Protein AF-K3X6B7-F1 (afdb_monomer_lite)

InterPro domains:
  IPR003123 VPS9 domain [PF02204] (473-553)
  IPR003123 VPS9 domain [PS51205] (391-559)
  IPR037191 VPS9 domain superfamily [G3DSA:1.20.1050.80] (381-562)
  IPR037191 VPS9 domain superfamily [SSF109993] (334-553)
  IPR045046 Vacuolar protein sorting-associated protein 9-like [PTHR23101] (88-552)

Radius of gyration: 31.81 Å; chains: 1; bounding box: 92×78×120 Å

Secondary structure (DSSP, 8-state):
---------------------------------------PPP--------SSS------TT----------------------------SS-HHHHHHHHHHHHHHHHHHHHHHHHHHHHHTTTHHHHGGGTTS--THHHHHHHHHHHHHHHHHHTT-S-HHHHHHHHHHHHHHHHHHHHHHHHGGGS-------------SSHHHHHHHHHHHHHHHHTTHHHHHHHHHHHHHHHHHHHHHH-GGG-----TT--HHHHHHHHHHTTB-TTS-B-PPP-SSS--HHHHHHHHHHHHHT-S-HHHHHHHHHHHHHHHHHHHS-S-S----TTTSS-HHHHHHHHHHHHHHHHHHHHT--GGGHHHHHHHHHHHHHHHHHHHHHGGGHHHHHHHHHHHHHHHHHHTT--TTTTT--------------------S-TTS---TTTTTTTTTHHHHHHHHT--SS-HHHHHHHHHHHHHHHHHHHHHHH---GGG--HHHHHHHHHHHHTTS--TTHHHHHHHIIIIIS-GGGTTSHHHHHHHHHHHHHHHHHHHHHHHHHHH-

Structure (mmCIF, N/CA/C/O backbone):
data_AF-K3X6B7-F1
#
_entry.id   AF-K3X6B7-F1
#
loop_
_atom_site.group_PDB
_atom_site.id
_atom_site.type_symbol
_atom_site.label_atom_id
_atom_site.label_alt_id
_atom_site.label_comp_id
_atom_site.label_asym_id
_atom_site.label_entity_id
_atom_site.label_seq_id
_atom_site.pdbx_PDB_ins_code
_atom_site.Cartn_x
_atom_site.Cartn_y
_atom_site.Cartn_z
_atom_site.occupancy
_atom_site.B_iso_or_equiv
_atom_site.auth_seq_id
_atom_site.auth_comp_id
_atom_site.auth_asym_id
_atom_site.auth_atom_id
_atom_site.pdbx_PDB_model_num
ATOM 1 N N . MET A 1 1 ? -6.176 -41.167 -68.819 1.00 42.56 1 MET A N 1
ATOM 2 C CA . MET A 1 1 ? -5.099 -41.840 -68.059 1.00 42.56 1 MET A CA 1
ATOM 3 C C . MET A 1 1 ? -5.160 -41.288 -66.634 1.00 42.56 1 MET A C 1
ATOM 5 O O . MET A 1 1 ? -4.683 -40.190 -66.438 1.00 42.56 1 MET A O 1
ATOM 9 N N . GLY A 1 2 ? -5.857 -41.820 -65.631 1.00 40.28 2 GLY A N 1
ATOM 10 C CA . GLY A 1 2 ? -6.359 -43.163 -65.379 1.00 40.28 2 GLY A CA 1
ATOM 11 C C . GLY A 1 2 ? -5.350 -43.969 -64.568 1.00 40.28 2 GLY A C 1
ATOM 12 O O . GLY A 1 2 ? -4.719 -44.793 -65.205 1.00 40.28 2 GLY A O 1
ATOM 13 N N . ILE A 1 3 ? -5.201 -43.712 -63.253 1.00 44.66 3 ILE A N 1
ATOM 14 C CA . ILE A 1 3 ? -4.805 -44.689 -62.211 1.00 44.66 3 ILE A CA 1
ATOM 15 C C . ILE A 1 3 ? -5.380 -44.239 -60.850 1.00 44.66 3 ILE A C 1
ATOM 17 O O . ILE A 1 3 ? -5.132 -43.125 -60.393 1.00 44.66 3 ILE A O 1
ATOM 21 N N . GLU A 1 4 ? -6.160 -45.136 -60.248 1.00 45.31 4 GLU A N 1
ATOM 22 C CA . GLU A 1 4 ? -6.690 -45.134 -58.881 1.00 45.31 4 GLU A CA 1
ATOM 23 C C . GLU A 1 4 ? -5.632 -45.596 -57.860 1.00 45.31 4 GLU A C 1
ATOM 25 O O . GLU A 1 4 ? -4.742 -46.378 -58.188 1.00 45.31 4 GLU A O 1
ATOM 30 N N . GLY A 1 5 ? -5.775 -45.192 -56.595 1.00 37.12 5 GLY A N 1
ATOM 31 C CA . GLY A 1 5 ? -4.999 -45.749 -55.482 1.00 37.12 5 GLY A CA 1
ATOM 32 C C . GLY A 1 5 ? -5.395 -45.150 -54.133 1.00 37.12 5 GLY A C 1
ATOM 33 O O . GLY A 1 5 ? -4.884 -44.105 -53.743 1.00 37.12 5 GLY A O 1
ATOM 34 N N . ALA A 1 6 ? -6.332 -45.806 -53.448 1.00 40.62 6 ALA A N 1
ATOM 35 C CA . ALA A 1 6 ? -6.804 -45.488 -52.097 1.00 40.62 6 ALA A CA 1
ATOM 36 C C . ALA A 1 6 ? -5.913 -46.167 -51.003 1.00 40.62 6 ALA A C 1
ATOM 38 O O . ALA A 1 6 ? -4.818 -46.620 -51.327 1.00 40.62 6 ALA A O 1
ATOM 39 N N . PRO A 1 7 ? -6.288 -46.214 -49.705 1.00 56.56 7 PRO A N 1
ATOM 40 C CA . PRO A 1 7 ? -5.737 -45.345 -48.661 1.00 56.56 7 PRO A CA 1
ATOM 41 C C . PRO A 1 7 ? -5.062 -46.110 -47.499 1.00 56.56 7 PRO A C 1
ATOM 43 O O . PRO A 1 7 ? -5.362 -47.273 -47.242 1.00 56.56 7 PRO A O 1
ATOM 46 N N . SER A 1 8 ? -4.230 -45.421 -46.711 1.00 39.31 8 SER A N 1
ATOM 47 C CA . SER A 1 8 ? -3.692 -45.956 -45.449 1.00 39.31 8 SER A CA 1
ATOM 48 C C . SER A 1 8 ? -4.177 -45.141 -44.258 1.00 39.31 8 SER A C 1
ATOM 50 O O . SER A 1 8 ? -3.764 -44.006 -44.029 1.00 39.31 8 SER A O 1
ATOM 52 N N . ALA A 1 9 ? -5.075 -45.767 -43.504 1.00 36.75 9 ALA A N 1
ATOM 53 C CA . ALA A 1 9 ? -5.534 -45.348 -42.196 1.00 36.75 9 ALA A CA 1
ATOM 54 C C . ALA A 1 9 ? -4.464 -45.632 -41.133 1.00 36.75 9 ALA A C 1
ATOM 56 O O . ALA A 1 9 ? -4.003 -46.763 -41.013 1.00 36.75 9 ALA A O 1
ATOM 57 N N . LEU A 1 10 ? -4.159 -44.645 -40.290 1.00 36.94 10 LEU A N 1
ATOM 58 C CA . LEU A 1 10 ? -3.666 -44.886 -38.936 1.00 36.94 10 LEU A CA 1
ATOM 59 C C . LEU A 1 10 ? -4.436 -43.992 -37.965 1.00 36.94 10 LEU A C 1
ATOM 61 O O . LEU A 1 10 ? -4.224 -42.786 -37.867 1.00 36.94 10 LEU A O 1
ATOM 65 N N . ARG A 1 11 ? -5.375 -44.639 -37.268 1.00 33.56 11 ARG A N 1
ATOM 66 C CA . ARG A 1 11 ? -5.998 -44.166 -36.033 1.00 33.56 11 ARG A CA 1
ATOM 67 C C . ARG A 1 11 ? -4.924 -44.088 -34.951 1.00 33.56 11 ARG A C 1
ATOM 69 O O . ARG A 1 11 ? -4.301 -45.096 -34.636 1.00 33.56 11 ARG A O 1
ATOM 76 N N . GLY A 1 12 ? -4.788 -42.919 -34.341 1.00 29.11 12 GLY A N 1
ATOM 77 C CA . GLY A 1 12 ? -4.115 -42.723 -33.062 1.00 29.11 12 GLY A CA 1
ATOM 78 C C . GLY A 1 12 ? -5.015 -41.891 -32.161 1.00 29.11 12 GLY A C 1
ATOM 79 O O . GLY A 1 12 ? -4.887 -40.674 -32.109 1.00 29.11 12 GLY A O 1
ATOM 80 N N . SER A 1 13 ? -5.976 -42.542 -31.509 1.00 33.62 13 SER A N 1
ATOM 81 C CA . SER A 1 13 ? -6.762 -41.970 -30.416 1.00 33.62 13 SER A CA 1
ATOM 82 C C . SER A 1 13 ? -5.922 -41.998 -29.140 1.00 33.62 13 SER A C 1
ATOM 84 O O . SER A 1 13 ? -5.539 -43.083 -28.705 1.00 33.62 13 SER A O 1
ATOM 86 N N . CYS A 1 14 ? -5.675 -40.841 -28.528 1.00 28.42 14 CYS A N 1
ATOM 87 C CA . CYS A 1 14 ? -5.151 -40.755 -27.167 1.00 28.42 14 CYS A CA 1
ATOM 88 C C . CYS A 1 14 ? -6.130 -39.934 -26.307 1.00 28.42 14 CYS A C 1
ATOM 90 O O . CYS A 1 14 ? -6.540 -38.859 -26.749 1.00 28.42 14 CYS A O 1
ATOM 92 N N . PRO A 1 15 ? -6.543 -40.433 -25.128 1.00 31.92 15 PRO A N 1
ATOM 93 C CA . PRO A 1 15 ? -7.545 -39.797 -24.286 1.00 31.92 15 PRO A CA 1
ATOM 94 C C . PRO A 1 15 ? -6.888 -38.782 -23.345 1.00 31.92 15 PRO A C 1
ATOM 96 O O . PRO A 1 15 ? -5.946 -39.108 -22.628 1.00 31.92 15 PRO A O 1
ATOM 99 N N . THR A 1 16 ? -7.404 -37.558 -23.312 1.00 30.00 16 THR A N 1
ATOM 100 C CA . THR A 1 16 ? -7.094 -36.575 -22.266 1.00 30.00 16 THR A CA 1
ATOM 101 C C . THR A 1 16 ? -8.320 -36.379 -21.387 1.00 30.00 16 THR A C 1
ATOM 103 O O . THR A 1 16 ? -9.110 -35.465 -21.600 1.00 30.00 16 THR A O 1
ATOM 106 N N . GLU A 1 17 ? -8.455 -37.243 -20.386 1.00 33.19 17 GLU A N 1
ATOM 107 C CA . GLU A 1 17 ? -9.131 -36.941 -19.126 1.00 33.19 17 GLU A CA 1
ATOM 108 C C . GLU A 1 17 ? -8.192 -37.335 -17.981 1.00 33.19 17 GLU A C 1
ATOM 110 O O . GLU A 1 17 ? -7.390 -38.254 -18.130 1.00 33.19 17 GLU A O 1
ATOM 115 N N . LEU A 1 18 ? -8.345 -36.646 -16.846 1.00 32.28 18 LEU A N 1
ATOM 116 C CA . LEU A 1 18 ? -7.582 -36.730 -15.590 1.00 32.28 18 LEU A CA 1
ATOM 117 C C . LEU A 1 18 ? -6.340 -35.834 -15.503 1.00 32.28 18 LEU A C 1
ATOM 119 O O . LEU A 1 18 ? -5.217 -36.260 -15.733 1.00 32.28 18 LEU A O 1
ATOM 123 N N . LEU A 1 19 ? -6.563 -34.603 -15.027 1.00 28.77 19 LEU A N 1
ATOM 124 C CA . LEU A 1 19 ? -5.897 -34.078 -13.824 1.00 28.77 19 LEU A CA 1
ATOM 125 C C . LEU A 1 19 ? -6.677 -32.859 -13.289 1.00 28.77 19 LEU A C 1
ATOM 127 O O . LEU A 1 19 ? -6.349 -31.702 -13.531 1.00 28.77 19 LEU A O 1
ATOM 131 N N . ARG A 1 20 ? -7.745 -33.147 -12.534 1.00 33.34 20 ARG A N 1
ATOM 132 C CA . ARG A 1 20 ? -8.269 -32.250 -11.494 1.00 33.34 20 ARG A CA 1
ATOM 133 C C . ARG A 1 20 ? -7.372 -32.406 -10.265 1.00 33.34 20 ARG A C 1
ATOM 135 O O . ARG A 1 20 ? -7.352 -33.501 -9.707 1.00 33.34 20 ARG A O 1
ATOM 142 N N . LYS A 1 21 ? -6.708 -31.331 -9.828 1.00 30.59 21 LYS A N 1
ATOM 143 C CA . LYS A 1 21 ? -6.674 -30.836 -8.431 1.00 30.59 21 LYS A CA 1
ATOM 144 C C . LYS A 1 21 ? -5.572 -29.789 -8.224 1.00 30.59 21 LYS A C 1
ATOM 146 O O . LYS A 1 21 ? -4.468 -29.931 -8.732 1.00 30.59 21 LYS A O 1
ATOM 151 N N . SER A 1 22 ? -5.909 -28.825 -7.364 1.00 27.83 22 SER A N 1
ATOM 152 C CA . SER A 1 22 ? -5.031 -27.881 -6.662 1.00 27.83 22 SER A CA 1
ATOM 153 C C . SER A 1 22 ? -4.575 -26.631 -7.426 1.00 27.83 22 SER A C 1
ATOM 155 O O . SER A 1 22 ? -3.385 -26.419 -7.644 1.00 27.83 22 SER A O 1
ATOM 157 N N . VAL A 1 23 ? -5.527 -25.744 -7.722 1.00 25.80 23 VAL A N 1
ATOM 158 C CA . VAL A 1 23 ? -5.277 -24.295 -7.719 1.00 25.80 23 VAL A CA 1
ATOM 159 C C . VAL A 1 23 ? -6.033 -23.740 -6.517 1.00 25.80 23 VAL A C 1
ATOM 161 O O . VAL A 1 23 ? -7.254 -23.861 -6.450 1.00 25.80 23 VAL A O 1
ATOM 164 N N . VAL A 1 24 ? -5.302 -23.189 -5.550 1.00 27.02 24 VAL A N 1
ATOM 165 C CA . VAL A 1 24 ? -5.872 -22.286 -4.548 1.00 27.02 24 VAL A CA 1
ATOM 166 C C . VAL A 1 24 ? -6.221 -21.013 -5.309 1.00 27.02 24 VAL A C 1
ATOM 168 O O . VAL A 1 24 ? -5.343 -20.226 -5.655 1.00 27.02 24 VAL A O 1
ATOM 171 N N . ALA A 1 25 ? -7.494 -20.878 -5.669 1.00 25.75 25 ALA A N 1
ATOM 172 C CA . ALA A 1 25 ? -8.042 -19.633 -6.167 1.00 25.75 25 ALA A CA 1
ATOM 173 C C . ALA A 1 25 ? -8.088 -18.653 -4.989 1.00 25.75 25 ALA A C 1
ATOM 175 O O . ALA A 1 25 ? -8.891 -18.813 -4.072 1.00 25.75 25 ALA A O 1
ATOM 176 N N . VAL A 1 26 ? -7.212 -17.652 -5.004 1.00 29.59 26 VAL A N 1
ATOM 177 C CA . VAL A 1 26 ? -7.543 -16.376 -4.373 1.00 29.59 26 VAL A CA 1
ATOM 178 C C . VAL A 1 26 ? -8.636 -15.798 -5.261 1.00 29.59 26 VAL A C 1
ATOM 180 O O . VAL A 1 26 ? -8.414 -15.626 -6.456 1.00 29.59 26 VAL A O 1
ATOM 183 N N . ALA A 1 27 ? -9.838 -15.645 -4.713 1.00 28.20 27 ALA A N 1
ATOM 184 C CA . ALA A 1 27 ? -10.999 -15.179 -5.451 1.00 28.20 27 ALA A CA 1
ATOM 185 C C . ALA A 1 27 ? -10.718 -13.796 -6.059 1.00 28.20 27 ALA A C 1
ATOM 187 O O . ALA A 1 27 ? -10.710 -12.785 -5.355 1.00 28.20 27 ALA A O 1
ATOM 188 N N . ASP A 1 28 ? -10.498 -13.773 -7.372 1.00 31.23 28 ASP A N 1
ATOM 189 C CA . ASP A 1 28 ? -10.714 -12.594 -8.192 1.00 31.23 28 ASP A CA 1
ATOM 190 C C . ASP A 1 28 ? -12.179 -12.182 -7.999 1.00 31.23 28 ASP A C 1
ATOM 192 O O . ASP A 1 28 ? -13.107 -12.938 -8.289 1.00 31.23 28 ASP A O 1
ATOM 196 N N . CYS A 1 29 ? -12.393 -10.998 -7.429 1.00 31.67 29 CYS A N 1
ATOM 197 C CA . CYS A 1 29 ? -13.712 -10.383 -7.345 1.00 31.67 29 CYS A CA 1
ATOM 198 C C . CYS A 1 29 ? -14.099 -9.848 -8.731 1.00 31.67 29 CYS A C 1
ATOM 200 O O . CYS A 1 29 ? -14.071 -8.639 -8.969 1.00 31.67 29 CYS A O 1
ATOM 202 N N . ASP A 1 30 ? -14.456 -10.755 -9.638 1.00 32.97 30 ASP A N 1
ATOM 203 C CA . ASP A 1 30 ? -15.264 -10.441 -10.811 1.00 32.97 30 ASP A CA 1
ATOM 204 C C . ASP A 1 30 ? -16.713 -10.249 -10.342 1.00 32.97 30 ASP A C 1
ATOM 206 O O . ASP A 1 30 ? -17.457 -11.199 -10.102 1.00 32.97 30 ASP A O 1
ATOM 210 N N . LEU A 1 31 ? -17.093 -8.988 -10.138 1.00 36.19 31 LEU A N 1
ATOM 211 C CA . LEU A 1 31 ? -18.487 -8.574 -10.021 1.00 36.19 31 LEU A CA 1
ATOM 212 C C . LEU A 1 31 ? -18.905 -7.997 -11.375 1.00 36.19 31 LEU A C 1
ATOM 214 O O . LEU A 1 31 ? -18.636 -6.831 -11.672 1.00 36.19 31 LEU A O 1
ATOM 218 N N . ASP A 1 32 ? -19.524 -8.847 -12.191 1.00 31.23 32 ASP A N 1
ATOM 219 C CA . ASP A 1 32 ? -20.348 -8.438 -13.323 1.00 31.23 32 ASP A CA 1
ATOM 220 C C . ASP A 1 32 ? -21.610 -7.755 -12.779 1.00 31.23 32 ASP A C 1
ATOM 222 O O . ASP A 1 32 ? -22.463 -8.389 -12.157 1.00 31.23 32 ASP A O 1
ATOM 226 N N . ASP A 1 33 ? -21.714 -6.447 -12.998 1.00 33.78 33 ASP A N 1
ATOM 227 C CA . ASP A 1 33 ? -22.893 -5.656 -12.660 1.00 33.78 33 ASP A CA 1
ATOM 228 C C . ASP A 1 33 ? -23.836 -5.648 -13.872 1.00 33.78 33 ASP A C 1
ATOM 230 O O . ASP A 1 33 ? -23.687 -4.870 -14.819 1.00 33.78 33 ASP A O 1
ATOM 234 N N . ALA A 1 34 ? -24.776 -6.592 -13.886 1.00 33.12 34 ALA A N 1
ATOM 235 C CA . ALA A 1 34 ? -25.860 -6.643 -14.856 1.00 33.12 34 ALA A CA 1
ATOM 236 C C . ALA A 1 34 ? -26.967 -5.665 -14.437 1.00 33.12 34 ALA A C 1
ATOM 238 O O . ALA A 1 34 ? -27.996 -6.063 -13.895 1.00 33.12 34 ALA A O 1
ATOM 239 N N . CYS A 1 35 ? -26.766 -4.376 -14.711 1.00 32.06 35 CYS A N 1
ATOM 240 C CA . CYS A 1 35 ? -27.840 -3.393 -14.643 1.00 32.06 35 CYS A CA 1
ATOM 241 C C . CYS A 1 35 ? -28.561 -3.370 -16.000 1.00 32.06 35 CYS A C 1
ATOM 243 O O . CYS A 1 35 ? -28.016 -2.931 -17.014 1.00 32.06 35 CYS A O 1
ATOM 245 N N . ALA A 1 36 ? -29.769 -3.931 -16.032 1.00 29.80 36 ALA A N 1
ATOM 246 C CA . ALA A 1 36 ? -30.635 -3.952 -17.200 1.00 29.80 36 ALA A CA 1
ATOM 247 C C . ALA A 1 36 ? -31.054 -2.520 -17.580 1.00 29.80 36 ALA A C 1
ATOM 249 O O . ALA A 1 36 ? -31.797 -1.867 -16.852 1.00 29.80 36 ALA A O 1
ATOM 250 N N . SER A 1 37 ? -30.595 -2.041 -18.735 1.00 28.89 37 SER A N 1
ATOM 251 C CA . SER A 1 37 ? -31.071 -0.794 -19.335 1.00 28.89 37 SER A CA 1
ATOM 252 C C . SER A 1 37 ? -32.407 -1.031 -20.041 1.00 28.89 37 SER A C 1
ATOM 254 O O . SER A 1 37 ? -32.445 -1.585 -21.142 1.00 28.89 37 SER A O 1
ATOM 256 N N . GLU A 1 38 ? -33.508 -0.592 -19.431 1.00 29.89 38 GLU A N 1
ATOM 257 C CA . GLU A 1 38 ? -34.771 -0.394 -20.144 1.00 29.89 38 GLU A CA 1
ATOM 258 C C . GLU A 1 38 ? -34.619 0.735 -21.171 1.00 29.89 38 GLU A C 1
ATOM 260 O O . GLU A 1 38 ? -34.136 1.832 -20.891 1.00 29.89 38 GLU A O 1
ATOM 265 N N . THR A 1 39 ? -35.013 0.435 -22.404 1.00 31.78 39 THR A N 1
ATOM 266 C CA . THR A 1 39 ? -34.983 1.347 -23.544 1.00 31.78 39 THR A CA 1
ATOM 267 C C . THR A 1 39 ? -36.254 2.195 -23.519 1.00 31.78 39 THR A C 1
ATOM 269 O O . THR A 1 39 ? -37.307 1.746 -23.966 1.00 31.78 39 THR A O 1
ATOM 272 N N . VAL A 1 40 ? -36.172 3.425 -23.004 1.00 31.16 40 VAL A N 1
ATOM 273 C CA . VAL A 1 40 ? -37.250 4.420 -23.137 1.00 31.16 40 VAL A CA 1
ATOM 274 C C . VAL A 1 40 ? -36.936 5.341 -24.313 1.00 31.16 40 VAL A C 1
ATOM 276 O O . VAL A 1 40 ? -35.862 5.933 -24.405 1.00 31.16 40 VAL A O 1
ATOM 279 N N . GLN A 1 41 ? -37.882 5.394 -25.249 1.00 30.95 41 GLN A N 1
ATOM 280 C CA . GLN A 1 41 ? -37.831 6.182 -26.474 1.00 30.95 41 GLN A CA 1
ATOM 281 C C . GLN A 1 41 ? -37.738 7.684 -26.179 1.00 30.95 41 GLN A C 1
ATOM 283 O O . GLN A 1 41 ? -38.458 8.215 -25.336 1.00 30.95 41 GLN A O 1
ATOM 288 N N . ALA A 1 42 ? -36.863 8.355 -26.926 1.00 31.73 42 ALA A N 1
ATOM 289 C CA . ALA A 1 42 ? -36.704 9.799 -26.930 1.00 31.73 42 ALA A CA 1
ATOM 290 C C . ALA A 1 42 ? -37.967 10.488 -27.468 1.00 31.73 42 ALA A C 1
ATOM 292 O O . ALA A 1 42 ? -38.404 10.198 -28.581 1.00 31.73 42 ALA A O 1
ATOM 293 N N . ASN A 1 43 ? -38.498 11.434 -26.697 1.00 31.05 43 ASN A N 1
ATOM 294 C CA . ASN A 1 43 ? -39.296 12.535 -27.217 1.00 31.05 43 ASN A CA 1
ATOM 295 C C . ASN A 1 43 ? -38.613 13.837 -26.801 1.00 31.05 43 ASN A C 1
ATOM 297 O O . ASN A 1 43 ? -38.445 14.105 -25.612 1.00 31.05 43 ASN A O 1
ATOM 301 N N . ASP A 1 44 ? -38.220 14.606 -27.811 1.00 40.41 44 ASP A N 1
ATOM 302 C CA . ASP A 1 44 ? -37.782 15.992 -27.708 1.00 40.41 44 ASP A CA 1
ATOM 303 C C . ASP A 1 44 ? -38.858 16.836 -27.021 1.00 40.41 44 ASP A C 1
ATOM 305 O O . ASP A 1 44 ? -40.000 16.863 -27.481 1.00 40.41 44 ASP A O 1
ATOM 309 N N . ASN A 1 45 ? -38.487 17.558 -25.962 1.00 36.44 45 ASN A N 1
ATOM 310 C CA . ASN A 1 45 ? -38.988 18.906 -25.709 1.00 36.44 45 ASN A CA 1
ATOM 311 C C . ASN A 1 45 ? -38.082 19.656 -24.726 1.00 36.44 45 ASN A C 1
ATOM 313 O O . ASN A 1 45 ? -37.649 19.128 -23.706 1.00 36.44 45 ASN A O 1
ATOM 317 N N . ASN A 1 46 ? -37.804 20.896 -25.117 1.00 37.47 46 ASN A N 1
ATOM 318 C CA . ASN A 1 46 ? -36.942 21.877 -24.479 1.00 37.47 46 ASN A CA 1
ATOM 319 C C . ASN A 1 46 ? -37.446 22.378 -23.117 1.00 37.47 46 ASN A C 1
ATOM 321 O O . ASN A 1 46 ? -38.647 22.459 -22.872 1.00 37.47 46 ASN A O 1
ATOM 325 N N . ASP A 1 47 ? -36.456 22.902 -22.392 1.00 42.38 47 ASP A N 1
ATOM 326 C CA . ASP A 1 47 ? -36.502 23.937 -21.360 1.00 42.38 47 ASP A CA 1
ATOM 327 C C . ASP A 1 47 ? -36.852 23.529 -19.921 1.00 42.38 47 ASP A C 1
ATOM 329 O O . ASP A 1 47 ? -37.796 22.801 -19.647 1.00 42.38 47 ASP A O 1
ATOM 333 N N . THR A 1 48 ? -36.050 24.116 -19.021 1.00 42.09 48 THR A N 1
ATOM 334 C CA . THR A 1 48 ? -36.062 24.097 -17.546 1.00 42.09 48 THR A CA 1
ATOM 335 C C . THR A 1 48 ? -35.569 22.819 -16.859 1.00 42.09 48 THR A C 1
ATOM 337 O O . THR A 1 48 ? -36.386 21.988 -16.505 1.00 42.09 48 THR A O 1
ATOM 340 N N . ASP A 1 49 ? -34.253 22.698 -16.603 1.00 36.78 49 ASP A N 1
ATOM 341 C CA . ASP A 1 49 ? -33.711 21.859 -15.506 1.00 36.78 49 ASP A CA 1
ATOM 342 C C . ASP A 1 49 ? -32.231 22.177 -15.165 1.00 36.78 49 ASP A C 1
ATOM 344 O O . ASP A 1 49 ? -31.358 21.309 -15.122 1.00 36.78 49 ASP A O 1
ATOM 348 N N . ASP A 1 50 ? -31.927 23.451 -14.886 1.00 40.25 50 ASP A N 1
ATOM 349 C CA . ASP A 1 50 ? -30.590 23.893 -14.433 1.00 40.25 50 ASP A CA 1
ATOM 350 C C . ASP A 1 50 ? -30.483 24.108 -12.901 1.00 40.25 50 ASP A C 1
ATOM 352 O O . ASP A 1 50 ? -29.485 24.635 -12.405 1.00 40.25 50 ASP A O 1
ATOM 356 N N . GLU A 1 51 ? -31.474 23.671 -12.108 1.00 40.38 51 GLU A N 1
ATOM 357 C CA . GLU A 1 51 ? -31.567 24.019 -10.673 1.00 40.38 51 GLU A CA 1
ATOM 358 C C . GLU A 1 51 ? -31.316 22.863 -9.673 1.00 40.38 51 GLU A C 1
ATOM 360 O O . GLU A 1 51 ? -31.360 23.075 -8.463 1.00 40.38 51 GLU A O 1
ATOM 365 N N . CYS A 1 52 ? -30.936 21.655 -10.116 1.00 40.62 52 CYS A N 1
ATOM 366 C CA . CYS A 1 52 ? -30.682 20.521 -9.197 1.00 40.62 52 CYS A CA 1
ATOM 367 C C . CYS A 1 52 ? -29.243 19.970 -9.158 1.00 40.62 52 CYS A C 1
ATOM 369 O O . CYS A 1 52 ? -28.995 18.965 -8.494 1.00 40.62 52 CYS A O 1
ATOM 371 N N . ARG A 1 53 ? -28.251 20.622 -9.786 1.00 40.00 53 ARG A N 1
ATOM 372 C CA . ARG A 1 53 ? -26.849 20.130 -9.814 1.00 40.00 53 ARG A CA 1
ATOM 373 C C . ARG A 1 53 ? -25.840 20.855 -8.915 1.00 40.00 53 ARG A C 1
ATOM 375 O O . ARG A 1 53 ? -24.635 20.676 -9.073 1.00 40.00 53 ARG A O 1
ATOM 382 N N . ARG A 1 54 ? -26.283 21.626 -7.920 1.00 41.62 54 ARG A N 1
ATOM 383 C CA . ARG A 1 54 ? -25.380 22.274 -6.948 1.00 41.62 54 ARG A CA 1
ATOM 384 C C . ARG A 1 54 ? -25.777 21.953 -5.513 1.00 41.62 54 ARG A C 1
ATOM 386 O O . ARG A 1 54 ? -26.521 22.729 -4.928 1.00 41.62 54 ARG A O 1
ATOM 393 N N . ARG A 1 55 ? -25.273 20.849 -4.940 1.00 39.41 55 ARG A N 1
ATOM 394 C CA . ARG A 1 55 ? -25.219 20.630 -3.474 1.00 39.41 55 ARG A CA 1
ATOM 395 C C . ARG A 1 55 ? -24.377 19.405 -3.065 1.00 39.41 55 ARG A C 1
ATOM 397 O O . ARG A 1 55 ? -24.865 18.495 -2.417 1.00 39.41 55 ARG A O 1
ATOM 404 N N . THR A 1 56 ? -23.086 19.408 -3.394 1.00 40.78 56 THR A N 1
ATOM 405 C CA . THR A 1 56 ? -22.058 18.661 -2.627 1.00 40.78 56 THR A CA 1
ATOM 406 C C . THR A 1 56 ? -20.772 19.478 -2.444 1.00 40.78 56 THR A C 1
ATOM 408 O O . THR A 1 56 ? -19.704 18.934 -2.184 1.00 40.78 56 THR A O 1
ATOM 411 N N . SER A 1 57 ? -20.847 20.810 -2.551 1.00 33.06 57 SER A N 1
ATOM 412 C CA . SER A 1 57 ? -19.747 21.674 -2.121 1.00 33.06 57 SER A CA 1
ATOM 413 C C . SER A 1 57 ? -19.752 21.749 -0.594 1.00 33.06 57 SER A C 1
ATOM 415 O O . SER A 1 57 ? -20.587 22.441 -0.006 1.00 33.06 57 SER A O 1
ATOM 417 N N . ILE A 1 58 ? -18.841 21.012 0.034 1.00 43.69 58 ILE A N 1
ATOM 418 C CA . ILE A 1 58 ? -18.533 21.117 1.461 1.00 43.69 58 ILE A CA 1
ATOM 419 C C . ILE A 1 58 ? -18.054 22.559 1.734 1.00 43.69 58 ILE A C 1
ATOM 421 O O . ILE A 1 58 ? -17.144 23.027 1.045 1.00 43.69 58 ILE A O 1
ATOM 425 N N . PRO A 1 59 ? -18.648 23.299 2.689 1.00 30.70 59 PRO A N 1
ATOM 426 C CA . PRO A 1 59 ? -18.151 24.615 3.079 1.00 30.70 59 PRO A CA 1
ATOM 427 C C . PRO A 1 59 ? -16.750 24.498 3.707 1.00 30.70 59 PRO A C 1
ATOM 429 O O . PRO A 1 59 ? -16.548 23.633 4.561 1.00 30.70 59 PRO A O 1
ATOM 432 N N . PRO A 1 60 ? -15.791 25.382 3.376 1.00 33.50 60 PRO A N 1
ATOM 433 C CA . PRO A 1 60 ? -14.411 25.316 3.866 1.00 33.50 60 PRO A CA 1
ATOM 434 C C . PRO A 1 60 ? -14.246 25.814 5.320 1.00 33.50 60 PRO A C 1
ATOM 436 O O . PRO A 1 60 ? -13.225 26.399 5.662 1.00 33.50 60 PRO A O 1
ATOM 439 N N . THR A 1 61 ? -15.246 25.630 6.189 1.00 31.50 61 THR A N 1
ATOM 440 C CA . THR A 1 61 ? -15.281 26.240 7.535 1.00 31.50 61 THR A CA 1
ATOM 441 C C . THR A 1 61 ? -15.397 25.257 8.701 1.00 31.50 61 THR A C 1
ATOM 443 O O . THR A 1 61 ? -15.543 25.697 9.836 1.00 31.50 61 THR A O 1
ATOM 446 N N . PHE A 1 62 ? -15.273 23.945 8.484 1.00 36.16 62 PHE A N 1
ATOM 447 C CA . PHE A 1 62 ? -15.163 22.973 9.582 1.00 36.16 62 PHE A CA 1
ATOM 448 C C . PHE A 1 62 ? -13.696 22.670 9.910 1.00 36.16 62 PHE A C 1
ATOM 450 O O . PHE A 1 62 ? -13.189 21.583 9.661 1.00 36.16 62 PHE A O 1
ATOM 457 N N . ALA A 1 63 ? -13.016 23.663 10.480 1.00 30.64 63 ALA A N 1
ATOM 458 C CA . ALA A 1 63 ? -11.788 23.463 11.238 1.00 30.64 63 ALA A CA 1
ATOM 459 C C . ALA A 1 63 ? -12.138 23.537 12.734 1.00 30.64 63 ALA A C 1
ATOM 461 O O . ALA A 1 63 ? -12.089 24.603 13.339 1.00 30.64 63 ALA A O 1
ATOM 462 N N . TYR A 1 64 ? -12.536 22.408 13.323 1.00 32.38 64 TYR A N 1
ATOM 463 C CA . TYR A 1 64 ? -12.328 22.179 14.757 1.00 32.38 64 TYR A CA 1
ATOM 464 C C . TYR A 1 64 ? -10.838 21.808 14.897 1.00 32.38 64 TYR A C 1
ATOM 466 O O . TYR A 1 64 ? -10.362 20.943 14.174 1.00 32.38 64 TYR A O 1
ATOM 474 N N . GLY A 1 65 ? -9.996 22.463 15.693 1.00 32.34 65 GLY A N 1
ATOM 475 C CA . GLY A 1 65 ? -10.263 23.005 17.019 1.00 32.34 65 GLY A CA 1
ATOM 476 C C . GLY A 1 65 ? -9.827 22.009 18.098 1.00 32.34 65 GLY A C 1
ATOM 477 O O . GLY A 1 65 ? -10.617 21.703 18.979 1.00 32.34 65 GLY A O 1
ATOM 478 N N . ALA A 1 66 ? -8.605 21.475 18.002 1.00 29.95 66 ALA A N 1
ATOM 479 C CA . ALA A 1 66 ? -7.922 20.777 19.088 1.00 29.95 66 ALA A CA 1
ATOM 480 C C . ALA A 1 66 ? -6.480 21.299 19.151 1.00 29.95 66 ALA A C 1
ATOM 482 O O . ALA A 1 66 ? -5.621 20.926 18.352 1.00 29.95 66 ALA A O 1
ATOM 483 N N . GLU A 1 67 ? -6.242 22.232 20.070 1.00 31.00 67 GLU A N 1
ATOM 484 C CA . GLU A 1 67 ? -4.902 22.647 20.467 1.00 31.00 67 GLU A CA 1
ATOM 485 C C . GLU A 1 67 ? -4.220 21.479 21.193 1.00 31.00 67 GLU A C 1
ATOM 487 O O . GLU A 1 67 ? -4.411 21.278 22.388 1.00 31.00 67 GLU A O 1
ATOM 492 N N . MET A 1 68 ? -3.392 20.715 20.481 1.00 33.16 68 MET A N 1
ATOM 493 C CA . MET A 1 68 ? -2.236 20.075 21.102 1.00 33.16 68 MET A CA 1
ATOM 494 C C . MET A 1 68 ? -1.004 20.901 20.753 1.00 33.16 68 MET A C 1
ATOM 496 O O . MET A 1 68 ? -0.554 20.944 19.609 1.00 33.16 68 MET A O 1
ATOM 500 N N . GLN A 1 69 ? -0.487 21.603 21.761 1.00 30.16 69 GLN A N 1
ATOM 501 C CA . GLN A 1 69 ? 0.792 22.298 21.712 1.00 30.16 69 GLN A CA 1
ATOM 502 C C . GLN A 1 69 ? 1.928 21.272 21.590 1.00 30.16 69 GLN A C 1
ATOM 504 O O . GLN A 1 69 ? 2.539 20.881 22.578 1.00 30.16 69 GLN A O 1
ATOM 509 N N . LEU A 1 70 ? 2.242 20.862 20.364 1.00 32.28 70 LEU A N 1
ATOM 510 C CA . LEU A 1 70 ? 3.591 20.434 20.008 1.00 32.28 70 LEU A CA 1
ATOM 511 C C . LEU A 1 70 ? 4.239 21.591 19.250 1.00 32.28 70 LEU A C 1
ATOM 513 O O . LEU A 1 70 ? 3.705 22.084 18.256 1.00 32.28 70 LEU A O 1
ATOM 517 N N . GLY A 1 71 ? 5.349 22.087 19.796 1.00 32.28 71 GLY A N 1
ATOM 518 C CA . GLY A 1 71 ? 6.026 23.303 19.358 1.00 32.28 71 GLY A CA 1
ATOM 519 C C . GLY A 1 71 ? 6.362 23.296 17.868 1.00 32.28 71 GLY A C 1
ATOM 520 O O . GLY A 1 71 ? 7.370 22.737 17.446 1.00 32.28 71 GLY A O 1
ATOM 521 N N . ARG A 1 72 ? 5.540 23.987 17.074 1.00 32.75 72 ARG A N 1
ATOM 522 C CA . ARG A 1 72 ? 5.857 24.369 15.699 1.00 32.75 72 ARG A CA 1
ATOM 523 C C . ARG A 1 72 ? 6.720 25.629 15.743 1.00 32.75 72 ARG A C 1
ATOM 525 O O . ARG A 1 72 ? 6.254 26.692 16.145 1.00 32.75 72 ARG A O 1
ATOM 532 N N . GLY A 1 73 ? 7.984 25.499 15.342 1.00 36.38 73 GLY A N 1
ATOM 533 C CA . GLY A 1 73 ? 8.854 26.643 15.059 1.00 36.38 73 GLY A CA 1
ATOM 534 C C . GLY A 1 73 ? 8.288 27.533 13.938 1.00 36.38 73 GLY A C 1
ATOM 535 O O . GLY A 1 73 ? 7.400 27.100 13.196 1.00 36.38 73 GLY A O 1
ATOM 536 N N . PRO A 1 74 ? 8.769 28.783 13.812 1.00 31.62 74 PRO A N 1
ATOM 537 C CA . PRO A 1 74 ? 8.166 29.779 12.936 1.00 31.62 74 PRO A CA 1
ATOM 538 C C . PRO A 1 74 ? 8.284 29.373 11.463 1.00 31.62 74 PRO A C 1
ATOM 540 O O . PRO A 1 74 ? 9.368 29.105 10.945 1.00 31.62 74 PRO A O 1
ATOM 543 N N . VAL A 1 75 ? 7.130 29.343 10.798 1.00 41.19 75 VAL A N 1
ATOM 544 C CA . VAL A 1 75 ? 6.972 29.158 9.354 1.00 41.19 75 VAL A CA 1
ATOM 545 C C . VAL A 1 75 ? 7.383 30.461 8.664 1.00 41.19 75 VAL A C 1
ATOM 547 O O . VAL A 1 75 ? 6.541 31.281 8.311 1.00 41.19 75 VAL A O 1
ATOM 550 N N . GLU A 1 76 ? 8.685 30.677 8.498 1.00 34.03 76 GLU A N 1
ATOM 551 C CA . GLU A 1 76 ? 9.201 31.679 7.564 1.00 34.03 76 GLU A CA 1
ATOM 552 C C . GLU A 1 76 ? 9.478 31.017 6.207 1.00 34.03 76 GLU A C 1
ATOM 554 O O . GLU A 1 76 ? 10.242 30.061 6.095 1.00 34.03 76 GLU A O 1
ATOM 559 N N . GLU A 1 77 ? 8.781 31.517 5.184 1.00 35.47 77 GLU A N 1
ATOM 560 C CA . GLU A 1 77 ? 9.103 31.451 3.754 1.00 35.47 77 GLU A CA 1
ATOM 561 C C . GLU A 1 77 ? 9.868 30.203 3.264 1.00 35.47 77 GLU A C 1
ATOM 563 O O . GLU A 1 77 ? 11.056 30.254 2.930 1.00 35.47 77 GLU A O 1
ATOM 568 N N . ARG A 1 78 ? 9.146 29.090 3.049 1.00 36.97 78 ARG A N 1
ATOM 569 C CA . ARG A 1 78 ? 9.568 28.040 2.099 1.00 36.97 78 ARG A CA 1
ATOM 570 C C . ARG A 1 78 ? 9.506 28.593 0.674 1.00 36.97 78 ARG A C 1
ATOM 572 O O . ARG A 1 78 ? 8.611 28.294 -0.112 1.00 36.97 78 ARG A O 1
ATOM 579 N N . ARG A 1 79 ? 10.480 29.433 0.332 1.00 29.92 79 ARG A N 1
ATOM 580 C CA . ARG A 1 79 ? 10.765 29.847 -1.040 1.00 29.92 79 ARG A CA 1
ATOM 581 C C . ARG A 1 79 ? 11.400 28.655 -1.750 1.00 29.92 79 ARG A C 1
ATOM 583 O O . ARG A 1 79 ? 12.622 28.507 -1.775 1.00 29.92 79 ARG A O 1
ATOM 590 N N . TYR A 1 80 ? 10.556 27.771 -2.272 1.00 34.56 80 TYR A N 1
ATOM 591 C CA . TYR A 1 80 ? 10.977 26.640 -3.088 1.00 34.56 80 TYR A CA 1
ATOM 592 C C . TYR A 1 80 ? 11.871 27.144 -4.227 1.00 34.56 80 TYR A C 1
ATOM 594 O O . TYR A 1 80 ? 11.443 27.921 -5.079 1.00 34.56 80 TYR A O 1
ATOM 602 N N . ARG A 1 81 ? 13.129 26.692 -4.253 1.00 30.14 81 ARG A N 1
ATOM 603 C CA . ARG A 1 81 ? 13.927 26.707 -5.481 1.00 30.14 81 ARG A CA 1
ATOM 604 C C . ARG A 1 81 ? 13.373 25.610 -6.381 1.00 30.14 81 ARG A C 1
ATOM 606 O O . ARG A 1 81 ? 13.908 24.504 -6.421 1.00 30.14 81 ARG A O 1
ATOM 613 N N . SER A 1 82 ? 12.280 25.916 -7.070 1.00 28.53 82 SER A N 1
ATOM 614 C CA . SER A 1 82 ? 11.891 25.184 -8.264 1.00 28.53 82 SER A CA 1
ATOM 615 C C . SER A 1 82 ? 13.074 25.206 -9.234 1.00 28.53 82 SER A C 1
ATOM 617 O O . SER A 1 82 ? 13.685 26.243 -9.496 1.00 28.53 82 SER A O 1
ATOM 619 N N . PHE A 1 83 ? 13.444 24.035 -9.745 1.00 29.50 83 PHE A N 1
ATOM 620 C CA . PHE A 1 83 ? 14.230 23.963 -10.966 1.00 29.50 83 PHE A CA 1
ATOM 621 C C . PHE A 1 83 ? 13.332 24.488 -12.091 1.00 29.50 83 PHE A C 1
ATOM 623 O O . PHE A 1 83 ? 12.521 23.741 -12.636 1.00 29.50 83 PHE A O 1
ATOM 630 N N . ASP A 1 84 ? 13.460 25.771 -12.426 1.00 31.27 84 ASP A N 1
ATOM 631 C CA . ASP A 1 84 ? 12.924 26.316 -13.670 1.00 31.27 84 ASP A CA 1
ATOM 632 C C . ASP A 1 84 ? 13.692 25.683 -14.833 1.00 31.27 84 ASP A C 1
ATOM 634 O O . ASP A 1 84 ? 14.711 26.182 -15.309 1.00 31.27 84 ASP A O 1
ATOM 638 N N . TRP A 1 85 ? 13.203 24.533 -15.287 1.00 32.72 85 TRP A N 1
ATOM 639 C CA . TRP A 1 85 ? 13.545 23.977 -16.585 1.00 32.72 85 TRP A CA 1
ATOM 640 C C . TRP A 1 85 ? 12.448 24.372 -17.570 1.00 32.72 85 TRP A C 1
ATOM 642 O O . TRP A 1 85 ? 11.638 23.553 -17.997 1.00 32.72 85 TRP A O 1
ATOM 652 N N . SER A 1 86 ? 12.419 25.651 -17.944 1.00 33.47 86 SER A N 1
ATOM 653 C CA . SER A 1 86 ? 11.676 26.102 -19.118 1.00 33.47 86 SER A CA 1
ATOM 654 C C . SER A 1 86 ? 12.616 26.792 -20.113 1.00 33.47 86 SER A C 1
ATOM 656 O O . SER A 1 86 ? 13.323 27.742 -19.802 1.00 33.47 86 SER A O 1
ATOM 658 N N . GLY A 1 87 ? 12.663 26.214 -21.317 1.00 39.56 87 GLY A N 1
ATOM 659 C CA . GLY A 1 87 ? 12.963 26.862 -22.595 1.00 39.56 87 GLY A CA 1
ATOM 660 C C . GLY A 1 87 ? 14.202 27.756 -22.730 1.00 39.56 87 GLY A C 1
ATOM 661 O O . GLY A 1 87 ? 14.096 28.977 -22.681 1.00 39.56 87 GLY A O 1
ATOM 662 N N . SER A 1 88 ? 15.336 27.183 -23.148 1.00 29.61 88 SER A N 1
ATOM 663 C CA . SER A 1 88 ? 16.162 27.861 -24.160 1.00 29.61 88 SER A CA 1
ATOM 664 C C . SER A 1 88 ? 17.057 26.909 -24.945 1.00 29.61 88 SER A C 1
ATOM 666 O O . SER A 1 88 ? 17.802 26.088 -24.412 1.00 29.61 88 SER A O 1
ATOM 668 N N . THR A 1 89 ? 16.926 27.032 -26.256 1.00 45.12 89 THR A N 1
ATOM 669 C CA . THR A 1 89 ? 17.515 26.235 -27.323 1.00 45.12 89 THR A CA 1
ATOM 670 C C . THR A 1 89 ? 19.024 26.461 -27.498 1.00 45.12 89 THR A C 1
ATOM 672 O O . THR A 1 89 ? 19.508 27.587 -27.526 1.00 45.12 89 THR A O 1
ATOM 675 N N . ALA A 1 90 ? 19.733 25.351 -27.727 1.00 47.19 90 ALA A N 1
ATOM 676 C CA . ALA A 1 90 ? 20.928 25.198 -28.570 1.00 47.19 90 ALA A CA 1
ATOM 677 C C . ALA A 1 90 ? 22.324 25.721 -28.142 1.00 47.19 90 ALA A C 1
ATOM 679 O O . ALA A 1 90 ? 23.266 25.435 -28.877 1.00 47.19 90 ALA A O 1
ATOM 680 N N . SER A 1 91 ? 22.549 26.357 -26.982 1.00 48.44 91 SER A N 1
ATOM 681 C CA . SER A 1 91 ? 23.911 26.851 -26.630 1.00 48.44 91 SER A CA 1
ATOM 682 C C . SER A 1 91 ? 24.573 26.301 -25.349 1.00 48.44 91 SER A C 1
ATOM 684 O O . SER A 1 91 ? 25.687 26.706 -25.027 1.00 48.44 91 SER A O 1
ATOM 686 N N . GLN A 1 92 ? 23.976 25.333 -24.635 1.00 45.53 92 GLN A N 1
ATOM 687 C CA . GLN A 1 92 ? 24.490 24.849 -23.329 1.00 45.53 92 GLN A CA 1
ATOM 688 C C . GLN A 1 92 ? 25.171 23.460 -23.314 1.00 45.53 92 GLN A C 1
ATOM 690 O O . GLN A 1 92 ? 25.445 22.919 -22.240 1.00 45.53 92 GLN A O 1
ATOM 695 N N . SER A 1 93 ? 25.472 22.841 -24.459 1.00 50.28 93 SER A N 1
ATOM 696 C CA . SER A 1 93 ? 26.082 21.493 -24.475 1.00 50.28 93 SER A CA 1
ATOM 697 C C . SER A 1 93 ? 27.511 21.454 -23.906 1.00 50.28 93 SER A C 1
ATOM 699 O O . SER A 1 93 ? 27.912 20.449 -23.323 1.00 50.28 93 SER A O 1
ATOM 701 N N . SER A 1 94 ? 28.257 22.557 -24.009 1.00 49.53 94 SER A N 1
ATOM 702 C CA . SER A 1 94 ? 29.661 22.647 -23.579 1.00 49.53 94 SER A CA 1
ATOM 703 C C . SER A 1 94 ? 29.830 22.700 -22.050 1.00 49.53 94 SER A C 1
ATOM 705 O O . SER A 1 94 ? 30.665 21.995 -21.482 1.00 49.53 94 SER A O 1
ATOM 707 N N . THR A 1 95 ? 28.987 23.457 -21.342 1.00 51.25 95 THR A N 1
ATOM 708 C CA . THR A 1 95 ? 29.105 23.625 -19.881 1.00 51.25 95 THR A CA 1
ATOM 709 C C . THR A 1 95 ? 28.583 22.420 -19.097 1.00 51.25 95 THR A C 1
ATOM 711 O O . THR A 1 95 ? 29.123 22.095 -18.039 1.00 51.25 95 THR A O 1
ATOM 714 N N . LYS A 1 96 ? 27.592 21.694 -19.636 1.00 57.19 96 LYS A N 1
ATOM 715 C CA . LYS A 1 96 ? 27.120 20.427 -19.051 1.00 57.19 96 LYS A CA 1
ATOM 716 C C . LYS A 1 96 ? 28.175 19.324 -19.143 1.00 57.19 96 LYS A C 1
ATOM 718 O O . LYS A 1 96 ? 28.334 18.584 -18.177 1.00 57.19 96 LYS A O 1
ATOM 723 N N . ALA A 1 97 ? 28.931 19.249 -20.240 1.00 61.59 97 ALA A N 1
ATOM 724 C CA . ALA A 1 97 ? 30.018 18.279 -20.387 1.00 61.59 97 ALA A CA 1
ATOM 725 C C . ALA A 1 97 ? 31.146 18.521 -19.366 1.00 61.59 97 ALA A C 1
ATOM 727 O O . ALA A 1 97 ? 31.538 17.593 -18.662 1.00 61.59 97 ALA A O 1
ATOM 728 N N . ALA A 1 98 ? 31.578 19.776 -19.195 1.00 65.81 98 ALA A N 1
ATOM 729 C CA . ALA A 1 98 ? 32.612 20.139 -18.220 1.00 65.81 98 ALA A CA 1
ATOM 730 C C . ALA A 1 98 ? 32.179 19.892 -16.759 1.00 65.81 98 ALA A C 1
ATOM 732 O O . ALA A 1 98 ? 32.974 19.452 -15.927 1.00 65.81 98 ALA A O 1
ATOM 733 N N . SER A 1 99 ? 30.901 20.125 -16.435 1.00 59.19 99 SER A N 1
ATOM 734 C CA . SER A 1 99 ? 30.347 19.828 -15.106 1.00 59.19 99 SER A CA 1
ATOM 735 C C . SER A 1 99 ? 30.304 18.320 -14.818 1.00 59.19 99 SER A C 1
ATOM 737 O O . SER A 1 99 ? 30.636 17.888 -13.712 1.00 59.19 99 SER A O 1
ATOM 739 N N . LEU A 1 100 ? 29.972 17.509 -15.826 1.00 60.12 100 LEU A N 1
ATOM 740 C CA . LEU A 1 100 ? 29.923 16.050 -15.718 1.00 60.12 100 LEU A CA 1
ATOM 741 C C . LEU A 1 100 ? 31.333 15.446 -15.585 1.00 60.12 100 LEU A C 1
ATOM 743 O O . LEU A 1 100 ? 31.550 14.524 -14.798 1.00 60.12 100 LEU A O 1
ATOM 747 N N . GLU A 1 101 ? 32.318 16.013 -16.279 1.00 73.88 101 GLU A N 1
ATOM 748 C CA . GLU A 1 101 ? 33.725 15.611 -16.185 1.00 73.88 101 GLU A CA 1
ATOM 749 C C . GLU A 1 101 ? 34.343 15.983 -14.819 1.00 73.88 101 GLU A C 1
ATOM 751 O O . GLU A 1 101 ? 35.030 15.170 -14.189 1.00 73.88 101 GLU A O 1
ATOM 756 N N . SER A 1 102 ? 33.999 17.157 -14.276 1.00 66.75 102 SER A N 1
ATOM 757 C CA . SER A 1 102 ? 34.373 17.570 -12.913 1.00 66.75 102 SER A CA 1
ATOM 758 C C . SER A 1 102 ? 33.761 16.667 -11.829 1.00 66.75 102 SER A C 1
ATOM 760 O O . SER A 1 102 ? 34.432 16.289 -10.866 1.00 66.75 102 SER A O 1
ATOM 762 N N . LEU A 1 103 ? 32.505 16.244 -11.999 1.00 55.22 103 LEU A N 1
ATOM 763 C CA . LEU A 1 103 ? 31.865 15.297 -11.085 1.00 55.22 103 LEU A CA 1
ATOM 764 C C . LEU A 1 103 ? 32.526 13.909 -11.154 1.00 55.22 103 LEU A C 1
ATOM 766 O O . LEU A 1 103 ? 32.784 13.288 -10.123 1.00 55.22 103 LEU A O 1
ATOM 770 N N . THR A 1 104 ? 32.855 13.445 -12.361 1.00 72.00 104 THR A N 1
ATOM 771 C CA . THR A 1 104 ? 33.481 12.131 -12.590 1.00 72.00 104 THR A CA 1
ATOM 772 C C . THR A 1 104 ? 34.873 12.050 -11.957 1.00 72.00 104 THR A C 1
ATOM 774 O O . THR A 1 104 ? 35.195 11.066 -11.287 1.00 72.00 104 THR A O 1
ATOM 777 N N . THR A 1 105 ? 35.675 13.111 -12.089 1.00 80.19 105 THR A N 1
ATOM 778 C CA . THR A 1 105 ? 37.007 13.206 -11.466 1.00 80.19 105 THR A CA 1
ATOM 779 C C . THR A 1 105 ? 36.929 13.271 -9.939 1.00 80.19 105 THR A C 1
ATOM 781 O O . THR A 1 105 ? 37.694 12.586 -9.256 1.00 80.19 105 THR A O 1
ATOM 784 N N . ARG A 1 106 ? 35.953 13.996 -9.373 1.00 71.31 106 ARG A N 1
ATOM 785 C CA . ARG A 1 106 ? 35.726 14.031 -7.917 1.00 71.31 106 ARG A CA 1
ATOM 786 C C . ARG A 1 106 ? 35.306 12.667 -7.358 1.00 71.31 106 ARG A C 1
ATOM 788 O O . ARG A 1 106 ? 35.831 12.247 -6.330 1.00 71.31 106 ARG A O 1
ATOM 795 N N . ILE A 1 107 ? 34.434 11.942 -8.062 1.00 59.88 107 ILE A N 1
ATOM 796 C CA . ILE A 1 107 ? 34.017 10.577 -7.694 1.00 59.88 107 ILE A CA 1
ATOM 797 C C . ILE A 1 107 ? 35.206 9.603 -7.729 1.00 59.88 107 ILE A C 1
ATOM 799 O O . ILE A 1 107 ? 35.321 8.731 -6.867 1.00 59.88 107 ILE A O 1
ATOM 803 N N . GLN A 1 108 ? 36.117 9.726 -8.698 1.00 77.56 108 GLN A N 1
ATOM 804 C CA . GLN A 1 108 ? 37.326 8.894 -8.741 1.00 77.56 108 GLN A CA 1
ATOM 805 C C . GLN A 1 108 ? 38.272 9.178 -7.564 1.00 77.56 108 GLN A C 1
ATOM 807 O O . GLN A 1 108 ? 38.745 8.234 -6.930 1.00 77.56 108 GLN A O 1
ATOM 812 N N . GLN A 1 109 ? 38.484 10.449 -7.210 1.00 79.25 109 GLN A N 1
ATOM 813 C CA . GLN A 1 109 ? 39.325 10.835 -6.069 1.00 79.25 109 GLN A CA 1
ATOM 814 C C . GLN A 1 109 ? 38.750 10.373 -4.720 1.00 79.25 109 GLN A C 1
ATOM 816 O O . GLN A 1 109 ? 39.492 9.920 -3.847 1.00 79.25 109 GLN A O 1
ATOM 821 N N . GLU A 1 110 ? 37.431 10.461 -4.540 1.00 59.69 110 GLU A N 1
ATOM 822 C CA . GLU A 1 110 ? 36.728 9.928 -3.364 1.00 59.69 110 GLU A CA 1
ATOM 823 C C . GLU A 1 110 ? 36.909 8.404 -3.258 1.00 59.69 110 GLU A C 1
ATOM 825 O O . GLU A 1 110 ? 37.288 7.892 -2.203 1.00 59.69 110 GLU A O 1
ATOM 830 N N . ASN A 1 111 ? 36.757 7.678 -4.371 1.00 62.84 111 ASN A N 1
ATOM 831 C CA . ASN A 1 111 ? 36.952 6.226 -4.410 1.00 62.84 111 ASN A CA 1
ATOM 832 C C . ASN A 1 111 ? 38.389 5.799 -4.066 1.00 62.84 111 ASN A C 1
ATOM 834 O O . ASN A 1 111 ? 38.587 4.790 -3.385 1.00 62.84 111 ASN A O 1
ATOM 838 N N . GLU A 1 112 ? 39.406 6.552 -4.492 1.00 76.81 112 GLU A N 1
ATOM 839 C CA . GLU A 1 112 ? 40.793 6.284 -4.093 1.00 76.81 112 GLU A CA 1
ATOM 840 C C . GLU A 1 112 ? 41.030 6.540 -2.601 1.00 76.81 112 GLU A C 1
ATOM 842 O O . GLU A 1 112 ? 41.681 5.730 -1.933 1.00 76.81 112 GLU A O 1
ATOM 847 N N . LYS A 1 113 ? 40.448 7.606 -2.039 1.00 69.94 113 LYS A N 1
ATOM 848 C CA . LYS A 1 113 ? 40.517 7.884 -0.594 1.00 69.94 113 LYS A CA 1
ATOM 849 C C . LYS A 1 113 ? 39.847 6.784 0.229 1.00 69.94 113 LYS A C 1
ATOM 851 O O . LYS A 1 113 ? 40.384 6.393 1.267 1.00 69.94 113 LYS A O 1
ATOM 856 N N . VAL A 1 114 ? 38.720 6.247 -0.241 1.00 62.72 114 VAL A N 1
ATOM 857 C CA . VAL A 1 114 ? 38.045 5.104 0.392 1.00 62.72 114 VAL A CA 1
ATOM 858 C C . VAL A 1 114 ? 38.935 3.863 0.345 1.00 62.72 114 VAL A C 1
ATOM 860 O O . VAL A 1 114 ? 39.183 3.278 1.397 1.00 62.72 114 VAL A O 1
ATOM 863 N N . LYS A 1 115 ? 39.525 3.526 -0.814 1.00 68.25 115 LYS A N 1
ATOM 864 C CA . LYS A 1 115 ? 40.470 2.396 -0.940 1.00 68.25 115 LYS A CA 1
ATOM 865 C C . LYS A 1 115 ? 41.671 2.513 0.004 1.00 68.25 115 LYS A C 1
ATOM 867 O O . LYS A 1 115 ? 42.092 1.523 0.606 1.00 68.25 115 LYS A O 1
ATOM 872 N N . GLN A 1 116 ? 42.212 3.719 0.173 1.00 71.50 116 GLN A N 1
ATOM 873 C CA . GLN A 1 116 ? 43.320 3.969 1.099 1.00 71.50 116 GLN A CA 1
ATOM 874 C C . GLN A 1 116 ? 42.907 3.818 2.572 1.00 71.50 116 GLN A C 1
ATOM 876 O O . GLN A 1 116 ? 43.705 3.357 3.391 1.00 71.50 116 GLN A O 1
ATOM 881 N N . ARG A 1 117 ? 41.668 4.177 2.931 1.00 59.12 117 ARG A N 1
ATOM 882 C CA . ARG A 1 117 ? 41.132 4.005 4.293 1.00 59.12 117 ARG A CA 1
ATOM 883 C C . ARG A 1 117 ? 40.780 2.545 4.592 1.00 59.12 117 ARG A C 1
ATOM 885 O O . ARG A 1 117 ? 41.114 2.061 5.671 1.00 59.12 117 ARG A O 1
ATOM 892 N N . THR A 1 118 ? 40.217 1.809 3.634 1.00 55.69 118 THR A N 1
ATOM 893 C CA . THR A 1 118 ? 39.924 0.373 3.789 1.00 55.69 118 THR A CA 1
ATOM 894 C C . THR A 1 118 ? 41.197 -0.468 3.898 1.00 55.69 118 THR A C 1
ATOM 896 O O . THR A 1 118 ? 41.254 -1.383 4.716 1.00 55.69 118 THR A O 1
ATOM 899 N N . ALA A 1 119 ? 42.267 -0.108 3.177 1.00 62.56 119 ALA A N 1
ATOM 900 C CA . ALA A 1 119 ? 43.575 -0.759 3.316 1.00 62.56 119 ALA A CA 1
ATOM 901 C C . ALA A 1 119 ? 44.200 -0.575 4.716 1.00 62.56 119 ALA A C 1
ATOM 903 O O . ALA A 1 119 ? 44.952 -1.432 5.179 1.00 62.56 119 ALA A O 1
ATOM 904 N N . LYS A 1 120 ? 43.869 0.518 5.420 1.00 58.16 120 LYS A N 1
ATOM 905 C CA . LYS A 1 120 ? 44.307 0.758 6.807 1.00 58.16 120 LYS A CA 1
ATOM 906 C C . LYS A 1 120 ? 43.464 -0.004 7.836 1.00 58.16 120 LYS A C 1
ATOM 908 O O . LYS A 1 120 ? 43.992 -0.396 8.873 1.00 58.16 120 LYS A O 1
ATOM 913 N N . LEU A 1 121 ? 42.188 -0.261 7.542 1.00 45.00 121 LEU A N 1
ATOM 914 C CA . LEU A 1 121 ? 41.273 -1.006 8.417 1.00 45.00 121 LEU A CA 1
ATOM 915 C C . LEU A 1 121 ? 41.518 -2.524 8.408 1.00 45.00 121 LEU A C 1
ATOM 917 O O . LEU A 1 121 ? 41.281 -3.176 9.424 1.00 45.00 121 LEU A O 1
ATOM 921 N N . GLY A 1 122 ? 42.084 -3.075 7.328 1.00 46.31 122 GLY A N 1
ATOM 922 C CA . GLY A 1 122 ? 42.410 -4.505 7.226 1.00 46.31 122 GLY A CA 1
ATOM 923 C C . GLY A 1 122 ? 43.344 -5.036 8.326 1.00 46.31 122 GLY A C 1
ATOM 924 O O . GLY A 1 122 ? 43.242 -6.200 8.691 1.00 46.31 122 GLY A O 1
ATOM 925 N N . ARG A 1 123 ? 44.188 -4.187 8.935 1.00 46.44 123 ARG A N 1
ATOM 926 C CA . ARG A 1 123 ? 45.098 -4.597 10.027 1.00 46.44 123 ARG A CA 1
ATOM 927 C C . ARG A 1 123 ? 44.443 -4.644 11.412 1.00 46.44 123 ARG A C 1
ATOM 929 O O . ARG A 1 123 ? 45.006 -5.234 12.324 1.00 46.44 123 ARG A O 1
ATOM 936 N N . ARG A 1 124 ? 43.263 -4.039 11.594 1.00 44.31 124 ARG A N 1
ATOM 937 C CA . ARG A 1 124 ? 42.526 -4.073 12.875 1.00 44.31 124 ARG A CA 1
ATOM 938 C C . ARG A 1 124 ? 41.658 -5.326 13.036 1.00 44.31 124 ARG A C 1
ATOM 940 O O . ARG A 1 124 ? 41.289 -5.665 14.155 1.00 44.31 124 ARG A O 1
ATOM 947 N N . PHE A 1 125 ? 41.370 -6.031 11.941 1.00 39.84 125 PHE A N 1
ATOM 948 C CA . PHE A 1 125 ? 40.485 -7.199 11.938 1.00 39.84 125 PHE A CA 1
ATOM 949 C C . PHE A 1 125 ? 41.146 -8.497 12.436 1.00 39.84 125 PHE A C 1
ATOM 951 O O . PHE A 1 125 ? 40.444 -9.383 12.917 1.00 39.84 125 PHE A O 1
ATOM 958 N N . GLU A 1 126 ? 42.478 -8.612 12.402 1.00 44.69 126 GLU A N 1
ATOM 959 C CA . GLU A 1 126 ? 43.190 -9.775 12.966 1.00 44.69 126 GLU A CA 1
ATOM 960 C C . GLU A 1 126 ? 43.192 -9.778 14.499 1.00 44.69 126 GLU A C 1
ATOM 962 O O . GLU A 1 126 ? 43.103 -10.839 15.113 1.00 44.69 126 GLU A O 1
ATOM 967 N N . TRP A 1 127 ? 43.179 -8.599 15.126 1.00 44.97 127 TRP A N 1
ATOM 968 C CA . TRP A 1 127 ? 43.132 -8.475 16.584 1.00 44.97 127 TRP A CA 1
ATOM 969 C C . TRP A 1 127 ? 41.775 -8.911 17.166 1.00 44.97 127 TRP A C 1
ATOM 971 O O . TRP A 1 127 ? 41.725 -9.583 18.194 1.00 44.97 127 TRP A O 1
ATOM 981 N N . MET A 1 128 ? 40.668 -8.646 16.458 1.00 41.78 128 MET A N 1
ATOM 982 C CA . MET A 1 128 ? 39.323 -9.052 16.896 1.00 41.78 128 MET A CA 1
ATOM 983 C C . MET A 1 128 ? 39.046 -10.556 16.758 1.00 41.78 128 MET A C 1
ATOM 985 O O . MET A 1 128 ? 38.128 -11.074 17.392 1.00 41.78 128 MET A O 1
ATOM 989 N N . ARG A 1 129 ? 39.852 -11.297 15.987 1.00 47.12 129 ARG A N 1
ATOM 990 C CA . ARG A 1 129 ? 39.689 -12.754 15.850 1.00 47.12 129 ARG A CA 1
ATOM 991 C C . ARG A 1 129 ? 40.151 -13.520 17.097 1.00 47.12 129 ARG A C 1
ATOM 993 O O . ARG A 1 129 ? 39.734 -14.658 17.285 1.00 47.12 129 ARG A O 1
ATOM 1000 N N . SER A 1 130 ? 40.950 -12.891 17.964 1.00 40.88 130 SER A N 1
ATOM 1001 C CA . SER A 1 130 ? 41.530 -13.524 19.156 1.00 40.88 130 SER A CA 1
ATOM 1002 C C . SER A 1 130 ? 40.651 -13.452 20.415 1.00 40.88 130 SER A C 1
ATOM 1004 O O . SER A 1 130 ? 41.008 -14.052 21.422 1.00 40.88 130 SER A O 1
ATOM 1006 N N . MET A 1 131 ? 39.505 -12.758 20.383 1.00 40.50 131 MET A N 1
ATOM 1007 C CA . MET A 1 131 ? 38.627 -12.557 21.556 1.00 40.50 131 MET A CA 1
ATOM 1008 C C . MET A 1 131 ? 37.323 -13.377 21.510 1.00 40.50 131 MET A C 1
ATOM 1010 O O . MET A 1 131 ? 36.365 -13.083 22.221 1.00 40.50 131 MET A O 1
ATOM 1014 N N . LYS A 1 132 ? 37.260 -14.423 20.677 1.00 39.50 132 LYS A N 1
ATOM 1015 C CA . LYS A 1 132 ? 36.008 -15.121 20.331 1.00 39.50 132 LYS A CA 1
ATOM 1016 C C . LYS A 1 132 ? 35.493 -16.143 21.368 1.00 39.50 132 LYS A C 1
ATOM 1018 O O . LYS A 1 132 ? 34.514 -16.818 21.078 1.00 39.50 132 LYS A O 1
ATOM 1023 N N . SER A 1 133 ? 36.103 -16.277 22.551 1.00 41.16 133 SER A N 1
ATOM 1024 C CA . SER A 1 133 ? 35.737 -17.324 23.529 1.00 41.16 133 SER A CA 1
ATOM 1025 C C . SER A 1 133 ? 35.000 -16.842 24.789 1.00 41.16 133 SER A C 1
ATOM 1027 O O . SER A 1 133 ? 34.966 -17.589 25.762 1.00 41.16 133 SER A O 1
ATOM 1029 N N . LEU A 1 134 ? 34.450 -15.620 24.831 1.00 42.44 134 LEU A N 1
ATOM 1030 C CA . LEU A 1 134 ? 33.893 -15.057 26.078 1.00 42.44 134 LEU A CA 1
ATOM 1031 C C . LEU A 1 134 ? 32.444 -14.536 26.020 1.00 42.44 134 LEU A C 1
ATOM 1033 O O . LEU A 1 134 ? 32.033 -13.855 26.954 1.00 42.44 134 LEU A O 1
ATOM 1037 N N . PHE A 1 135 ? 31.632 -14.870 25.009 1.00 41.22 135 PHE A N 1
ATOM 1038 C CA . PHE A 1 135 ? 30.240 -14.386 24.961 1.00 41.22 135 PHE A CA 1
ATOM 1039 C C . PHE A 1 135 ? 29.199 -15.499 24.770 1.00 41.22 135 PHE A C 1
ATOM 1041 O O . PHE A 1 135 ? 29.248 -16.278 23.816 1.00 41.22 135 PHE A O 1
ATOM 1048 N N . SER A 1 136 ? 28.271 -15.550 25.731 1.00 45.16 136 SER A N 1
ATOM 1049 C CA . SER A 1 136 ? 27.151 -16.487 25.855 1.00 45.16 136 SER A CA 1
ATOM 1050 C C . SER A 1 136 ? 25.923 -16.082 25.015 1.00 45.16 136 SER A C 1
ATOM 1052 O O . SER A 1 136 ? 25.797 -14.954 24.538 1.00 45.16 136 SER A O 1
ATOM 1054 N N . SER A 1 137 ? 25.033 -17.064 24.856 1.00 47.84 137 SER A N 1
ATOM 1055 C CA . SER A 1 137 ? 23.902 -17.271 23.930 1.00 47.84 137 SER A CA 1
ATOM 1056 C C . SER A 1 137 ? 23.049 -16.112 23.377 1.00 47.84 137 SER A C 1
ATOM 1058 O O . SER A 1 137 ? 22.504 -16.310 22.292 1.00 47.84 137 SER A O 1
ATOM 1060 N N . SER A 1 138 ? 22.899 -14.933 23.998 1.00 40.81 138 SER A N 1
ATOM 1061 C CA . SER A 1 138 ? 21.977 -13.906 23.448 1.00 40.81 138 SER A CA 1
ATOM 1062 C C . SER A 1 138 ? 22.581 -13.120 22.274 1.00 40.81 138 SER A C 1
ATOM 1064 O O . SER A 1 138 ? 21.912 -12.895 21.268 1.00 40.81 138 SER A O 1
ATOM 1066 N N . THR A 1 139 ? 23.887 -12.840 22.321 1.00 51.59 139 THR A N 1
ATOM 1067 C CA . THR A 1 139 ? 24.631 -12.189 21.221 1.00 51.59 139 THR A CA 1
ATOM 1068 C C . THR A 1 139 ? 24.724 -13.057 19.967 1.00 51.59 139 THR A C 1
ATOM 1070 O O . THR A 1 139 ? 24.869 -12.540 18.862 1.00 51.59 139 THR A O 1
ATOM 1073 N N . LYS A 1 140 ? 24.594 -14.385 20.106 1.00 49.50 140 LYS A N 1
ATOM 1074 C CA . LYS A 1 140 ? 24.571 -15.303 18.961 1.00 49.50 140 LYS A CA 1
ATOM 1075 C C . LYS A 1 140 ? 23.306 -15.125 18.121 1.00 49.50 140 LYS A C 1
ATOM 1077 O O . LYS A 1 140 ? 23.420 -15.153 16.902 1.00 49.50 140 LYS A O 1
ATOM 1082 N N . LYS A 1 141 ? 22.134 -14.893 18.730 1.00 50.69 141 LYS A N 1
ATOM 1083 C CA . LYS A 1 141 ? 20.886 -14.654 17.980 1.00 50.69 141 LYS A CA 1
ATOM 1084 C C . LYS A 1 141 ? 20.959 -13.357 17.173 1.00 50.69 141 LYS A C 1
ATOM 1086 O O . LYS A 1 141 ? 20.695 -13.381 15.976 1.00 50.69 141 LYS A O 1
ATOM 1091 N N . GLU A 1 142 ? 21.430 -12.272 17.781 1.00 46.69 142 GLU A N 1
ATOM 1092 C CA . GLU A 1 142 ? 21.623 -10.989 17.086 1.00 46.69 142 GLU A CA 1
ATOM 1093 C C . GLU A 1 142 ? 22.702 -11.067 15.997 1.00 46.69 142 GLU A C 1
ATOM 1095 O O . GLU A 1 142 ? 22.536 -10.531 14.903 1.00 46.69 142 GLU A O 1
ATOM 1100 N N . GLN A 1 143 ? 23.802 -11.784 16.247 1.00 50.41 143 GLN A N 1
ATOM 1101 C CA . GLN A 1 143 ? 24.852 -11.983 15.249 1.00 50.41 143 GLN A CA 1
ATOM 1102 C C . GLN A 1 143 ? 24.370 -12.849 14.077 1.00 50.41 143 GLN A C 1
ATOM 1104 O O . GLN A 1 143 ? 24.733 -12.580 12.932 1.00 50.41 143 GLN A O 1
ATOM 1109 N N . VAL A 1 144 ? 23.529 -13.854 14.338 1.00 53.03 144 VAL A N 1
ATOM 1110 C CA . VAL A 1 144 ? 22.863 -14.664 13.307 1.00 53.03 144 VAL A CA 1
ATOM 1111 C C . VAL A 1 144 ? 21.873 -13.818 12.509 1.00 53.03 144 VAL A C 1
ATOM 1113 O O . VAL A 1 144 ? 21.842 -13.932 11.288 1.00 53.03 144 VAL A O 1
ATOM 1116 N N . GLN A 1 145 ? 21.134 -12.917 13.151 1.00 55.47 145 GLN A N 1
ATOM 1117 C CA . GLN A 1 145 ? 20.182 -12.027 12.485 1.00 55.47 145 GLN A CA 1
ATOM 1118 C C . GLN A 1 145 ? 20.884 -10.976 11.609 1.00 55.47 145 GLN A C 1
ATOM 1120 O O . GLN A 1 145 ? 20.495 -10.757 10.461 1.00 55.47 145 GLN A O 1
ATOM 1125 N N . LEU A 1 146 ? 21.992 -10.402 12.088 1.00 53.38 146 LEU A N 1
ATOM 1126 C CA . LEU A 1 146 ? 22.863 -9.529 11.296 1.00 53.38 146 LEU A CA 1
ATOM 1127 C C . LEU A 1 146 ? 23.499 -10.275 10.116 1.00 53.38 146 LEU A C 1
ATOM 1129 O O . LEU A 1 146 ? 23.570 -9.732 9.013 1.00 53.38 146 LEU A O 1
ATOM 1133 N N . LEU A 1 147 ? 23.912 -11.532 10.313 1.00 52.28 147 LEU A N 1
ATOM 1134 C CA . LEU A 1 147 ? 24.404 -12.395 9.236 1.00 52.28 147 LEU A CA 1
ATOM 1135 C C . LEU A 1 147 ? 23.299 -12.748 8.231 1.00 52.28 147 LEU A C 1
ATOM 1137 O O . LEU A 1 147 ? 23.570 -12.765 7.033 1.00 52.28 147 LEU A O 1
ATOM 1141 N N . GLN A 1 148 ? 22.062 -12.972 8.679 1.00 52.72 148 GLN A N 1
ATOM 1142 C CA . GLN A 1 148 ? 20.904 -13.193 7.810 1.00 52.72 148 GLN A CA 1
ATOM 1143 C C . GLN A 1 148 ? 20.584 -11.946 6.979 1.00 52.72 148 GLN A C 1
ATOM 1145 O O . GLN A 1 148 ? 20.462 -12.061 5.762 1.00 52.72 148 GLN A O 1
ATOM 1150 N N . MET A 1 149 ? 20.549 -10.751 7.575 1.00 50.16 149 MET A N 1
ATOM 1151 C CA . MET A 1 149 ? 20.352 -9.494 6.837 1.00 50.16 149 MET A CA 1
ATOM 1152 C C . MET A 1 149 ? 21.502 -9.204 5.865 1.00 50.16 149 MET A C 1
ATOM 1154 O O . MET A 1 149 ? 21.266 -8.824 4.716 1.00 50.16 149 MET A O 1
ATOM 1158 N N . GLN A 1 150 ? 22.751 -9.432 6.282 1.00 55.88 150 GLN A N 1
ATOM 1159 C CA . GLN A 1 150 ? 23.920 -9.269 5.418 1.00 55.88 150 GLN A CA 1
ATOM 1160 C C . GLN A 1 150 ? 23.915 -10.284 4.264 1.00 55.88 150 GLN A C 1
ATOM 1162 O O . GLN A 1 150 ? 24.267 -9.929 3.141 1.00 55.88 150 GLN A O 1
ATOM 1167 N N . MET A 1 151 ? 23.469 -11.522 4.497 1.00 51.81 151 MET A N 1
ATOM 1168 C CA . MET A 1 151 ? 23.280 -12.516 3.440 1.00 51.81 151 MET A CA 1
ATOM 1169 C C . MET A 1 151 ? 22.130 -12.169 2.505 1.00 51.81 151 MET A C 1
ATOM 1171 O O . MET A 1 151 ? 22.299 -12.337 1.307 1.00 51.81 151 MET A O 1
ATOM 1175 N N . VAL A 1 152 ? 20.989 -11.675 2.992 1.00 51.47 152 VAL A N 1
ATOM 1176 C CA . VAL A 1 152 ? 19.889 -11.205 2.128 1.00 51.47 152 VAL A CA 1
ATOM 1177 C C . VAL A 1 152 ? 20.391 -10.075 1.223 1.00 51.47 152 VAL A C 1
ATOM 1179 O O . VAL A 1 152 ? 20.147 -10.094 0.015 1.00 51.47 152 VAL A O 1
ATOM 1182 N N . ALA A 1 153 ? 21.201 -9.162 1.767 1.00 48.28 153 ALA A N 1
ATOM 1183 C CA . ALA A 1 153 ? 21.874 -8.120 0.998 1.00 48.28 153 ALA A CA 1
ATOM 1184 C C . ALA A 1 153 ? 22.916 -8.673 -0.002 1.00 48.28 153 ALA A C 1
ATOM 1186 O O . ALA A 1 153 ? 23.052 -8.130 -1.094 1.00 48.28 153 ALA A O 1
ATOM 1187 N N . GLU A 1 154 ? 23.642 -9.751 0.315 1.00 49.53 154 GLU A N 1
ATOM 1188 C CA . GLU A 1 154 ? 24.586 -10.426 -0.601 1.00 49.53 154 GLU A CA 1
ATOM 1189 C C . GLU A 1 154 ? 23.884 -11.290 -1.670 1.00 49.53 154 GLU A C 1
ATOM 1191 O O . GLU A 1 154 ? 24.323 -11.347 -2.819 1.00 49.53 154 GLU A O 1
ATOM 1196 N N . VAL A 1 155 ? 22.753 -11.921 -1.347 1.00 48.25 155 VAL A N 1
ATOM 1197 C CA . VAL A 1 155 ? 21.897 -12.661 -2.289 1.00 48.25 155 VAL A CA 1
ATOM 1198 C C . VAL A 1 155 ? 21.269 -11.691 -3.290 1.00 48.25 155 VAL A C 1
ATOM 1200 O O . VAL A 1 155 ? 21.257 -11.978 -4.490 1.00 48.25 155 VAL A O 1
ATOM 1203 N N . ALA A 1 156 ? 20.876 -10.498 -2.837 1.00 48.16 156 ALA A N 1
ATOM 1204 C CA . ALA A 1 156 ? 20.452 -9.400 -3.702 1.00 48.16 156 ALA A CA 1
ATOM 1205 C C . ALA A 1 156 ? 21.569 -8.894 -4.648 1.00 48.16 156 ALA A C 1
ATOM 1207 O O . ALA A 1 156 ? 21.262 -8.327 -5.696 1.00 48.16 156 ALA A O 1
ATOM 1208 N N . LYS A 1 157 ? 22.859 -9.144 -4.346 1.00 49.28 157 LYS A N 1
ATOM 1209 C CA . LYS A 1 157 ? 24.016 -8.763 -5.193 1.00 49.28 157 LYS A CA 1
ATOM 1210 C C . LYS A 1 157 ? 24.331 -9.735 -6.338 1.00 49.28 157 LYS A C 1
ATOM 1212 O O . LYS A 1 157 ? 25.157 -9.402 -7.182 1.00 49.28 157 LYS A O 1
ATOM 1217 N N . GLY A 1 158 ? 23.700 -10.911 -6.400 1.00 38.78 158 GLY A N 1
ATOM 1218 C CA . GLY A 1 158 ? 23.685 -11.795 -7.575 1.00 38.78 158 GLY A CA 1
ATOM 1219 C C . GLY A 1 158 ? 25.038 -12.123 -8.235 1.00 38.78 158 GLY A C 1
ATOM 1220 O O . GLY A 1 158 ? 25.400 -11.525 -9.243 1.00 38.78 158 GLY A O 1
ATOM 1221 N N . THR A 1 159 ? 25.737 -13.153 -7.736 1.00 39.06 159 THR A N 1
ATOM 1222 C CA . THR A 1 159 ? 26.553 -14.106 -8.550 1.00 39.06 159 THR A CA 1
ATOM 1223 C C . THR A 1 159 ? 26.998 -15.373 -7.787 1.00 39.06 159 THR A C 1
ATOM 1225 O O . THR A 1 159 ? 27.507 -16.300 -8.411 1.00 39.06 159 THR A O 1
ATOM 1228 N N . ARG A 1 160 ? 26.786 -15.478 -6.462 1.00 44.22 160 ARG A N 1
ATOM 1229 C CA . ARG A 1 160 ? 27.224 -16.621 -5.618 1.00 44.22 160 ARG A CA 1
ATOM 1230 C C . ARG A 1 160 ? 26.106 -17.311 -4.808 1.00 44.22 160 ARG A C 1
ATOM 1232 O O . ARG A 1 160 ? 26.366 -17.889 -3.759 1.00 44.22 160 ARG A O 1
ATOM 1239 N N . SER A 1 161 ? 24.866 -17.284 -5.291 1.00 46.28 161 SER A N 1
ATOM 1240 C CA . SER A 1 161 ? 23.676 -17.678 -4.513 1.00 46.28 161 SER A CA 1
ATOM 1241 C C . SER A 1 161 ? 23.635 -19.140 -4.032 1.00 46.28 161 SER A C 1
ATOM 1243 O O . SER A 1 161 ? 23.048 -19.406 -2.994 1.00 46.28 161 SER A O 1
ATOM 1245 N N . LEU A 1 162 ? 24.266 -20.096 -4.720 1.00 40.03 162 LEU A N 1
ATOM 1246 C CA . LEU A 1 162 ? 24.080 -21.530 -4.426 1.00 40.03 162 LEU A CA 1
ATOM 1247 C C . LEU A 1 162 ? 24.979 -22.091 -3.310 1.00 40.03 162 LEU A C 1
ATOM 1249 O O . LEU A 1 162 ? 24.551 -22.976 -2.578 1.00 40.03 162 LEU A O 1
ATOM 1253 N N . ALA A 1 163 ? 26.201 -21.574 -3.150 1.00 42.06 163 ALA A N 1
ATOM 1254 C CA . ALA A 1 163 ? 27.108 -22.023 -2.087 1.00 42.06 163 ALA A CA 1
ATOM 1255 C C . ALA A 1 163 ? 26.667 -21.493 -0.712 1.00 42.06 163 ALA A C 1
ATOM 1257 O O . ALA A 1 163 ? 26.646 -22.236 0.260 1.00 42.06 163 ALA A O 1
ATOM 1258 N N . ILE A 1 164 ? 26.209 -20.238 -0.673 1.00 46.78 164 ILE A N 1
ATOM 1259 C CA . ILE A 1 164 ? 25.742 -19.570 0.549 1.00 46.78 164 ILE A CA 1
ATOM 1260 C C . ILE A 1 164 ? 24.446 -20.215 1.066 1.00 46.78 164 ILE A C 1
ATOM 1262 O O . ILE A 1 164 ? 24.294 -20.408 2.265 1.00 46.78 164 ILE A O 1
ATOM 1266 N N . LEU A 1 165 ? 23.538 -20.633 0.175 1.00 43.28 165 LEU A N 1
ATOM 1267 C CA . LEU A 1 165 ? 22.322 -21.358 0.567 1.00 43.28 165 LEU A CA 1
ATOM 1268 C C . LEU A 1 165 ? 22.610 -22.782 1.085 1.00 43.28 165 LEU A C 1
ATOM 1270 O O . LEU A 1 165 ? 21.884 -23.276 1.945 1.00 43.28 165 LEU A O 1
ATOM 1274 N N . ASN A 1 166 ? 23.673 -23.438 0.606 1.00 40.28 166 ASN A N 1
ATOM 1275 C CA . ASN A 1 166 ? 24.097 -24.742 1.129 1.00 40.28 166 ASN A CA 1
ATOM 1276 C C . ASN A 1 166 ? 24.753 -24.601 2.518 1.00 40.28 166 ASN A C 1
ATOM 1278 O O . ASN A 1 166 ? 24.512 -25.420 3.405 1.00 40.28 166 ASN A O 1
ATOM 1282 N N . ASP A 1 167 ? 25.490 -23.511 2.741 1.00 43.31 167 ASP A N 1
ATOM 1283 C CA . ASP A 1 167 ? 26.026 -23.152 4.058 1.00 43.31 167 ASP A CA 1
ATOM 1284 C C . ASP A 1 167 ? 24.900 -22.776 5.042 1.00 43.31 167 ASP A C 1
ATOM 1286 O O . ASP A 1 167 ? 24.948 -23.186 6.199 1.00 43.31 167 ASP A O 1
ATOM 1290 N N . MET A 1 168 ? 23.834 -22.098 4.586 1.00 43.44 168 MET A N 1
ATOM 1291 C CA . MET A 1 168 ? 22.623 -21.830 5.386 1.00 43.44 168 MET A CA 1
ATOM 1292 C C . MET A 1 168 ? 21.906 -23.109 5.811 1.00 43.44 168 MET A C 1
ATOM 1294 O O . MET A 1 168 ? 21.519 -23.232 6.969 1.00 43.44 168 MET A O 1
ATOM 1298 N N . LYS A 1 169 ? 21.743 -24.069 4.893 1.00 46.19 169 LYS A N 1
ATOM 1299 C CA . LYS A 1 169 ? 21.154 -25.372 5.219 1.00 46.19 169 LYS A CA 1
ATOM 1300 C C . LYS A 1 169 ? 21.987 -26.098 6.276 1.00 46.19 169 LYS A C 1
ATOM 1302 O O . LYS A 1 169 ? 21.427 -26.661 7.205 1.00 46.19 169 LYS A O 1
ATOM 1307 N N . THR A 1 170 ? 23.312 -26.040 6.157 1.00 46.62 170 THR A N 1
ATOM 1308 C CA . THR A 1 170 ? 24.231 -26.680 7.108 1.00 46.62 170 THR A CA 1
ATOM 1309 C C . THR A 1 170 ? 24.159 -26.014 8.488 1.00 46.62 170 THR A C 1
ATOM 1311 O O . THR A 1 170 ? 24.069 -26.716 9.485 1.00 46.62 170 THR A O 1
ATOM 1314 N N . LEU A 1 171 ? 24.101 -24.678 8.547 1.00 44.06 171 LEU A N 1
ATOM 1315 C CA . LEU A 1 171 ? 23.957 -23.913 9.794 1.00 44.06 171 LEU A CA 1
ATOM 1316 C C . LEU A 1 171 ? 22.628 -24.184 10.512 1.00 44.06 171 LEU A C 1
ATOM 1318 O O . LEU A 1 171 ? 22.618 -24.342 11.728 1.00 44.06 171 LEU A O 1
ATOM 1322 N N . VAL A 1 172 ? 21.522 -24.270 9.769 1.00 45.91 172 VAL A N 1
ATOM 1323 C CA . VAL A 1 172 ? 20.201 -24.587 10.336 1.00 45.91 172 VAL A CA 1
ATOM 1324 C C . VAL A 1 172 ? 20.163 -26.021 10.869 1.00 45.91 172 VAL A C 1
ATOM 1326 O O . VAL A 1 172 ? 19.681 -26.234 11.975 1.00 45.91 172 VAL A O 1
ATOM 1329 N N . MET A 1 173 ? 20.749 -26.989 10.154 1.00 49.34 173 MET A N 1
ATOM 1330 C CA . MET A 1 173 ? 20.800 -28.377 10.635 1.00 49.34 173 MET A CA 1
ATOM 1331 C C . MET A 1 173 ? 21.677 -28.546 11.883 1.00 49.34 173 MET A C 1
ATOM 1333 O O . MET A 1 173 ? 21.314 -29.305 12.773 1.00 49.34 173 MET A O 1
ATOM 1337 N N . THR A 1 174 ? 22.773 -27.792 12.012 1.00 47.62 174 THR A N 1
ATOM 1338 C CA . THR A 1 174 ? 23.586 -27.815 13.242 1.00 47.62 174 THR A CA 1
ATOM 1339 C C . THR A 1 174 ? 22.890 -27.166 14.444 1.00 47.62 174 THR A C 1
ATOM 1341 O O . THR A 1 174 ? 23.239 -27.468 15.579 1.00 47.62 174 THR A O 1
ATOM 1344 N N . MET A 1 175 ? 21.904 -26.287 14.222 1.00 47.97 175 MET A N 1
ATOM 1345 C CA . MET A 1 175 ? 21.131 -25.663 15.305 1.00 47.97 175 MET A CA 1
ATOM 1346 C C . MET A 1 175 ? 20.057 -26.601 15.869 1.00 47.97 175 MET A C 1
ATOM 1348 O O . MET A 1 175 ? 19.837 -26.594 17.076 1.00 47.97 175 MET A O 1
ATOM 1352 N N . GLU A 1 176 ? 19.429 -27.424 15.024 1.00 50.41 176 GLU A N 1
ATOM 1353 C CA . GLU A 1 176 ? 18.460 -28.440 15.466 1.00 50.41 176 GLU A CA 1
ATOM 1354 C C . GLU A 1 176 ? 19.143 -29.572 16.258 1.00 50.41 176 GLU A C 1
ATOM 1356 O O . GLU A 1 176 ? 18.572 -30.082 17.221 1.00 50.41 176 GLU A O 1
ATOM 1361 N N . GLU A 1 177 ? 20.387 -29.928 15.910 1.00 52.91 177 GLU A N 1
ATOM 1362 C CA . GLU A 1 177 ? 21.188 -30.905 16.665 1.00 52.91 177 GLU A CA 1
ATOM 1363 C C . GLU A 1 177 ? 21.624 -30.366 18.045 1.00 52.91 177 GLU A C 1
ATOM 1365 O O . GLU A 1 177 ? 21.492 -31.080 19.038 1.00 52.91 177 GLU A O 1
ATOM 1370 N N . GLU A 1 178 ? 22.046 -29.097 18.153 1.00 51.75 178 GLU A N 1
ATOM 1371 C CA . GLU A 1 178 ? 22.420 -28.483 19.445 1.00 51.75 178 GLU A CA 1
ATOM 1372 C C . GLU A 1 178 ? 21.212 -28.270 20.384 1.00 51.75 178 GLU A C 1
ATOM 1374 O O . GLU A 1 178 ? 21.347 -28.374 21.607 1.00 51.75 178 GLU A O 1
ATOM 1379 N N . GLU A 1 179 ? 20.020 -27.987 19.844 1.00 51.88 179 GLU A N 1
ATOM 1380 C CA . GLU A 1 179 ? 18.800 -27.823 20.648 1.00 51.88 179 GLU A CA 1
ATOM 1381 C C . GLU A 1 179 ? 18.354 -29.168 21.249 1.00 51.88 179 GLU A C 1
ATOM 1383 O O . GLU A 1 179 ? 18.057 -29.235 22.445 1.00 51.88 179 GLU A O 1
ATOM 1388 N N . LEU A 1 180 ? 18.455 -30.258 20.476 1.00 53.34 180 LEU A N 1
ATOM 1389 C CA . LEU A 1 180 ? 18.199 -31.625 20.940 1.00 53.34 180 LEU A CA 1
ATOM 1390 C C . LEU A 1 180 ? 19.244 -32.125 21.954 1.00 53.34 180 LEU A C 1
ATOM 1392 O O . LEU A 1 180 ? 18.878 -32.787 22.926 1.00 53.34 180 LEU A O 1
ATOM 1396 N N . GLU A 1 181 ? 20.526 -31.784 21.794 1.00 53.38 181 GLU A N 1
ATOM 1397 C CA . GLU A 1 181 ? 21.564 -32.127 22.780 1.00 53.38 181 GLU A CA 1
ATOM 1398 C C . GLU A 1 181 ? 21.368 -31.372 24.110 1.00 53.38 181 GLU A C 1
ATOM 1400 O O . GLU A 1 181 ? 21.578 -31.934 25.190 1.00 53.38 181 GLU A O 1
ATOM 1405 N N . SER A 1 182 ? 20.860 -30.134 24.056 1.00 52.19 182 SER A N 1
ATOM 1406 C CA . SER A 1 182 ? 20.604 -29.313 25.247 1.00 52.19 182 SER A CA 1
ATOM 1407 C C . SER A 1 182 ? 19.400 -29.768 26.090 1.00 52.19 182 SER A C 1
ATOM 1409 O O . SER A 1 182 ? 19.338 -29.473 27.291 1.00 52.19 182 SER A O 1
ATOM 1411 N N . GLU A 1 183 ? 18.450 -30.498 25.495 1.00 53.12 183 GLU A N 1
ATOM 1412 C CA . GLU A 1 183 ? 17.316 -31.090 26.216 1.00 53.12 183 GLU A CA 1
ATOM 1413 C C . GLU A 1 183 ? 17.670 -32.432 26.868 1.00 53.12 183 GLU A C 1
ATOM 1415 O O . GLU A 1 183 ? 17.158 -32.748 27.946 1.00 53.12 183 GLU A O 1
ATOM 1420 N N . VAL A 1 184 ? 18.608 -33.189 26.290 1.00 58.47 184 VAL A N 1
ATOM 1421 C CA . VAL A 1 184 ? 19.057 -34.471 26.852 1.00 58.47 184 VAL A CA 1
ATOM 1422 C C . VAL A 1 184 ? 19.928 -34.260 28.100 1.00 58.47 184 VAL A C 1
ATOM 1424 O O . VAL A 1 184 ? 19.744 -34.966 29.097 1.00 58.47 184 VAL A O 1
ATOM 1427 N N . GLU A 1 185 ? 20.792 -33.237 28.130 1.00 50.31 185 GLU A N 1
ATOM 1428 C CA . GLU A 1 185 ? 21.675 -32.965 29.282 1.00 50.31 185 GLU A CA 1
ATOM 1429 C C . GLU A 1 185 ? 20.962 -32.380 30.518 1.00 50.31 185 GLU A C 1
ATOM 1431 O O . GLU A 1 185 ? 21.461 -32.498 31.641 1.00 50.31 185 GLU A O 1
ATOM 1436 N N . LYS A 1 186 ? 19.758 -31.809 30.371 1.00 50.50 186 LYS A N 1
ATOM 1437 C CA . LYS A 1 186 ? 18.987 -31.256 31.504 1.00 50.50 186 LYS A CA 1
ATOM 1438 C C . LYS A 1 186 ? 18.284 -32.308 32.365 1.00 50.50 186 LYS A C 1
ATOM 1440 O O . LYS A 1 186 ? 17.734 -31.966 33.411 1.00 50.50 186 LYS A O 1
ATOM 1445 N N . SER A 1 187 ? 18.327 -33.582 31.976 1.00 47.62 187 SER A N 1
ATOM 1446 C CA . SER A 1 187 ? 17.682 -34.672 32.719 1.00 47.62 187 SER A CA 1
ATOM 1447 C C . SER A 1 187 ? 18.595 -35.391 33.727 1.00 47.62 187 SER A C 1
ATOM 1449 O O . SER A 1 187 ? 18.115 -36.229 34.491 1.00 47.62 187 SER A O 1
ATOM 1451 N N . SER A 1 188 ? 19.888 -35.043 33.815 1.00 47.47 188 SER A N 1
ATOM 1452 C CA . SER A 1 188 ? 20.827 -35.735 34.709 1.00 47.47 188 SER A CA 1
ATOM 1453 C C . SER A 1 188 ? 21.830 -34.813 35.411 1.00 47.47 188 SER A C 1
ATOM 1455 O O . SER A 1 188 ? 22.992 -34.748 35.025 1.00 47.47 188 SER A O 1
ATOM 1457 N N . SER A 1 189 ? 21.434 -34.141 36.496 1.00 40.59 189 SER A N 1
ATOM 1458 C CA . SER A 1 189 ? 22.308 -33.991 37.680 1.00 40.59 189 SER A CA 1
ATOM 1459 C C . SER A 1 189 ? 21.613 -33.279 38.844 1.00 40.59 189 SER A C 1
ATOM 1461 O O . SER A 1 189 ? 21.369 -32.078 38.848 1.00 40.59 189 SER A O 1
ATOM 1463 N N . SER A 1 190 ? 21.355 -34.047 39.899 1.00 43.47 190 SER A N 1
ATOM 1464 C CA . SER A 1 190 ? 21.080 -33.559 41.247 1.00 43.47 190 SER A CA 1
ATOM 1465 C C . SER A 1 190 ? 22.320 -33.770 42.121 1.00 43.47 190 SER A C 1
ATOM 1467 O O . SER A 1 190 ? 22.710 -34.926 42.297 1.00 43.47 190 SER A O 1
ATOM 1469 N N . ARG A 1 191 ? 22.894 -32.706 42.706 1.00 37.75 191 ARG A N 1
ATOM 1470 C CA . ARG A 1 191 ? 23.233 -32.602 44.148 1.00 37.75 191 ARG A CA 1
ATOM 1471 C C . ARG A 1 191 ? 24.100 -31.382 44.502 1.00 37.75 191 ARG A C 1
ATOM 1473 O O . ARG A 1 191 ? 25.180 -31.197 43.964 1.00 37.75 191 ARG A O 1
ATOM 1480 N N . GLU A 1 192 ? 23.596 -30.657 45.506 1.00 39.06 192 GLU A N 1
ATOM 1481 C CA . GLU A 1 192 ? 24.286 -30.060 46.667 1.00 39.06 192 GLU A CA 1
ATOM 1482 C C . GLU A 1 192 ? 25.527 -29.164 46.459 1.00 39.06 192 GLU A C 1
ATOM 1484 O O . GLU A 1 192 ? 26.636 -29.650 46.272 1.00 39.06 192 GLU A O 1
ATOM 1489 N N . SER A 1 193 ? 25.392 -27.865 46.770 1.00 33.75 193 SER A N 1
ATOM 1490 C CA . SER A 1 193 ? 25.976 -27.284 48.001 1.00 33.75 193 SER A CA 1
ATOM 1491 C C . SER A 1 193 ? 25.666 -25.791 48.178 1.00 33.75 193 SER A 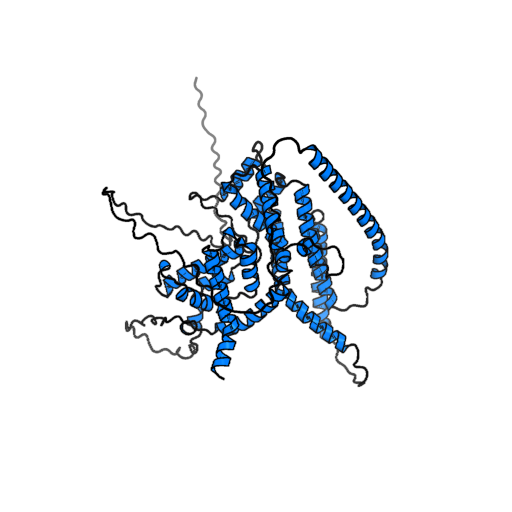C 1
ATOM 1493 O O . SER A 1 193 ? 25.700 -24.996 47.245 1.00 33.75 193 SER A O 1
ATOM 1495 N N . ARG A 1 194 ? 25.368 -25.435 49.432 1.00 45.91 194 ARG A N 1
ATOM 1496 C CA . ARG A 1 194 ? 25.161 -24.085 49.976 1.00 45.91 194 ARG A CA 1
ATOM 1497 C C . ARG A 1 194 ? 26.497 -23.353 50.162 1.00 45.91 194 ARG A C 1
ATOM 1499 O O . ARG A 1 194 ? 27.383 -23.922 50.788 1.00 45.91 194 ARG A O 1
ATOM 1506 N N . SER A 1 195 ? 26.555 -22.056 49.852 1.00 32.72 195 SER A N 1
ATOM 1507 C CA . SER A 1 195 ? 27.200 -21.066 50.735 1.00 32.72 195 SER A CA 1
ATOM 1508 C C . SER A 1 195 ? 26.808 -19.630 50.379 1.00 32.72 195 SER A C 1
ATOM 1510 O O . SER A 1 195 ? 26.883 -19.213 49.228 1.00 32.72 195 SER A O 1
ATOM 1512 N N . SER A 1 196 ? 26.420 -18.897 51.418 1.00 40.94 196 SER A N 1
ATOM 1513 C CA . SER A 1 196 ? 26.200 -17.452 51.483 1.00 40.94 196 SER A CA 1
ATOM 1514 C C . SER A 1 196 ? 27.492 -16.660 51.246 1.00 40.94 196 SER A C 1
ATOM 1516 O O . SER A 1 196 ? 28.518 -17.019 51.820 1.00 40.94 196 SER A O 1
ATOM 1518 N N . MET A 1 197 ? 27.416 -15.547 50.506 1.00 37.22 197 MET A N 1
ATOM 1519 C CA . MET A 1 197 ? 28.159 -14.321 50.828 1.00 37.22 197 MET A CA 1
ATOM 1520 C C . MET A 1 197 ? 27.495 -13.091 50.189 1.00 37.22 197 MET A C 1
ATOM 1522 O O . MET A 1 197 ? 27.424 -12.949 48.972 1.00 37.22 197 MET A O 1
ATOM 1526 N N . VAL A 1 198 ? 27.019 -12.199 51.056 1.00 46.34 198 VAL A N 1
ATOM 1527 C CA . VAL A 1 198 ? 26.636 -10.814 50.767 1.00 46.34 198 VAL A CA 1
ATOM 1528 C C . VAL A 1 198 ? 27.892 -9.949 50.873 1.00 46.34 198 VAL A C 1
ATOM 1530 O O . VAL A 1 198 ? 28.520 -9.940 51.929 1.00 46.34 198 VAL A O 1
ATOM 1533 N N . SER A 1 199 ? 28.254 -9.243 49.798 1.00 43.91 199 SER A N 1
ATOM 1534 C CA . SER A 1 199 ? 28.846 -7.885 49.762 1.00 43.91 199 SER A CA 1
ATOM 1535 C C . SER A 1 199 ? 29.585 -7.658 48.437 1.00 43.91 199 SER A C 1
ATOM 1537 O O . SER A 1 199 ? 30.622 -8.262 48.198 1.00 43.91 199 SER A O 1
ATOM 1539 N N . THR A 1 200 ? 29.003 -6.791 47.598 1.00 40.38 200 THR A N 1
ATOM 1540 C CA . THR A 1 200 ? 29.496 -6.073 46.389 1.00 40.38 200 THR A CA 1
ATOM 1541 C C . THR A 1 200 ? 28.427 -6.083 45.293 1.00 40.38 200 THR A C 1
ATOM 1543 O O . THR A 1 200 ? 28.586 -6.638 44.212 1.00 40.38 200 THR A O 1
ATOM 1546 N N . ILE A 1 201 ? 27.285 -5.467 45.605 1.00 46.78 201 ILE A N 1
ATOM 1547 C CA . ILE A 1 201 ? 26.265 -5.103 44.620 1.00 46.78 201 ILE A CA 1
ATOM 1548 C C . ILE A 1 201 ? 26.527 -3.641 44.268 1.00 46.78 201 ILE A C 1
ATOM 1550 O O . ILE A 1 201 ? 25.906 -2.763 44.838 1.00 46.78 201 ILE A O 1
ATOM 1554 N N . ASP A 1 202 ? 27.504 -3.391 43.402 1.00 52.16 202 ASP A N 1
ATOM 1555 C CA . ASP A 1 202 ? 27.706 -2.092 42.750 1.00 52.16 202 ASP A CA 1
ATOM 1556 C C . ASP A 1 202 ? 28.424 -2.362 41.420 1.00 52.16 202 ASP A C 1
ATOM 1558 O O . ASP A 1 202 ? 29.599 -2.723 41.387 1.00 52.16 202 ASP A O 1
ATOM 1562 N N . GLY A 1 203 ? 27.675 -2.300 40.314 1.00 50.03 203 GLY A N 1
ATOM 1563 C CA . GLY A 1 203 ? 28.190 -2.439 38.944 1.00 50.03 203 GLY A CA 1
ATOM 1564 C C . GLY A 1 203 ? 27.430 -3.431 38.054 1.00 50.03 203 GLY A C 1
ATOM 1565 O O . GLY A 1 203 ? 27.135 -3.114 36.905 1.00 50.03 203 GLY A O 1
ATOM 1566 N N . ASN A 1 204 ? 27.042 -4.606 38.565 1.00 46.31 204 ASN A N 1
ATOM 1567 C CA . ASN A 1 204 ? 26.351 -5.620 37.744 1.00 46.31 204 ASN A CA 1
ATOM 1568 C C . ASN A 1 204 ? 24.830 -5.426 37.651 1.00 46.31 204 ASN A C 1
ATOM 1570 O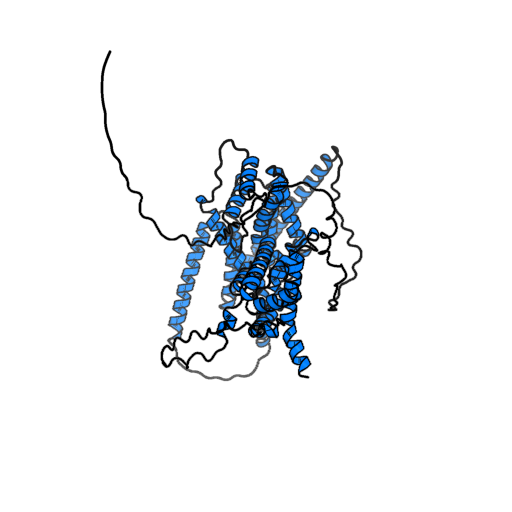 O . ASN A 1 204 ? 24.252 -5.762 36.621 1.00 46.31 204 ASN A O 1
ATOM 1574 N N . ASN A 1 205 ? 24.189 -4.830 38.662 1.00 46.06 205 ASN A N 1
ATOM 1575 C CA . ASN A 1 205 ? 22.772 -4.454 38.562 1.00 46.06 205 ASN A CA 1
ATOM 1576 C C . ASN A 1 205 ? 22.563 -3.268 37.610 1.00 46.06 205 ASN A C 1
ATOM 1578 O O . ASN A 1 205 ? 21.519 -3.195 36.974 1.00 46.06 205 ASN A O 1
ATOM 1582 N N . GLN A 1 206 ? 23.578 -2.411 37.429 1.00 50.91 206 GLN A N 1
ATOM 1583 C CA . GLN A 1 206 ? 23.545 -1.350 36.421 1.00 50.91 206 GLN A CA 1
ATOM 1584 C C . GLN A 1 206 ? 23.518 -1.939 35.004 1.00 50.91 206 GLN A C 1
ATOM 1586 O O . GLN A 1 206 ? 22.692 -1.537 34.210 1.00 50.91 206 GLN A O 1
ATOM 1591 N N . ARG A 1 207 ? 24.304 -2.989 34.715 1.00 51.47 207 ARG A N 1
ATOM 1592 C CA . ARG A 1 207 ? 24.250 -3.707 33.423 1.00 51.47 207 ARG A CA 1
ATOM 1593 C C . ARG A 1 207 ? 22.941 -4.454 33.161 1.00 51.47 207 ARG A C 1
ATOM 1595 O O . ARG A 1 207 ? 22.619 -4.720 32.009 1.00 51.47 207 ARG A O 1
ATOM 1602 N N . LEU A 1 208 ? 22.231 -4.849 34.214 1.00 48.12 208 LEU A N 1
ATOM 1603 C CA . LEU A 1 208 ? 20.941 -5.533 34.108 1.00 48.12 208 LEU A CA 1
ATOM 1604 C C . LEU A 1 208 ? 19.809 -4.518 33.879 1.00 48.12 208 LEU A C 1
ATOM 1606 O O . LEU A 1 208 ? 18.896 -4.803 33.115 1.00 48.12 208 LEU A O 1
ATOM 1610 N N . LEU A 1 209 ? 19.929 -3.315 34.451 1.00 51.25 209 LEU A N 1
ATOM 1611 C CA . LEU A 1 209 ? 19.060 -2.167 34.173 1.00 51.25 209 LEU A CA 1
ATOM 1612 C C . LEU A 1 209 ? 19.355 -1.529 32.799 1.00 51.25 209 LEU A C 1
ATOM 1614 O O . LEU A 1 209 ? 18.415 -1.270 32.060 1.00 51.25 209 LEU A O 1
ATOM 1618 N N . ASP A 1 210 ? 20.622 -1.435 32.379 1.00 53.12 210 ASP A N 1
ATOM 1619 C CA . ASP A 1 210 ? 21.012 -1.091 30.997 1.00 53.12 210 ASP A CA 1
ATOM 1620 C C . ASP A 1 210 ? 20.514 -2.163 29.999 1.00 53.12 210 ASP A C 1
ATOM 1622 O O . ASP A 1 210 ? 20.289 -1.898 28.820 1.00 53.12 210 ASP A O 1
ATOM 1626 N N . GLY A 1 211 ? 20.335 -3.409 30.453 1.00 52.19 211 GLY A N 1
ATOM 1627 C CA . GLY A 1 211 ? 19.713 -4.490 29.684 1.00 52.19 211 GLY A CA 1
ATOM 1628 C C . GLY A 1 211 ? 18.192 -4.353 29.548 1.00 52.19 211 GLY A C 1
ATOM 1629 O O . GLY A 1 211 ? 17.633 -4.861 28.581 1.00 52.19 211 GLY A O 1
ATOM 1630 N N . ILE A 1 212 ? 17.540 -3.647 30.477 1.00 46.78 212 ILE A N 1
ATOM 1631 C CA . ILE A 1 212 ? 16.103 -3.334 30.447 1.00 46.78 212 ILE A CA 1
ATOM 1632 C C . ILE A 1 212 ? 15.846 -2.089 29.584 1.00 46.78 212 ILE A C 1
ATOM 1634 O O . ILE A 1 212 ? 14.934 -2.120 28.768 1.00 46.78 212 ILE A O 1
ATOM 1638 N N . GLU A 1 213 ? 16.714 -1.071 29.621 1.00 49.62 213 GLU A N 1
ATOM 1639 C CA . GLU A 1 213 ? 16.689 0.021 28.624 1.00 49.62 213 GLU A CA 1
ATOM 1640 C C . GLU A 1 213 ? 16.921 -0.498 27.191 1.00 49.62 213 GLU A C 1
ATOM 1642 O O . GLU A 1 213 ? 16.356 0.020 26.230 1.00 49.62 213 GLU A O 1
ATOM 1647 N N . ASN A 1 214 ? 17.689 -1.583 27.025 1.00 48.84 214 ASN A N 1
ATOM 1648 C CA . ASN A 1 214 ? 17.786 -2.279 25.740 1.00 48.84 214 ASN A CA 1
ATOM 1649 C C . ASN A 1 214 ? 16.545 -3.122 25.404 1.00 48.84 214 ASN A C 1
ATOM 1651 O O . ASN A 1 214 ? 16.318 -3.377 24.227 1.00 48.84 214 ASN A O 1
ATOM 1655 N N . ALA A 1 215 ? 15.744 -3.554 26.382 1.00 46.53 215 ALA A N 1
ATOM 1656 C CA . ALA A 1 215 ? 14.494 -4.272 26.129 1.00 46.53 215 ALA A CA 1
ATOM 1657 C C . ALA A 1 215 ? 13.399 -3.325 25.609 1.00 46.53 215 ALA A C 1
ATOM 1659 O O . ALA A 1 215 ? 12.690 -3.686 24.676 1.00 46.53 215 ALA A O 1
ATOM 1660 N N . ASP A 1 216 ? 13.342 -2.089 26.111 1.00 42.66 216 ASP A N 1
ATOM 1661 C CA . ASP A 1 216 ? 12.460 -1.043 25.571 1.00 42.66 216 ASP A CA 1
ATOM 1662 C C . ASP A 1 216 ? 12.896 -0.603 24.161 1.00 42.66 216 ASP A C 1
ATOM 1664 O O . ASP A 1 216 ? 12.061 -0.367 23.290 1.00 42.66 216 ASP A O 1
ATOM 1668 N N . GLN A 1 217 ? 14.203 -0.607 23.873 1.00 48.94 217 GLN A N 1
ATOM 1669 C CA . GLN A 1 217 ? 14.721 -0.434 22.510 1.00 48.94 217 GLN A CA 1
ATOM 1670 C C . GLN A 1 217 ? 14.401 -1.633 21.593 1.00 48.94 217 GLN A C 1
ATOM 1672 O O . GLN A 1 217 ? 14.256 -1.443 20.390 1.00 48.94 217 GLN A O 1
ATOM 1677 N N . VAL A 1 218 ? 14.281 -2.848 22.143 1.00 50.62 218 VAL A N 1
ATOM 1678 C CA . VAL A 1 218 ? 13.844 -4.057 21.417 1.00 50.62 218 VAL A CA 1
ATOM 1679 C C . VAL A 1 218 ? 12.335 -4.027 21.136 1.00 50.62 218 VAL A C 1
ATOM 1681 O O . VAL A 1 218 ? 11.912 -4.600 20.139 1.00 50.62 218 VAL A O 1
ATOM 1684 N N . LEU A 1 219 ? 11.541 -3.309 21.940 1.00 46.59 219 LEU A N 1
ATOM 1685 C CA . LEU A 1 219 ? 10.118 -3.045 21.676 1.00 46.59 219 LEU A CA 1
ATOM 1686 C C . LEU A 1 219 ? 9.908 -1.882 20.689 1.00 46.59 219 LEU A C 1
ATOM 1688 O O . LEU A 1 219 ? 9.023 -1.948 19.843 1.00 46.59 219 LEU A O 1
ATOM 1692 N N . ALA A 1 220 ? 10.771 -0.860 20.715 1.00 50.12 220 ALA A N 1
ATOM 1693 C CA . ALA A 1 220 ? 10.835 0.195 19.691 1.00 50.12 220 ALA A CA 1
ATOM 1694 C C . ALA A 1 220 ? 11.380 -0.292 18.327 1.00 50.12 220 ALA A C 1
ATOM 1696 O O . ALA A 1 220 ? 11.552 0.501 17.402 1.00 50.12 220 ALA A O 1
ATOM 1697 N N . ASP A 1 221 ? 11.686 -1.586 18.213 1.00 58.22 221 ASP A N 1
ATOM 1698 C CA . ASP A 1 221 ? 11.994 -2.252 16.955 1.00 58.22 221 ASP A CA 1
ATOM 1699 C C . ASP A 1 221 ? 10.791 -3.060 16.432 1.00 58.22 221 ASP A C 1
ATOM 1701 O O . ASP A 1 221 ? 10.898 -3.593 15.335 1.00 58.22 221 ASP A O 1
ATOM 1705 N N . ASP A 1 222 ? 9.639 -3.138 17.116 1.00 76.50 222 ASP A N 1
ATOM 1706 C CA . ASP A 1 222 ? 8.521 -4.005 16.700 1.00 76.50 222 ASP A CA 1
ATOM 1707 C C . ASP A 1 222 ? 7.981 -3.644 15.308 1.00 76.50 222 ASP A C 1
ATOM 1709 O O . ASP A 1 222 ? 7.868 -4.515 14.442 1.00 76.50 222 ASP A O 1
ATOM 1713 N N . ASN A 1 223 ? 7.678 -2.370 15.035 1.00 84.56 223 ASN A N 1
ATOM 1714 C CA . ASN A 1 223 ? 7.186 -1.954 13.723 1.00 84.56 223 ASN A CA 1
ATOM 1715 C C . ASN A 1 223 ? 8.275 -2.058 12.656 1.00 84.56 223 ASN A C 1
ATOM 1717 O O . ASN A 1 223 ? 8.033 -2.602 11.580 1.00 84.56 223 ASN A O 1
ATOM 1721 N N . LEU A 1 224 ? 9.489 -1.564 12.922 1.00 86.00 224 LEU A N 1
ATOM 1722 C CA . LEU A 1 224 ? 10.556 -1.627 11.921 1.00 86.00 224 LEU A CA 1
ATOM 1723 C C . LEU A 1 224 ? 10.938 -3.080 11.607 1.00 86.00 224 LEU A C 1
ATOM 1725 O O . LEU A 1 224 ? 11.133 -3.418 10.439 1.00 86.00 224 LEU A O 1
ATOM 1729 N N . HIS A 1 225 ? 10.994 -3.945 12.619 1.00 85.88 225 HIS A N 1
ATOM 1730 C CA . HIS A 1 225 ? 11.221 -5.383 12.483 1.00 85.88 225 HIS A CA 1
ATOM 1731 C C . HIS A 1 225 ? 10.089 -6.054 11.718 1.00 85.88 225 HIS A C 1
ATOM 1733 O O . HIS A 1 225 ? 10.362 -6.799 10.777 1.00 85.88 225 HIS A O 1
ATOM 1739 N N . HIS A 1 226 ? 8.834 -5.737 12.040 1.00 90.50 226 HIS A N 1
ATOM 1740 C CA . HIS A 1 226 ? 7.676 -6.247 11.315 1.00 90.50 226 HIS A CA 1
ATOM 1741 C C . HIS A 1 226 ? 7.748 -5.891 9.825 1.00 90.50 226 HIS A C 1
ATOM 1743 O O . HIS A 1 226 ? 7.652 -6.773 8.966 1.00 90.50 226 HIS A O 1
ATOM 1749 N N . ILE A 1 227 ? 8.020 -4.625 9.496 1.00 91.56 227 ILE A N 1
ATOM 1750 C CA . ILE A 1 227 ? 8.158 -4.179 8.106 1.00 91.56 227 ILE A CA 1
ATOM 1751 C C . ILE A 1 227 ? 9.366 -4.849 7.439 1.00 91.56 227 ILE A C 1
ATOM 1753 O O . ILE A 1 227 ? 9.233 -5.339 6.319 1.00 91.56 227 ILE A O 1
ATOM 1757 N N . LEU A 1 228 ? 10.517 -4.956 8.114 1.00 89.62 228 LEU A N 1
ATOM 1758 C CA . LEU A 1 228 ? 11.696 -5.663 7.592 1.00 89.62 228 LEU A CA 1
ATOM 1759 C C . LEU A 1 228 ? 11.401 -7.144 7.323 1.00 89.62 228 LEU A C 1
ATOM 1761 O O . LEU A 1 228 ? 11.857 -7.692 6.316 1.00 89.62 228 LEU A O 1
ATOM 1765 N N . SER A 1 229 ? 10.634 -7.798 8.194 1.00 91.31 229 SER A N 1
ATOM 1766 C CA . SER A 1 229 ? 10.195 -9.186 8.041 1.00 91.31 229 SER A CA 1
ATOM 1767 C C . SER A 1 229 ? 9.299 -9.342 6.811 1.00 91.31 229 SER A C 1
ATOM 1769 O O . SER A 1 229 ? 9.558 -10.191 5.951 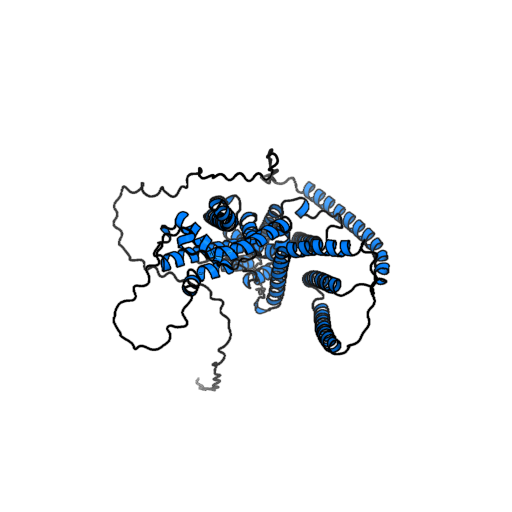1.00 91.31 229 SER A O 1
ATOM 1771 N N . ILE A 1 230 ? 8.312 -8.453 6.651 1.00 93.19 230 ILE A N 1
ATOM 1772 C CA . ILE A 1 230 ? 7.437 -8.432 5.476 1.00 93.19 230 ILE A CA 1
ATOM 1773 C C . ILE A 1 230 ? 8.242 -8.174 4.201 1.00 93.19 230 ILE A C 1
ATOM 1775 O O . ILE A 1 230 ? 8.087 -8.918 3.233 1.00 93.19 230 ILE A O 1
ATOM 1779 N N . GLN A 1 231 ? 9.133 -7.180 4.191 1.00 92.06 231 GLN A N 1
ATOM 1780 C CA . GLN A 1 231 ? 10.009 -6.895 3.052 1.00 92.06 231 GLN A CA 1
ATOM 1781 C C . GLN A 1 231 ? 10.905 -8.087 2.711 1.00 92.06 231 GLN A C 1
ATOM 1783 O O . GLN A 1 231 ? 11.066 -8.428 1.541 1.00 92.06 231 GLN A O 1
ATOM 1788 N N . THR A 1 232 ? 11.466 -8.757 3.718 1.00 90.00 232 THR A N 1
ATOM 1789 C CA . THR A 1 232 ? 12.314 -9.938 3.520 1.00 90.00 232 THR A CA 1
ATOM 1790 C C . THR A 1 232 ? 11.525 -11.064 2.861 1.00 90.00 232 THR A C 1
ATOM 1792 O O . THR A 1 232 ? 11.969 -11.604 1.846 1.00 90.00 232 THR A O 1
ATOM 1795 N N . ARG A 1 233 ? 10.329 -11.376 3.376 1.00 94.88 233 ARG A N 1
ATOM 1796 C CA . ARG A 1 233 ? 9.420 -12.366 2.780 1.00 94.88 233 ARG A CA 1
ATOM 1797 C C . ARG A 1 233 ? 9.036 -11.982 1.351 1.00 94.88 233 ARG A C 1
ATOM 1799 O O . ARG A 1 233 ? 9.083 -12.817 0.450 1.00 94.88 233 ARG A O 1
ATOM 1806 N N . TRP A 1 234 ? 8.713 -10.710 1.128 1.00 94.75 234 TRP A N 1
ATOM 1807 C CA . TRP A 1 234 ? 8.367 -10.180 -0.186 1.00 94.75 234 TRP A CA 1
ATOM 1808 C C . TRP A 1 234 ? 9.510 -10.375 -1.192 1.00 94.75 234 TRP A C 1
ATOM 1810 O O . TRP A 1 234 ? 9.288 -10.845 -2.307 1.00 94.75 234 TRP A O 1
ATOM 1820 N N . LEU A 1 235 ? 10.749 -10.070 -0.794 1.00 92.38 235 LEU A N 1
ATOM 1821 C CA . LEU A 1 235 ? 11.935 -10.221 -1.640 1.00 92.38 235 LEU A CA 1
ATOM 1822 C C . LEU A 1 235 ? 12.269 -11.688 -1.922 1.00 92.38 235 LEU A C 1
ATOM 1824 O O . LEU A 1 235 ? 12.668 -12.011 -3.042 1.00 92.38 235 LEU A O 1
ATOM 1828 N N . GLN A 1 236 ? 12.091 -12.579 -0.945 1.00 93.38 236 GLN A N 1
ATOM 1829 C CA . GLN A 1 236 ? 12.245 -14.023 -1.146 1.00 93.38 236 GLN A CA 1
ATOM 1830 C C . GLN A 1 236 ? 11.265 -14.537 -2.205 1.00 93.38 236 GLN A C 1
ATOM 1832 O O . GLN A 1 236 ? 11.684 -15.194 -3.160 1.00 93.38 236 GLN A O 1
ATOM 1837 N N . GLU A 1 237 ? 9.987 -14.170 -2.093 1.00 96.75 237 GLU A N 1
ATOM 1838 C CA . GLU A 1 237 ? 8.971 -14.556 -3.074 1.00 96.75 237 GLU A CA 1
ATOM 1839 C C . GLU A 1 237 ? 9.264 -13.949 -4.453 1.00 96.75 237 GLU A C 1
ATOM 1841 O O . GLU A 1 237 ? 9.148 -14.619 -5.480 1.00 96.75 237 GLU A O 1
ATOM 1846 N N . LEU A 1 238 ? 9.749 -12.704 -4.496 1.00 94.50 238 LEU A N 1
ATOM 1847 C CA . LEU A 1 238 ? 10.130 -12.053 -5.745 1.00 94.50 238 LEU A CA 1
ATOM 1848 C C . LEU A 1 238 ? 11.253 -12.834 -6.449 1.00 94.50 238 LEU A C 1
ATOM 1850 O O . LEU A 1 238 ? 11.202 -13.018 -7.668 1.00 94.50 238 LEU A O 1
ATOM 1854 N N . ILE A 1 239 ? 12.253 -13.311 -5.701 1.00 94.50 239 ILE A N 1
ATOM 1855 C CA . ILE A 1 239 ? 13.350 -14.134 -6.230 1.00 94.50 239 ILE A CA 1
ATOM 1856 C C . ILE A 1 239 ? 12.810 -15.461 -6.781 1.00 94.50 239 ILE A C 1
ATOM 1858 O O . ILE A 1 239 ? 13.182 -15.847 -7.894 1.00 94.50 239 ILE A O 1
ATOM 1862 N N . CYS A 1 240 ? 11.907 -16.127 -6.054 1.00 96.94 240 CYS A N 1
ATOM 1863 C CA . CYS A 1 240 ? 11.244 -17.354 -6.506 1.00 96.94 240 CYS A CA 1
ATOM 1864 C C . CYS A 1 240 ? 10.490 -17.135 -7.828 1.00 96.94 240 CYS A C 1
ATOM 1866 O O . CYS A 1 240 ? 10.718 -17.855 -8.807 1.00 96.94 240 CYS A O 1
ATOM 1868 N N . LEU A 1 241 ? 9.665 -16.087 -7.911 1.00 96.56 241 LEU A N 1
ATOM 1869 C CA . LEU A 1 241 ? 8.919 -15.747 -9.124 1.00 96.56 241 LEU A CA 1
ATOM 1870 C C . LEU A 1 241 ? 9.831 -15.329 -10.288 1.00 96.56 241 LEU A C 1
ATOM 1872 O O . LEU A 1 241 ? 9.515 -15.603 -11.453 1.00 96.56 241 LEU A O 1
ATOM 1876 N N . HIS A 1 242 ? 10.968 -14.681 -10.011 1.00 95.50 242 HIS A N 1
ATOM 1877 C CA . HIS A 1 242 ? 11.967 -14.358 -11.034 1.00 95.50 242 HIS A CA 1
ATOM 1878 C C . HIS A 1 242 ? 12.660 -15.606 -11.580 1.00 95.50 242 HIS A C 1
ATOM 1880 O O . HIS A 1 242 ? 12.920 -15.668 -12.786 1.00 95.50 242 HIS A O 1
ATOM 1886 N N . ALA A 1 243 ? 12.928 -16.602 -10.736 1.00 95.62 243 ALA A N 1
ATOM 1887 C CA . ALA A 1 243 ? 13.518 -17.870 -11.154 1.00 95.62 243 ALA A CA 1
ATOM 1888 C C . ALA A 1 243 ? 12.567 -18.698 -12.040 1.00 95.62 243 ALA A C 1
ATOM 1890 O O . ALA A 1 243 ? 13.032 -19.442 -12.911 1.00 95.62 243 ALA A O 1
ATOM 1891 N N . ASP A 1 244 ? 11.248 -18.536 -11.880 1.00 97.19 244 ASP A N 1
ATOM 1892 C CA . ASP A 1 244 ? 10.270 -19.226 -12.718 1.00 97.19 244 ASP A CA 1
ATOM 1893 C C . ASP A 1 244 ? 10.346 -18.757 -14.186 1.00 97.19 244 ASP A C 1
ATOM 1895 O O . ASP A 1 244 ? 10.174 -17.580 -14.540 1.00 97.19 244 ASP A O 1
ATOM 1899 N N . LYS A 1 245 ? 10.582 -19.728 -15.076 1.00 95.62 245 LYS A N 1
ATOM 1900 C CA . LYS A 1 245 ? 10.648 -19.528 -16.525 1.00 95.62 245 LYS A CA 1
ATOM 1901 C C . LYS A 1 245 ? 9.298 -19.152 -17.128 1.00 95.62 245 LYS A C 1
ATOM 1903 O O . LYS A 1 245 ? 9.298 -18.515 -18.181 1.00 95.62 245 LYS A O 1
ATOM 1908 N N . LYS A 1 246 ? 8.175 -19.501 -16.490 1.00 95.44 246 LYS A N 1
ATOM 1909 C CA . LYS A 1 246 ? 6.824 -19.109 -16.935 1.00 95.44 246 LYS A CA 1
ATOM 1910 C C . LYS A 1 246 ? 6.657 -17.592 -16.964 1.00 95.44 246 LYS A C 1
ATOM 1912 O O . LYS A 1 246 ? 6.003 -17.059 -17.852 1.00 95.44 246 LYS A O 1
ATOM 1917 N N . ASN A 1 247 ? 7.351 -16.897 -16.065 1.00 93.62 247 ASN A N 1
ATOM 1918 C CA . ASN A 1 247 ? 7.314 -15.443 -15.960 1.00 93.62 247 ASN A CA 1
ATOM 1919 C C . ASN A 1 247 ? 8.310 -14.753 -16.911 1.00 93.62 247 ASN A C 1
ATOM 1921 O O . ASN A 1 247 ? 8.523 -13.545 -16.816 1.00 93.62 247 ASN A O 1
ATOM 1925 N N . ASN A 1 248 ? 8.987 -15.486 -17.805 1.00 93.81 248 ASN A N 1
ATOM 1926 C CA . ASN A 1 248 ? 9.965 -14.891 -18.711 1.00 93.81 248 ASN A CA 1
ATOM 1927 C C . ASN A 1 248 ? 9.303 -14.094 -19.836 1.00 93.81 248 ASN A C 1
ATOM 1929 O O . ASN A 1 248 ? 8.472 -14.587 -20.592 1.00 93.81 248 ASN A O 1
ATOM 1933 N N . VAL A 1 249 ? 9.781 -12.867 -20.024 1.00 92.38 249 VAL A N 1
ATOM 1934 C CA . VAL A 1 249 ? 9.388 -12.012 -21.145 1.00 92.38 249 VAL A CA 1
ATOM 1935 C C . VAL A 1 249 ? 10.081 -12.515 -22.408 1.00 92.38 249 VAL A C 1
ATOM 1937 O O . VAL A 1 249 ? 11.301 -12.399 -22.513 1.00 92.38 249 VAL A O 1
ATOM 1940 N N . SER A 1 250 ? 9.345 -13.103 -23.355 1.00 89.88 250 SER A N 1
ATOM 1941 C CA . SER A 1 250 ? 9.925 -13.616 -24.605 1.00 89.88 250 SER A CA 1
ATOM 1942 C C . SER A 1 250 ? 10.468 -12.480 -25.481 1.00 89.88 250 SER A C 1
ATOM 1944 O O . SER A 1 250 ? 9.779 -11.493 -25.732 1.00 89.88 250 SER A O 1
ATOM 1946 N N . LYS A 1 251 ? 11.701 -12.623 -25.992 1.00 87.00 251 LYS A N 1
ATOM 1947 C CA . LYS A 1 251 ? 12.248 -11.696 -26.995 1.00 87.00 251 LYS A CA 1
ATOM 1948 C C . LYS A 1 251 ? 11.675 -12.084 -28.345 1.00 87.00 251 LYS A C 1
ATOM 1950 O O . LYS A 1 251 ? 12.257 -12.900 -29.054 1.00 87.00 251 LYS A O 1
ATOM 1955 N N . LYS A 1 252 ? 10.532 -11.500 -28.691 1.00 87.31 252 LYS A N 1
ATOM 1956 C CA . LYS A 1 252 ? 10.011 -11.584 -30.055 1.00 87.31 252 LYS A CA 1
ATOM 1957 C C . LYS A 1 252 ? 11.013 -10.892 -30.984 1.00 87.31 252 LYS A C 1
ATOM 1959 O O . LYS A 1 252 ? 11.269 -9.696 -30.846 1.00 87.31 252 LYS A O 1
ATOM 1964 N N . HIS A 1 253 ? 11.642 -11.658 -31.873 1.00 85.81 253 HIS A N 1
ATOM 1965 C CA . HIS A 1 253 ? 12.571 -11.112 -32.860 1.00 85.81 253 HIS A CA 1
ATOM 1966 C C . HIS A 1 253 ? 11.837 -10.100 -33.754 1.00 85.81 253 HIS A C 1
ATOM 1968 O O . HIS A 1 253 ? 10.721 -10.360 -34.190 1.00 85.81 253 HIS A O 1
ATOM 1974 N N . GLY A 1 254 ? 12.452 -8.938 -33.989 1.00 92.44 254 GLY A N 1
ATOM 1975 C CA . GLY A 1 254 ? 11.901 -7.883 -34.848 1.00 92.44 254 GLY A CA 1
ATOM 1976 C C . GLY A 1 254 ? 10.921 -6.910 -34.181 1.00 92.44 254 GLY A C 1
ATOM 1977 O O . GLY A 1 254 ? 10.566 -5.917 -34.806 1.00 92.44 254 GLY A O 1
ATOM 1978 N N . VAL A 1 255 ? 10.514 -7.127 -32.923 1.00 95.75 255 VAL A N 1
ATOM 1979 C CA . VAL A 1 255 ? 9.657 -6.168 -32.203 1.00 95.75 255 VAL A CA 1
ATOM 1980 C C . VAL A 1 255 ? 10.526 -5.164 -31.446 1.00 95.75 255 VAL A C 1
ATOM 1982 O O . VAL A 1 255 ? 11.387 -5.554 -30.652 1.00 95.75 255 VAL A O 1
ATOM 1985 N N . ALA A 1 256 ? 10.303 -3.870 -31.692 1.00 96.19 256 ALA A N 1
ATOM 1986 C CA . ALA A 1 256 ? 11.006 -2.799 -30.992 1.00 96.19 256 ALA A CA 1
ATOM 1987 C C . ALA A 1 256 ? 10.710 -2.846 -29.476 1.00 96.19 256 ALA A C 1
ATOM 1989 O O . ALA A 1 256 ? 9.560 -3.081 -29.097 1.00 96.19 256 ALA A O 1
ATOM 1990 N N . PRO A 1 257 ? 11.700 -2.599 -28.596 1.00 95.69 257 PRO A N 1
ATOM 1991 C CA . PRO A 1 257 ? 11.503 -2.631 -27.144 1.00 95.69 257 PRO A CA 1
ATOM 1992 C C . PRO A 1 257 ? 10.352 -1.742 -26.653 1.00 95.69 257 PRO A C 1
ATOM 1994 O O . PRO A 1 257 ? 9.554 -2.178 -25.826 1.00 95.69 257 PRO A O 1
ATOM 1997 N N . SER A 1 258 ? 10.225 -0.533 -27.207 1.00 96.25 258 SER A N 1
ATOM 1998 C CA . SER A 1 258 ? 9.145 0.412 -26.893 1.00 96.25 258 SER A CA 1
ATOM 1999 C C . SER A 1 258 ? 7.758 -0.187 -27.135 1.00 96.25 258 SER A C 1
ATOM 2001 O O . SER A 1 258 ? 6.878 -0.080 -26.286 1.00 96.25 258 SER A O 1
ATOM 2003 N N . VAL A 1 259 ? 7.577 -0.909 -28.245 1.00 96.50 259 VAL A N 1
ATOM 2004 C CA . VAL A 1 259 ? 6.319 -1.598 -28.571 1.00 96.50 259 VAL A CA 1
ATOM 2005 C C . VAL A 1 259 ? 6.005 -2.681 -27.540 1.00 96.50 259 VAL A C 1
ATOM 2007 O O . VAL A 1 259 ? 4.853 -2.819 -27.141 1.00 96.50 259 VAL A O 1
ATOM 2010 N N . VAL A 1 260 ? 7.013 -3.419 -27.063 1.00 96.88 260 VAL A N 1
ATOM 2011 C CA . VAL A 1 260 ? 6.817 -4.454 -26.033 1.00 96.88 260 VAL A CA 1
ATOM 2012 C C . VAL A 1 260 ? 6.398 -3.834 -24.697 1.00 96.88 260 VAL A C 1
ATOM 2014 O O . VAL A 1 260 ? 5.479 -4.345 -24.063 1.00 96.88 260 VAL A O 1
ATOM 2017 N N . MET A 1 261 ? 7.024 -2.726 -24.282 1.00 97.62 261 MET A N 1
ATOM 2018 C CA . MET A 1 261 ? 6.625 -2.000 -23.068 1.00 97.62 261 MET A CA 1
ATOM 2019 C C . MET A 1 261 ? 5.190 -1.472 -23.179 1.00 97.62 261 MET A C 1
ATOM 2021 O O . MET A 1 261 ? 4.395 -1.647 -22.264 1.00 97.62 261 MET A O 1
ATOM 2025 N N . GLN A 1 262 ? 4.832 -0.869 -24.312 1.00 97.38 262 GLN A N 1
ATOM 2026 C CA . GLN A 1 262 ? 3.485 -0.338 -24.535 1.00 97.38 262 GLN A CA 1
ATOM 2027 C C . GLN A 1 262 ? 2.424 -1.437 -24.541 1.00 97.38 262 GLN A C 1
ATOM 2029 O O . GLN A 1 262 ? 1.374 -1.272 -23.931 1.00 97.38 262 GLN A O 1
ATOM 2034 N N . GLN A 1 263 ? 2.710 -2.573 -25.186 1.00 96.88 263 GLN A N 1
ATOM 2035 C CA . GLN A 1 263 ? 1.835 -3.745 -25.140 1.00 96.88 263 GLN A CA 1
ATOM 2036 C C . GLN A 1 263 ? 1.630 -4.216 -23.702 1.00 96.88 263 GLN A C 1
ATOM 2038 O O . GLN A 1 263 ? 0.488 -4.411 -23.309 1.00 96.88 263 GLN A O 1
ATOM 2043 N N . PHE A 1 264 ? 2.707 -4.320 -22.916 1.00 97.50 264 PHE A N 1
ATOM 2044 C CA . PHE A 1 264 ? 2.621 -4.698 -21.507 1.00 97.50 264 PHE A CA 1
ATOM 2045 C C . PHE A 1 264 ? 1.759 -3.722 -20.695 1.00 97.50 264 PHE A C 1
ATOM 2047 O O . PHE A 1 264 ? 0.880 -4.161 -19.968 1.00 97.50 264 PHE A O 1
ATOM 2054 N N . LEU A 1 265 ? 1.962 -2.408 -20.829 1.00 97.81 265 LEU A N 1
ATOM 2055 C CA . LEU A 1 265 ? 1.172 -1.418 -20.086 1.00 97.81 265 LEU A CA 1
ATOM 2056 C C . LEU A 1 265 ? -0.305 -1.419 -20.514 1.00 97.81 265 LEU A C 1
ATOM 2058 O O . LEU A 1 265 ? -1.183 -1.286 -19.665 1.00 97.81 265 LEU A O 1
ATOM 2062 N N . ASN A 1 266 ? -0.586 -1.640 -21.802 1.00 97.19 266 ASN A N 1
ATOM 2063 C CA . ASN A 1 266 ? -1.950 -1.740 -22.322 1.00 97.19 266 ASN A CA 1
ATOM 2064 C C . ASN A 1 266 ? -2.702 -2.989 -21.826 1.00 97.19 266 ASN A C 1
ATOM 2066 O O . ASN A 1 266 ? -3.927 -2.975 -21.850 1.00 97.19 266 ASN A O 1
ATOM 2070 N N . GLU A 1 267 ? -2.019 -4.036 -21.334 1.00 97.44 267 GLU A N 1
ATOM 2071 C CA . GLU A 1 267 ? -2.678 -5.179 -20.666 1.00 97.44 267 GLU A CA 1
ATOM 2072 C C . GLU A 1 267 ? -3.455 -4.742 -19.408 1.00 97.44 267 GLU A C 1
ATOM 2074 O O . GLU A 1 267 ? -4.375 -5.435 -18.982 1.00 97.44 267 GLU A O 1
ATOM 2079 N N . PHE A 1 268 ? -3.108 -3.587 -18.828 1.00 97.06 268 PHE A N 1
ATOM 2080 C CA . PHE A 1 268 ? -3.707 -3.046 -17.603 1.00 97.06 268 PHE A CA 1
ATOM 2081 C C . PHE A 1 268 ? -4.681 -1.889 -17.863 1.00 97.06 268 PHE A C 1
ATOM 2083 O O . PHE A 1 268 ? -5.160 -1.254 -16.919 1.00 97.06 268 PHE A O 1
ATOM 2090 N N . VAL A 1 269 ? -4.981 -1.609 -19.135 1.00 96.56 269 VAL A N 1
ATOM 2091 C CA . VAL A 1 269 ? -6.032 -0.675 -19.547 1.00 96.56 269 VAL A CA 1
ATOM 2092 C C . VAL A 1 269 ? -7.281 -1.493 -19.852 1.00 96.56 269 VAL A C 1
ATOM 2094 O O . VAL A 1 269 ? -7.294 -2.315 -20.768 1.00 96.56 269 VAL A O 1
ATOM 2097 N N . ARG A 1 270 ? -8.340 -1.290 -19.072 1.00 94.50 270 ARG A N 1
ATOM 2098 C CA . ARG A 1 270 ? -9.628 -1.946 -19.307 1.00 94.50 270 ARG A CA 1
ATOM 2099 C C . ARG A 1 270 ? -10.330 -1.359 -20.542 1.00 94.50 270 ARG A C 1
ATOM 2101 O O . ARG A 1 270 ? -10.036 -0.230 -20.940 1.00 94.50 270 ARG A O 1
ATOM 2108 N N . PRO A 1 271 ? -11.315 -2.075 -21.119 1.00 94.06 271 PRO A N 1
ATOM 2109 C CA . PRO A 1 271 ? -12.122 -1.563 -22.231 1.00 94.06 271 PRO A CA 1
ATOM 2110 C C . PRO A 1 271 ? -12.888 -0.266 -21.919 1.00 94.06 271 PRO A C 1
ATOM 2112 O O . PRO A 1 271 ? -13.174 0.500 -22.833 1.00 94.06 271 PRO A O 1
ATOM 2115 N N . ASP A 1 272 ? -13.193 -0.008 -20.643 1.00 93.38 272 ASP A N 1
ATOM 2116 C CA . ASP A 1 272 ? -13.827 1.226 -20.148 1.00 93.38 272 ASP A CA 1
ATOM 2117 C C . ASP A 1 272 ? -12.840 2.412 -20.030 1.00 93.38 272 ASP A C 1
ATOM 2119 O O . ASP A 1 272 ? -13.232 3.512 -19.649 1.00 93.38 272 ASP A O 1
ATOM 2123 N N . GLY A 1 273 ? -11.556 2.204 -20.346 1.00 92.00 273 GLY A N 1
ATOM 2124 C CA . GLY A 1 273 ? -10.486 3.191 -20.198 1.00 92.00 273 GLY A CA 1
ATOM 2125 C C . GLY A 1 273 ? -9.912 3.293 -18.782 1.00 92.00 273 GLY A C 1
ATOM 2126 O O . GLY A 1 273 ? -8.924 4.003 -18.579 1.00 92.00 273 GLY A O 1
ATOM 2127 N N . MET A 1 274 ? -10.470 2.569 -17.806 1.00 91.81 274 MET A N 1
ATOM 2128 C CA . MET A 1 274 ? -9.959 2.547 -16.440 1.00 91.81 274 MET A CA 1
ATOM 2129 C C . MET A 1 274 ? -8.671 1.735 -16.365 1.00 91.81 274 MET A C 1
ATOM 2131 O O . MET A 1 274 ? -8.521 0.665 -16.956 1.00 91.81 274 MET A O 1
ATOM 2135 N N . GLN A 1 275 ? -7.724 2.237 -15.586 1.00 92.12 275 GLN A N 1
ATOM 2136 C CA . GLN A 1 275 ? -6.426 1.603 -15.411 1.00 92.12 275 GLN A CA 1
ATOM 2137 C C . GLN A 1 275 ? -6.449 0.755 -14.146 1.00 92.12 275 GLN A C 1
ATOM 2139 O O . GLN A 1 275 ? -6.784 1.256 -13.073 1.00 92.12 275 GLN A O 1
ATOM 2144 N N . ARG A 1 276 ? -6.097 -0.527 -14.258 1.00 92.50 276 ARG A N 1
ATOM 2145 C CA . ARG A 1 276 ? -6.023 -1.442 -13.113 1.00 92.50 276 ARG A CA 1
ATOM 2146 C C . ARG A 1 276 ? -4.670 -2.122 -13.075 1.00 92.50 276 ARG A C 1
ATOM 2148 O O . ARG A 1 276 ? -4.430 -3.092 -13.785 1.00 92.50 276 ARG A O 1
ATOM 2155 N N . VAL A 1 277 ? -3.801 -1.620 -12.208 1.00 93.81 277 VAL A N 1
ATOM 2156 C CA . VAL A 1 277 ? -2.555 -2.302 -11.860 1.00 93.81 277 VAL A CA 1
ATOM 2157 C C . VAL A 1 277 ? -2.825 -3.194 -10.652 1.00 93.81 277 VAL A C 1
ATOM 2159 O O . VAL A 1 277 ? -3.325 -2.682 -9.650 1.00 93.81 277 VAL A O 1
ATOM 2162 N N . PRO A 1 278 ? -2.513 -4.501 -10.711 1.00 93.19 278 PRO A N 1
ATOM 2163 C CA . PRO A 1 278 ? -2.632 -5.380 -9.556 1.00 93.19 278 PRO A CA 1
ATOM 2164 C C . PRO A 1 278 ? -1.840 -4.822 -8.370 1.00 93.19 278 PRO A C 1
ATOM 2166 O O . PRO A 1 278 ? -0.636 -4.576 -8.486 1.00 93.19 278 PRO A O 1
ATOM 2169 N N . CYS A 1 279 ? -2.513 -4.611 -7.240 1.00 90.44 279 CYS A N 1
ATOM 2170 C CA . CYS A 1 279 ? -1.875 -4.167 -6.006 1.00 90.44 279 CYS A CA 1
ATOM 2171 C C . CYS A 1 279 ? -1.067 -5.316 -5.393 1.00 90.44 279 CYS A C 1
ATOM 2173 O O . CYS A 1 279 ? -1.571 -6.425 -5.222 1.00 90.44 279 CYS A O 1
ATOM 2175 N N . ALA A 1 280 ? 0.191 -5.050 -5.054 1.00 86.00 280 ALA A N 1
ATOM 2176 C CA . ALA A 1 280 ? 1.034 -5.986 -4.322 1.00 86.00 280 ALA A CA 1
ATOM 2177 C C . ALA A 1 280 ? 0.697 -5.904 -2.822 1.00 86.00 280 ALA A C 1
ATOM 2179 O O . ALA A 1 280 ? 1.277 -5.092 -2.103 1.00 86.00 280 ALA A O 1
ATOM 2180 N N . PHE A 1 281 ? -0.264 -6.713 -2.360 1.00 90.25 281 PHE A N 1
ATOM 2181 C CA . PHE A 1 281 ? -0.676 -6.814 -0.950 1.00 90.25 281 PHE A CA 1
ATOM 2182 C C . PHE A 1 281 ? 0.377 -7.565 -0.118 1.00 90.25 281 PHE A C 1
ATOM 2184 O O . PHE A 1 281 ? 0.202 -8.732 0.221 1.00 90.25 281 PHE A O 1
ATOM 2191 N N . ASP A 1 282 ? 1.531 -6.932 0.104 1.00 91.81 282 ASP A N 1
ATOM 2192 C CA . ASP A 1 282 ? 2.697 -7.496 0.807 1.00 91.81 282 ASP A CA 1
ATOM 2193 C C . ASP A 1 282 ? 3.266 -8.792 0.214 1.00 91.81 282 ASP A C 1
ATOM 2195 O O . ASP A 1 282 ? 4.135 -9.440 0.802 1.00 91.81 282 ASP A O 1
ATOM 2199 N N . LEU A 1 283 ? 2.853 -9.118 -1.009 1.00 94.69 283 LEU A N 1
ATOM 2200 C CA . LEU A 1 283 ? 3.425 -10.152 -1.856 1.00 94.69 283 LEU A CA 1
ATOM 2201 C C . LEU A 1 283 ? 3.625 -9.601 -3.274 1.00 94.69 283 LEU A C 1
ATOM 2203 O O . LEU A 1 283 ? 2.793 -8.828 -3.763 1.00 94.69 283 LEU A O 1
ATOM 2207 N N . PRO A 1 284 ? 4.724 -9.964 -3.954 1.00 96.50 284 PRO A N 1
ATOM 2208 C CA . PRO A 1 284 ? 4.968 -9.539 -5.324 1.00 96.50 284 PRO A CA 1
ATOM 2209 C C . PRO A 1 284 ? 3.961 -10.185 -6.278 1.00 96.50 284 PRO A C 1
ATOM 2211 O O . PRO A 1 284 ? 3.622 -11.361 -6.163 1.00 96.50 284 PRO A O 1
ATOM 2214 N N . THR A 1 285 ? 3.518 -9.426 -7.278 1.00 97.00 285 THR A N 1
ATOM 2215 C CA . THR A 1 285 ? 2.624 -9.942 -8.321 1.00 97.00 285 THR A CA 1
ATOM 2216 C C . THR A 1 285 ? 3.423 -10.469 -9.514 1.00 97.00 285 THR A C 1
ATOM 2218 O O . THR A 1 285 ? 4.509 -9.979 -9.840 1.00 97.00 285 THR A O 1
ATOM 2221 N N . VAL A 1 286 ? 2.861 -11.436 -10.246 1.00 97.25 286 VAL A N 1
ATOM 2222 C CA . VAL A 1 286 ? 3.450 -11.922 -11.511 1.00 97.25 286 VAL A CA 1
ATOM 2223 C C . VAL A 1 286 ? 3.607 -10.782 -12.527 1.00 97.25 286 VAL A C 1
ATOM 2225 O O . VAL A 1 286 ? 4.587 -10.737 -13.273 1.00 97.25 286 VAL A O 1
ATOM 2228 N N . ALA A 1 287 ? 2.669 -9.830 -12.533 1.00 97.31 287 ALA A N 1
ATOM 2229 C CA . ALA A 1 287 ? 2.732 -8.630 -13.362 1.00 97.31 287 ALA A CA 1
ATOM 2230 C C . ALA A 1 287 ? 3.972 -7.779 -13.046 1.00 97.31 287 ALA A C 1
ATOM 2232 O O . ALA A 1 287 ? 4.706 -7.410 -13.965 1.00 97.31 287 ALA A O 1
ATOM 2233 N N . LEU A 1 288 ? 4.260 -7.539 -11.762 1.00 97.38 288 LEU A N 1
ATOM 2234 C CA . LEU A 1 288 ? 5.450 -6.804 -11.335 1.00 97.38 288 LEU A CA 1
ATOM 2235 C C . LEU A 1 288 ? 6.746 -7.533 -11.727 1.00 97.38 288 LEU A C 1
ATOM 2237 O O . LEU A 1 288 ? 7.680 -6.914 -12.232 1.00 97.38 288 LEU A O 1
ATOM 2241 N N . VAL A 1 289 ? 6.794 -8.860 -11.587 1.00 97.19 289 VAL A N 1
ATOM 2242 C CA . VAL A 1 289 ? 7.954 -9.667 -12.013 1.00 97.19 289 VAL A CA 1
ATOM 2243 C C . VAL A 1 289 ? 8.181 -9.551 -13.523 1.00 97.19 289 VAL A C 1
ATOM 2245 O O . VAL A 1 289 ? 9.314 -9.365 -13.976 1.00 97.19 289 VAL A O 1
ATOM 2248 N N . ARG A 1 290 ? 7.109 -9.630 -14.326 1.00 97.56 290 ARG A N 1
ATOM 2249 C CA . ARG A 1 290 ? 7.175 -9.428 -15.785 1.00 97.56 290 ARG A CA 1
ATOM 2250 C C . ARG A 1 290 ? 7.692 -8.029 -16.119 1.00 97.56 290 ARG A C 1
ATOM 2252 O O . ARG A 1 290 ? 8.560 -7.911 -16.986 1.00 97.56 290 ARG A O 1
ATOM 2259 N N . PHE A 1 291 ? 7.217 -7.005 -15.413 1.00 97.88 291 PHE A N 1
ATOM 2260 C CA . PHE A 1 291 ? 7.681 -5.626 -15.555 1.00 97.88 291 PHE A CA 1
ATOM 2261 C C . PHE A 1 291 ? 9.184 -5.487 -15.261 1.00 97.88 291 PHE A C 1
ATOM 2263 O O . PHE A 1 291 ? 9.936 -4.998 -16.106 1.00 97.88 291 PHE A O 1
ATOM 2270 N N . GLU A 1 292 ? 9.666 -5.998 -14.125 1.00 96.69 292 GLU A N 1
ATOM 2271 C CA . GLU A 1 292 ? 11.088 -5.935 -13.763 1.00 96.69 292 GLU A CA 1
ATOM 2272 C C . GLU A 1 292 ? 11.980 -6.708 -14.748 1.00 96.69 292 GLU A C 1
ATOM 2274 O O . GLU A 1 292 ? 13.073 -6.254 -15.115 1.00 96.69 292 GLU A O 1
ATOM 2279 N N . LYS A 1 293 ? 11.527 -7.875 -15.226 1.00 96.12 293 LYS A N 1
ATOM 2280 C CA . LYS A 1 293 ? 12.232 -8.636 -16.271 1.00 96.12 293 LYS A CA 1
ATOM 2281 C C . LYS A 1 293 ? 12.296 -7.861 -17.579 1.00 96.12 293 LYS A C 1
ATOM 2283 O O . LYS A 1 293 ? 13.326 -7.898 -18.252 1.00 96.12 293 LYS A O 1
ATOM 2288 N N . LEU A 1 294 ? 11.226 -7.161 -17.940 1.00 97.06 294 LEU A N 1
ATOM 2289 C CA . LEU A 1 294 ? 11.155 -6.337 -19.140 1.00 97.06 294 LEU A CA 1
ATOM 2290 C C . LEU A 1 294 ? 12.129 -5.149 -19.044 1.00 97.06 294 LEU A C 1
ATOM 2292 O O . LEU A 1 294 ? 12.928 -4.961 -19.964 1.00 97.06 294 LEU A O 1
ATOM 2296 N N . ILE A 1 295 ? 12.176 -4.446 -17.904 1.00 96.38 295 ILE A N 1
ATOM 2297 C CA . ILE A 1 295 ? 13.172 -3.391 -17.637 1.00 96.38 295 ILE A CA 1
ATOM 2298 C C . ILE A 1 295 ? 14.598 -3.913 -17.808 1.00 96.38 295 ILE A C 1
ATOM 2300 O O . ILE A 1 295 ? 15.393 -3.325 -18.546 1.00 96.38 295 ILE A O 1
ATOM 2304 N N . ASN A 1 296 ? 14.929 -5.029 -17.156 1.00 94.19 296 ASN A N 1
ATOM 2305 C CA . ASN A 1 296 ? 16.285 -5.573 -17.182 1.00 94.19 296 ASN A CA 1
ATOM 2306 C C . ASN A 1 296 ? 16.674 -6.112 -18.567 1.00 94.19 296 ASN A C 1
ATOM 2308 O O . ASN A 1 296 ? 17.792 -5.882 -19.032 1.00 94.19 296 ASN A O 1
ATOM 2312 N N . ARG A 1 297 ? 15.759 -6.810 -19.251 1.00 95.00 297 ARG A N 1
ATOM 2313 C CA . ARG A 1 297 ? 16.015 -7.444 -20.555 1.00 95.00 297 ARG A CA 1
ATOM 2314 C C . ARG A 1 297 ? 16.252 -6.424 -21.664 1.00 95.00 297 ARG A C 1
ATOM 2316 O O . ARG A 1 297 ? 17.090 -6.667 -22.534 1.00 95.00 297 ARG A O 1
ATOM 2323 N N . TYR A 1 298 ? 15.520 -5.315 -21.638 1.00 96.19 298 TYR A N 1
ATOM 2324 C CA . TYR A 1 298 ? 15.603 -4.262 -22.650 1.00 96.19 298 TYR A CA 1
ATOM 2325 C C . TYR A 1 298 ? 16.443 -3.057 -22.218 1.00 96.19 298 TYR A C 1
ATOM 2327 O O . TYR A 1 298 ? 16.662 -2.166 -23.029 1.00 96.19 298 TYR A O 1
ATOM 2335 N N . LYS A 1 299 ? 16.981 -3.068 -20.989 1.00 95.31 299 LYS A N 1
ATOM 2336 C CA . LYS A 1 299 ? 17.833 -2.010 -20.426 1.00 95.31 299 LYS A CA 1
ATOM 2337 C C . LYS A 1 299 ? 17.161 -0.630 -20.438 1.00 95.31 299 LYS A C 1
ATOM 2339 O O . LYS A 1 299 ? 17.823 0.365 -20.701 1.00 95.31 299 LYS A O 1
ATOM 2344 N N . PHE A 1 300 ? 15.872 -0.572 -20.088 1.00 95.06 300 PHE A N 1
ATOM 2345 C CA . PHE A 1 300 ? 15.125 0.695 -20.023 1.00 95.06 300 PHE A CA 1
ATOM 2346 C C . PHE A 1 300 ? 15.638 1.667 -18.952 1.00 95.06 300 PHE A C 1
ATOM 2348 O O . PHE A 1 300 ? 15.280 2.838 -18.953 1.00 95.06 300 PHE A O 1
ATOM 2355 N N . MET A 1 301 ? 16.494 1.199 -18.041 1.00 93.44 301 MET A N 1
ATOM 2356 C CA . MET A 1 301 ? 17.202 2.057 -17.098 1.00 93.44 301 MET A CA 1
ATOM 2357 C C . MET A 1 301 ? 18.646 2.267 -17.545 1.00 93.44 301 MET A C 1
ATOM 2359 O O . MET A 1 301 ? 19.410 1.309 -17.712 1.00 93.44 301 MET A O 1
ATOM 2363 N N . LYS A 1 302 ? 19.043 3.540 -17.650 1.00 90.62 302 LYS A N 1
ATOM 2364 C CA . LYS A 1 302 ? 20.433 3.941 -17.895 1.00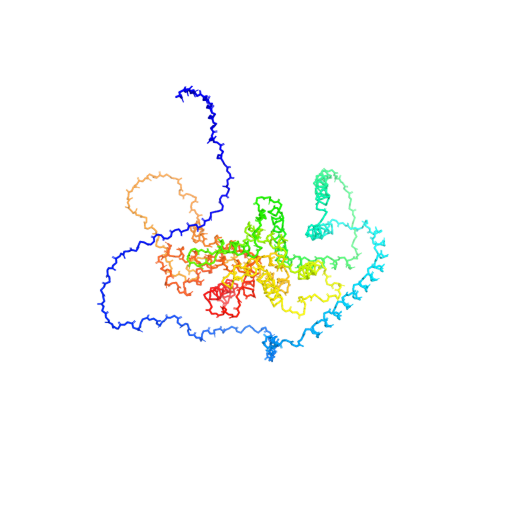 90.62 302 LYS A CA 1
ATOM 2365 C C . LYS A 1 302 ? 21.338 3.316 -16.810 1.00 90.62 302 LYS A C 1
ATOM 2367 O O . LYS A 1 302 ? 21.001 3.402 -15.626 1.00 90.62 302 LYS A O 1
ATOM 2372 N N . PRO A 1 303 ? 22.503 2.730 -17.156 1.00 88.75 303 PRO A N 1
ATOM 2373 C CA . PRO A 1 303 ? 23.373 2.060 -16.181 1.00 88.75 303 PRO A CA 1
ATOM 2374 C C . PRO A 1 303 ? 23.788 2.937 -14.991 1.00 88.75 303 PRO A C 1
ATOM 2376 O O . PRO A 1 303 ? 23.933 2.433 -13.881 1.00 88.75 303 PRO A O 1
ATOM 2379 N N . ALA A 1 304 ? 23.949 4.247 -15.209 1.00 85.75 304 ALA A N 1
ATOM 2380 C CA . ALA A 1 304 ? 24.266 5.206 -14.153 1.00 85.75 304 ALA A CA 1
ATOM 2381 C C . ALA A 1 304 ? 23.127 5.353 -13.129 1.00 85.75 304 ALA A C 1
ATOM 2383 O O . ALA A 1 304 ? 23.394 5.329 -11.931 1.00 85.75 304 ALA A O 1
ATOM 2384 N N . LEU A 1 305 ? 21.872 5.436 -13.592 1.00 86.19 305 LEU A N 1
ATOM 2385 C CA . LEU A 1 305 ? 20.694 5.508 -12.723 1.00 86.19 305 LEU A CA 1
ATOM 2386 C C . LEU A 1 305 ? 20.522 4.210 -11.934 1.00 86.19 305 LEU A C 1
ATOM 2388 O O . LEU A 1 305 ? 20.323 4.253 -10.727 1.00 86.19 305 LEU A O 1
ATOM 2392 N N . LYS A 1 306 ? 20.683 3.056 -12.595 1.00 87.44 306 LYS A N 1
ATOM 2393 C CA . LYS A 1 306 ? 20.656 1.757 -11.913 1.00 87.44 306 LYS A CA 1
ATOM 2394 C C . LYS A 1 306 ? 21.705 1.691 -10.800 1.00 87.44 306 LYS A C 1
ATOM 2396 O O . LYS A 1 306 ? 21.372 1.351 -9.675 1.00 87.44 306 LYS A O 1
ATOM 2401 N N . LYS A 1 307 ? 22.950 2.082 -11.095 1.00 86.69 307 LYS A N 1
ATOM 2402 C CA . LYS A 1 307 ? 24.029 2.119 -10.099 1.00 86.69 307 LYS A CA 1
ATOM 2403 C C . LYS A 1 307 ? 23.706 3.060 -8.932 1.00 86.69 307 LYS A C 1
ATOM 2405 O O . LYS A 1 307 ? 24.026 2.729 -7.798 1.00 86.69 307 LYS A O 1
ATOM 2410 N N . ALA A 1 308 ? 23.098 4.216 -9.202 1.00 81.81 308 ALA A N 1
ATOM 2411 C CA . ALA A 1 308 ? 22.680 5.151 -8.161 1.00 81.81 308 ALA A CA 1
ATOM 2412 C C . ALA A 1 308 ? 21.561 4.567 -7.283 1.00 81.81 308 ALA A C 1
ATOM 2414 O O . ALA A 1 308 ? 21.651 4.655 -6.065 1.00 81.81 308 ALA A O 1
ATOM 2415 N N . LEU A 1 309 ? 20.559 3.913 -7.879 1.00 81.94 309 LEU A N 1
ATOM 2416 C CA . LEU A 1 309 ? 19.487 3.237 -7.144 1.00 81.94 309 LEU A CA 1
ATOM 2417 C C . LEU A 1 309 ? 20.028 2.092 -6.278 1.00 81.94 309 LEU A C 1
ATOM 2419 O O . LEU A 1 309 ? 19.684 1.999 -5.102 1.00 81.94 309 LEU A O 1
ATOM 2423 N N . ASP A 1 310 ? 20.908 1.260 -6.841 1.00 83.44 310 ASP A N 1
ATOM 2424 C CA . ASP A 1 310 ? 21.573 0.177 -6.112 1.00 83.44 310 ASP A CA 1
ATOM 2425 C C . ASP A 1 310 ? 22.375 0.740 -4.926 1.00 83.44 310 ASP A C 1
ATOM 2427 O O . ASP A 1 310 ? 22.350 0.163 -3.840 1.00 83.44 310 ASP A O 1
ATOM 2431 N N . GLN A 1 311 ? 23.042 1.886 -5.110 1.00 83.56 311 GLN A N 1
ATOM 2432 C CA . GLN A 1 311 ? 23.769 2.575 -4.045 1.00 83.56 311 GLN A CA 1
ATOM 2433 C C . GLN A 1 311 ? 22.827 3.115 -2.963 1.00 83.56 311 GLN A C 1
ATOM 2435 O O . GLN A 1 311 ? 23.081 2.872 -1.792 1.00 83.56 311 GLN A O 1
ATOM 2440 N N . VAL A 1 312 ? 21.718 3.773 -3.324 1.00 80.00 312 VAL A N 1
ATOM 2441 C CA . VAL A 1 312 ? 20.720 4.264 -2.353 1.00 80.00 312 VAL A CA 1
ATOM 2442 C C . VAL A 1 312 ? 20.144 3.108 -1.538 1.00 80.00 312 VAL A C 1
ATOM 2444 O O . VAL A 1 312 ? 20.049 3.213 -0.317 1.00 80.00 312 VAL A O 1
ATOM 2447 N N . CYS A 1 313 ? 19.819 1.981 -2.177 1.00 77.75 313 CYS A N 1
ATOM 2448 C CA . CYS A 1 313 ? 19.346 0.789 -1.473 1.00 77.75 313 CYS A CA 1
ATOM 2449 C C . CYS A 1 313 ? 20.416 0.236 -0.522 1.00 77.75 313 CYS A C 1
ATOM 2451 O O . CYS A 1 313 ? 20.112 -0.100 0.619 1.00 77.75 313 CYS A O 1
ATOM 2453 N N . GLN A 1 314 ? 21.673 0.165 -0.966 1.00 79.06 314 GLN A N 1
ATOM 2454 C CA . GLN A 1 314 ? 22.782 -0.300 -0.130 1.00 79.06 314 GLN A CA 1
ATOM 2455 C C . GLN A 1 314 ? 23.040 0.625 1.054 1.00 79.06 314 GLN A C 1
ATOM 2457 O O . GLN A 1 314 ? 23.184 0.131 2.165 1.00 79.06 314 GLN A O 1
ATOM 2462 N N . ASP A 1 315 ? 23.064 1.937 0.835 1.00 79.81 315 ASP A N 1
ATOM 2463 C CA . ASP A 1 315 ? 23.286 2.935 1.880 1.00 79.81 315 ASP A CA 1
ATOM 2464 C C . ASP A 1 315 ? 22.145 2.922 2.897 1.00 79.81 315 ASP A C 1
ATOM 2466 O O . ASP A 1 315 ? 22.387 3.022 4.095 1.00 79.81 315 ASP A O 1
ATOM 2470 N N . THR A 1 316 ? 20.912 2.722 2.429 1.00 73.44 316 THR A N 1
ATOM 2471 C CA . THR A 1 316 ? 19.730 2.546 3.280 1.00 73.44 316 THR A CA 1
ATOM 2472 C C . THR A 1 316 ? 19.845 1.291 4.136 1.00 73.44 316 THR A C 1
ATOM 2474 O O . THR A 1 316 ? 19.718 1.350 5.352 1.00 73.44 316 THR A O 1
ATOM 2477 N N . MET A 1 317 ? 20.124 0.137 3.529 1.00 72.12 317 MET A N 1
ATOM 2478 C CA . MET A 1 317 ? 20.275 -1.109 4.284 1.00 72.12 317 MET A CA 1
ATOM 2479 C C . MET A 1 317 ? 21.463 -1.032 5.247 1.00 72.12 317 MET A C 1
ATOM 2481 O O . MET A 1 317 ? 21.386 -1.508 6.378 1.00 72.12 317 MET A O 1
ATOM 2485 N N . ALA A 1 318 ? 22.555 -0.394 4.825 1.00 76.88 318 ALA A N 1
ATOM 2486 C CA . ALA A 1 318 ? 23.717 -0.165 5.663 1.00 76.88 318 ALA A CA 1
ATOM 2487 C C . ALA A 1 318 ? 23.405 0.782 6.823 1.00 76.88 318 ALA A C 1
ATOM 2489 O O . ALA A 1 318 ? 23.905 0.530 7.909 1.00 76.88 318 ALA A O 1
ATOM 2490 N N . SER A 1 319 ? 22.583 1.821 6.645 1.00 73.12 319 SER A N 1
ATOM 2491 C CA . SER A 1 319 ? 22.193 2.731 7.731 1.00 73.12 319 SER A CA 1
ATOM 2492 C C . SER A 1 319 ? 21.198 2.099 8.707 1.00 73.12 319 SER A C 1
ATOM 2494 O O . SER A 1 319 ? 21.225 2.418 9.897 1.00 73.12 319 SER A O 1
ATOM 2496 N N . VAL A 1 320 ? 20.362 1.165 8.238 1.00 67.69 320 VAL A N 1
ATOM 2497 C CA . VAL A 1 320 ? 19.516 0.335 9.109 1.00 67.69 320 VAL A CA 1
ATOM 2498 C C . VAL A 1 320 ? 20.382 -0.559 9.994 1.00 67.69 320 VAL A C 1
ATOM 2500 O O . VAL A 1 320 ? 20.172 -0.609 11.201 1.00 67.69 320 VAL A O 1
ATOM 2503 N N . VAL A 1 321 ? 21.393 -1.212 9.417 1.00 71.19 321 VAL A N 1
ATOM 2504 C CA . VAL A 1 321 ? 22.278 -2.140 10.140 1.00 71.19 321 VAL A CA 1
ATOM 2505 C C . VAL A 1 321 ? 23.313 -1.415 11.007 1.00 71.19 321 VAL A C 1
ATOM 2507 O O . VAL A 1 321 ? 23.630 -1.847 12.117 1.00 71.19 321 VAL A O 1
ATOM 2510 N N . ALA A 1 322 ? 23.877 -0.316 10.512 1.00 70.19 322 ALA A N 1
ATOM 2511 C CA . ALA A 1 322 ? 24.865 0.467 11.227 1.00 70.19 322 ALA A CA 1
ATOM 2512 C C . ALA A 1 322 ? 24.151 1.323 12.273 1.00 70.19 322 ALA A C 1
ATOM 2514 O O . ALA A 1 322 ? 23.708 2.437 11.997 1.00 70.19 322 ALA A O 1
ATOM 2515 N N . ARG A 1 323 ? 24.085 0.809 13.504 1.00 57.41 323 ARG A N 1
ATOM 2516 C CA . ARG A 1 323 ? 23.789 1.604 14.701 1.00 57.41 323 ARG A CA 1
ATOM 2517 C C . ARG A 1 323 ? 24.844 2.726 14.802 1.00 57.41 323 ARG A C 1
ATOM 2519 O O . ARG A 1 323 ? 25.967 2.512 15.259 1.00 57.41 323 ARG A O 1
ATOM 2526 N N . SER A 1 324 ? 24.523 3.877 14.205 1.00 54.53 324 SER A N 1
ATOM 2527 C CA . SER A 1 324 ? 24.975 5.240 14.539 1.00 54.53 324 SER A CA 1
ATOM 2528 C C . SER A 1 324 ? 26.484 5.550 14.673 1.00 54.53 324 SER A C 1
ATOM 2530 O O . SER A 1 324 ? 26.833 6.603 15.197 1.00 54.53 324 SER A O 1
ATOM 2532 N N . SER A 1 325 ? 27.416 4.731 14.167 1.00 50.75 325 SER A N 1
ATOM 2533 C CA . SER A 1 325 ? 28.855 4.906 14.482 1.00 50.75 325 SER A CA 1
ATOM 2534 C C . SER A 1 325 ? 29.785 5.365 13.348 1.00 50.75 325 SER A C 1
ATOM 2536 O O . SER A 1 325 ? 30.968 5.598 13.604 1.00 50.75 325 SER A O 1
ATOM 2538 N N . SER A 1 326 ? 29.312 5.571 12.114 1.00 55.84 326 SER A N 1
ATOM 2539 C CA . SER A 1 326 ? 30.166 6.118 11.044 1.00 55.84 326 SER A CA 1
ATOM 2540 C C . SER A 1 326 ? 29.544 7.356 10.412 1.00 55.84 326 SER A C 1
ATOM 2542 O O . SER A 1 326 ? 28.512 7.243 9.764 1.00 55.84 326 SER A O 1
ATOM 2544 N N . GLY A 1 327 ? 30.188 8.515 10.589 1.00 61.34 327 GLY A N 1
ATOM 2545 C CA . GLY A 1 327 ? 29.730 9.850 10.169 1.00 61.34 327 GLY A CA 1
ATOM 2546 C C . GLY A 1 327 ? 29.642 10.105 8.659 1.00 61.34 327 GLY A C 1
ATOM 2547 O O . GLY A 1 327 ? 30.056 11.165 8.194 1.00 61.34 327 GLY A O 1
ATOM 2548 N N . ASN A 1 328 ? 29.126 9.150 7.890 1.00 64.00 328 ASN A N 1
ATOM 2549 C CA . ASN A 1 328 ? 28.664 9.386 6.532 1.00 64.00 328 ASN A CA 1
ATOM 2550 C C . ASN A 1 328 ? 27.176 9.718 6.624 1.00 64.00 328 ASN A C 1
ATOM 2552 O O . ASN A 1 328 ? 26.372 8.818 6.854 1.00 64.00 328 ASN A O 1
ATOM 2556 N N . ALA A 1 329 ? 26.833 10.997 6.474 1.00 68.12 329 ALA A N 1
ATOM 2557 C CA . ALA A 1 329 ? 25.444 11.431 6.513 1.00 68.12 329 ALA A CA 1
ATOM 2558 C C . ALA A 1 329 ? 24.640 10.707 5.426 1.00 68.12 329 ALA A C 1
ATOM 2560 O O . ALA A 1 329 ? 25.002 10.774 4.245 1.00 68.12 329 ALA A O 1
ATOM 2561 N N . SER A 1 330 ? 23.584 9.990 5.808 1.00 72.50 330 SER A N 1
ATOM 2562 C CA . SER A 1 330 ? 22.729 9.312 4.834 1.00 72.50 330 SER A CA 1
ATOM 2563 C C . SER A 1 330 ? 21.949 10.327 3.984 1.00 72.50 330 SER A C 1
ATOM 2565 O O . SER A 1 330 ? 21.711 11.470 4.384 1.00 72.50 330 SER A O 1
ATOM 2567 N N . VAL A 1 331 ? 21.530 9.927 2.778 1.00 72.94 331 VAL A N 1
ATOM 2568 C CA . VAL A 1 331 ? 20.702 10.780 1.896 1.00 72.94 331 VAL A CA 1
ATOM 2569 C C . VAL A 1 331 ? 19.398 11.202 2.592 1.00 72.94 331 VAL A C 1
ATOM 2571 O O . VAL A 1 331 ? 18.914 12.308 2.359 1.00 72.94 331 VAL A O 1
ATOM 2574 N N . PHE A 1 332 ? 18.886 10.349 3.482 1.00 75.50 332 PHE A N 1
ATOM 2575 C CA . PHE A 1 332 ? 17.676 10.561 4.277 1.00 75.50 332 PHE A CA 1
ATOM 2576 C C . PHE A 1 332 ? 17.889 11.442 5.520 1.00 75.50 332 PHE A C 1
ATOM 2578 O O . PHE A 1 332 ? 16.916 11.896 6.102 1.00 75.50 332 PHE A O 1
ATOM 2585 N N . GLU A 1 333 ? 19.128 11.729 5.931 1.00 77.38 333 GLU A N 1
ATOM 2586 C CA . GLU A 1 333 ? 19.389 12.636 7.065 1.00 77.38 333 GLU A CA 1
ATOM 2587 C C . GLU A 1 333 ? 19.269 14.114 6.684 1.00 77.38 333 GLU A C 1
ATOM 2589 O O . GLU A 1 333 ? 18.985 14.953 7.532 1.00 77.38 333 GLU A O 1
ATOM 2594 N N . ASN A 1 334 ? 19.497 14.452 5.412 1.00 80.75 334 ASN A N 1
ATOM 2595 C CA . ASN A 1 334 ? 19.528 15.844 4.950 1.00 80.75 334 ASN A CA 1
ATOM 2596 C C . ASN A 1 334 ? 18.247 16.278 4.225 1.00 80.75 334 ASN A C 1
ATOM 2598 O O . ASN A 1 334 ? 18.144 17.430 3.801 1.00 80.75 334 ASN A O 1
ATOM 2602 N N . ARG A 1 335 ? 17.318 15.350 3.986 1.00 82.94 335 ARG A N 1
ATOM 2603 C CA . ARG A 1 335 ? 16.092 15.574 3.216 1.00 82.94 335 ARG A CA 1
ATOM 2604 C C . ARG A 1 335 ? 14.952 14.778 3.823 1.00 82.94 335 ARG A C 1
ATOM 2606 O O . ARG A 1 335 ? 15.175 13.668 4.294 1.00 82.94 335 ARG A O 1
ATOM 2613 N N . GLU A 1 336 ? 13.742 15.319 3.737 1.00 87.06 336 GLU A N 1
ATOM 2614 C CA . GLU A 1 336 ? 12.537 14.589 4.120 1.00 87.06 336 GLU A CA 1
ATOM 2615 C C . GLU A 1 336 ? 12.425 13.310 3.270 1.00 87.06 336 GLU A C 1
ATOM 2617 O O . GLU A 1 336 ? 12.577 13.337 2.043 1.00 87.06 336 GLU A O 1
ATOM 2622 N N . ALA A 1 337 ? 12.207 12.162 3.921 1.00 88.50 337 ALA A N 1
ATOM 2623 C CA . ALA A 1 337 ? 12.179 10.860 3.251 1.00 88.50 337 ALA A CA 1
ATOM 2624 C C . ALA A 1 337 ? 11.111 10.799 2.148 1.00 88.50 337 ALA A C 1
ATOM 2626 O O . ALA A 1 337 ? 11.352 10.226 1.081 1.00 88.50 337 ALA A O 1
ATOM 2627 N N . ARG A 1 338 ? 9.979 11.477 2.371 1.00 90.44 338 ARG A N 1
ATOM 2628 C CA . ARG A 1 338 ? 8.918 11.721 1.390 1.00 90.44 338 ARG A CA 1
ATOM 2629 C C . ARG A 1 338 ? 9.454 12.283 0.078 1.00 90.44 338 ARG A C 1
ATOM 2631 O O . ARG A 1 338 ? 9.291 11.650 -0.966 1.00 90.44 338 ARG A O 1
ATOM 2638 N N . ASP A 1 339 ? 10.156 13.410 0.131 1.00 90.44 339 ASP A N 1
ATOM 2639 C CA . ASP A 1 339 ? 10.698 14.081 -1.054 1.00 90.44 339 ASP A CA 1
ATOM 2640 C C . ASP A 1 339 ? 11.685 13.196 -1.815 1.00 90.44 339 ASP A C 1
ATOM 2642 O O . ASP A 1 339 ? 11.676 13.140 -3.049 1.00 90.44 339 ASP A O 1
ATOM 2646 N N . VAL A 1 340 ? 12.540 12.480 -1.078 1.00 89.75 340 VAL A N 1
ATOM 2647 C CA . VAL A 1 340 ? 13.520 11.558 -1.664 1.00 89.75 340 VAL A CA 1
ATOM 2648 C C . VAL A 1 340 ? 12.806 10.444 -2.427 1.00 89.75 340 VAL A C 1
ATOM 2650 O O . VAL A 1 340 ? 13.134 10.192 -3.588 1.00 89.75 340 VAL A O 1
ATOM 2653 N N . MET A 1 341 ? 11.804 9.814 -1.814 1.00 92.19 341 MET A N 1
ATOM 2654 C CA . MET A 1 341 ? 11.046 8.716 -2.416 1.00 92.19 341 MET A CA 1
ATOM 2655 C C . MET A 1 341 ? 10.234 9.170 -3.629 1.00 92.19 341 MET A C 1
ATOM 2657 O O . MET A 1 341 ? 10.266 8.520 -4.677 1.00 92.19 341 MET A O 1
ATOM 2661 N N . GLN A 1 342 ? 9.554 10.313 -3.531 1.00 92.75 342 GLN A N 1
ATOM 2662 C CA . GLN A 1 342 ? 8.779 10.864 -4.639 1.00 92.75 342 GLN A CA 1
ATOM 2663 C C . GLN A 1 342 ? 9.674 11.291 -5.811 1.00 92.75 342 GLN A C 1
ATOM 2665 O O . GLN A 1 342 ? 9.345 10.999 -6.966 1.00 92.75 342 GLN A O 1
ATOM 2670 N N . SER A 1 343 ? 10.827 11.922 -5.542 1.00 91.44 343 SER A N 1
ATOM 2671 C CA . SER A 1 343 ? 11.790 12.265 -6.597 1.00 91.44 343 SER A CA 1
ATOM 2672 C C . SER A 1 343 ? 12.355 11.012 -7.253 1.00 91.44 343 SER A C 1
ATOM 2674 O O . SER A 1 343 ? 12.405 10.949 -8.478 1.00 91.44 343 SER A O 1
ATOM 2676 N N . LEU A 1 344 ? 12.699 9.990 -6.464 1.00 92.06 344 LEU A N 1
ATOM 2677 C CA . LEU A 1 344 ? 13.226 8.727 -6.971 1.00 92.06 344 LEU A CA 1
ATOM 2678 C C . LEU A 1 344 ? 12.231 8.028 -7.906 1.00 92.06 344 LEU A C 1
ATOM 2680 O O . LEU A 1 344 ? 12.594 7.635 -9.015 1.00 92.06 344 LEU A O 1
ATOM 2684 N N . ILE A 1 345 ? 10.966 7.910 -7.493 1.00 95.06 345 ILE A N 1
ATOM 2685 C CA . ILE A 1 345 ? 9.908 7.316 -8.321 1.00 95.06 345 ILE A CA 1
ATOM 2686 C C . ILE A 1 345 ? 9.735 8.118 -9.608 1.00 95.06 345 ILE A C 1
ATOM 2688 O O . ILE A 1 345 ? 9.722 7.532 -10.690 1.00 95.06 345 ILE A O 1
ATOM 2692 N N . ARG A 1 346 ? 9.641 9.450 -9.516 1.00 95.19 346 ARG A N 1
ATOM 2693 C CA . ARG A 1 346 ? 9.494 10.324 -10.686 1.00 95.19 346 ARG A CA 1
ATOM 2694 C C . ARG A 1 346 ? 10.663 10.168 -11.660 1.00 95.19 346 ARG A C 1
ATOM 2696 O O . ARG A 1 346 ? 10.428 9.968 -12.845 1.00 95.19 346 ARG A O 1
ATOM 2703 N N . GLU A 1 347 ? 11.900 10.192 -11.169 1.00 93.69 347 GLU A N 1
ATOM 2704 C CA . GLU A 1 347 ? 13.107 10.044 -11.990 1.00 93.69 347 GLU A CA 1
ATOM 2705 C C . GLU A 1 347 ? 13.163 8.687 -12.702 1.00 93.69 347 GLU A C 1
ATOM 2707 O O . GLU A 1 347 ? 13.494 8.627 -13.887 1.00 93.69 347 GLU A O 1
ATOM 2712 N N . ILE A 1 348 ? 12.796 7.597 -12.019 1.00 95.06 348 ILE A N 1
ATOM 2713 C CA . ILE A 1 348 ? 12.732 6.262 -12.630 1.00 95.06 348 ILE A CA 1
ATOM 2714 C C . ILE A 1 348 ? 11.613 6.196 -13.678 1.00 95.06 348 ILE A C 1
ATOM 2716 O O . ILE A 1 348 ? 11.835 5.674 -14.772 1.00 95.06 348 ILE A O 1
ATOM 2720 N N . VAL A 1 349 ? 10.428 6.737 -13.373 1.00 97.06 349 VAL A N 1
ATOM 2721 C CA . VAL A 1 349 ? 9.294 6.790 -14.309 1.00 97.06 349 VAL A CA 1
ATOM 2722 C C . VAL A 1 349 ? 9.664 7.574 -15.562 1.00 97.06 349 VAL A C 1
ATOM 2724 O O . VAL A 1 349 ? 9.450 7.070 -16.661 1.00 97.06 349 VAL A O 1
ATOM 2727 N N . ASP A 1 350 ? 10.244 8.766 -15.422 1.00 96.19 350 ASP A N 1
ATOM 2728 C CA . ASP A 1 350 ? 10.622 9.603 -16.561 1.00 96.19 350 ASP A CA 1
ATOM 2729 C C . ASP A 1 350 ? 11.747 8.967 -17.384 1.00 96.19 350 ASP A C 1
ATOM 2731 O O . ASP A 1 350 ? 11.665 8.961 -18.612 1.00 96.19 350 ASP A O 1
ATOM 2735 N N . ALA A 1 351 ? 12.746 8.353 -16.740 1.00 95.50 351 ALA A N 1
ATOM 2736 C CA . ALA A 1 351 ? 13.816 7.644 -17.442 1.00 95.50 351 ALA A CA 1
ATOM 2737 C C . ALA A 1 351 ? 13.285 6.459 -18.263 1.00 95.50 351 ALA A C 1
ATOM 2739 O O . ALA A 1 351 ? 13.666 6.293 -19.423 1.00 95.50 351 ALA A O 1
ATOM 2740 N N . ILE A 1 352 ? 12.386 5.651 -17.688 1.00 96.69 352 ILE A N 1
ATOM 2741 C CA . ILE A 1 352 ? 11.764 4.530 -18.403 1.00 96.69 352 ILE A CA 1
ATOM 2742 C C . ILE A 1 352 ? 10.828 5.047 -19.499 1.00 96.69 352 ILE A C 1
ATOM 2744 O O . ILE A 1 352 ? 10.812 4.490 -20.596 1.00 96.69 352 ILE A O 1
ATOM 2748 N N . ALA A 1 353 ? 10.055 6.103 -19.234 1.00 97.31 353 ALA A N 1
ATOM 2749 C CA . ALA A 1 353 ? 9.126 6.671 -20.204 1.00 97.31 353 ALA A CA 1
ATOM 2750 C C . ALA A 1 353 ? 9.847 7.272 -21.418 1.00 97.31 353 ALA A C 1
ATOM 2752 O O . ALA A 1 353 ? 9.367 7.101 -22.537 1.00 97.31 353 ALA A O 1
ATOM 2753 N N . GLU A 1 354 ? 10.988 7.935 -21.206 1.00 96.50 354 GLU A N 1
ATOM 2754 C CA . GLU A 1 354 ? 11.860 8.456 -22.264 1.00 96.50 354 GLU A CA 1
ATOM 2755 C C . GLU A 1 354 ? 12.454 7.309 -23.096 1.00 96.50 354 GLU A C 1
ATOM 2757 O O . GLU A 1 354 ? 12.295 7.281 -24.314 1.00 96.50 354 GLU A O 1
ATOM 2762 N N . GLU A 1 355 ? 13.079 6.321 -22.448 1.00 96.25 355 GLU A N 1
ATOM 2763 C CA . GLU A 1 355 ? 13.777 5.228 -23.139 1.00 96.25 355 GLU A CA 1
ATOM 2764 C C . GLU A 1 355 ? 12.808 4.279 -23.870 1.00 96.25 355 GLU A C 1
ATOM 2766 O O . GLU A 1 355 ? 13.086 3.808 -24.974 1.00 96.25 355 GLU A O 1
ATOM 2771 N N . ALA A 1 356 ? 11.643 4.002 -23.278 1.00 96.50 356 ALA A N 1
ATOM 2772 C CA . ALA A 1 356 ? 10.630 3.113 -23.846 1.00 96.50 356 ALA A CA 1
ATOM 2773 C C . ALA A 1 356 ? 9.547 3.841 -24.660 1.00 96.50 356 ALA A C 1
ATOM 2775 O O . ALA A 1 356 ? 8.647 3.175 -25.176 1.00 96.50 356 ALA A O 1
ATOM 2776 N N . TRP A 1 357 ? 9.628 5.170 -24.803 1.00 97.19 357 TRP A N 1
ATOM 2777 C CA . TRP A 1 357 ? 8.651 5.997 -25.524 1.00 97.19 357 TRP A CA 1
ATOM 2778 C C . TRP A 1 357 ? 7.212 5.756 -25.038 1.00 97.19 357 TRP A C 1
ATOM 2780 O O . TRP A 1 357 ? 6.304 5.499 -25.833 1.00 97.19 357 TRP A O 1
ATOM 2790 N N . VAL A 1 358 ? 7.010 5.780 -23.715 1.00 97.25 358 VAL A N 1
ATOM 2791 C CA . VAL A 1 358 ? 5.711 5.501 -23.076 1.00 97.25 358 VAL A CA 1
ATOM 2792 C C . VAL A 1 358 ? 4.736 6.657 -23.317 1.00 97.25 358 VAL A C 1
ATOM 2794 O O . VAL A 1 358 ? 5.074 7.823 -23.110 1.00 97.25 358 VAL A O 1
ATOM 2797 N N . VAL A 1 359 ? 3.506 6.336 -23.735 1.00 96.56 359 VAL A N 1
ATOM 2798 C CA . VAL A 1 359 ? 2.460 7.332 -24.021 1.00 96.56 359 VAL A CA 1
ATOM 2799 C C . VAL A 1 359 ? 1.995 7.932 -22.699 1.00 96.56 359 VAL A C 1
ATOM 2801 O O . VAL A 1 359 ? 1.887 7.213 -21.707 1.00 96.56 359 VAL A O 1
ATOM 2804 N N . THR A 1 360 ? 1.676 9.228 -22.680 1.00 96.06 360 THR A N 1
ATOM 2805 C CA . THR A 1 360 ? 1.227 9.951 -21.479 1.00 96.06 360 THR A CA 1
ATOM 2806 C C . THR A 1 360 ? 0.108 9.226 -20.731 1.00 96.06 360 THR A C 1
ATOM 2808 O O . THR A 1 360 ? 0.186 9.102 -19.513 1.00 96.06 360 THR A O 1
ATOM 2811 N N . ASN A 1 361 ? -0.861 8.652 -21.452 1.00 95.75 361 ASN A N 1
ATOM 2812 C CA . ASN A 1 361 ? -1.970 7.896 -20.863 1.00 95.75 361 ASN A CA 1
ATOM 2813 C C . ASN A 1 361 ? -1.497 6.692 -20.034 1.00 95.75 361 ASN A C 1
ATOM 2815 O O . ASN A 1 361 ? -2.113 6.374 -19.028 1.00 95.75 361 ASN A O 1
ATOM 2819 N N . ASN A 1 362 ? -0.377 6.061 -20.392 1.00 96.69 362 ASN A N 1
ATOM 2820 C CA . ASN A 1 362 ? 0.151 4.882 -19.701 1.00 96.69 362 ASN A CA 1
ATOM 2821 C C . ASN A 1 362 ? 1.146 5.232 -18.579 1.00 96.69 362 ASN A C 1
ATOM 2823 O O . ASN A 1 362 ? 1.661 4.335 -17.907 1.00 96.69 362 ASN A O 1
ATOM 2827 N N . ARG A 1 363 ? 1.438 6.522 -18.347 1.00 96.75 363 ARG A N 1
ATOM 2828 C CA . ARG A 1 363 ? 2.414 6.948 -17.329 1.00 96.75 363 ARG A CA 1
ATOM 2829 C C . ARG A 1 363 ? 1.964 6.645 -15.903 1.00 96.75 363 ARG A C 1
ATOM 2831 O O . ARG A 1 363 ? 2.810 6.334 -15.074 1.00 96.75 363 ARG A O 1
ATOM 2838 N N . SER A 1 364 ? 0.669 6.697 -15.608 1.00 95.69 364 SER A N 1
ATOM 2839 C CA . SER A 1 364 ? 0.116 6.332 -14.294 1.00 95.69 364 SER A CA 1
ATOM 2840 C C . SER A 1 364 ? 0.261 4.836 -13.997 1.00 95.69 364 SER A C 1
ATOM 2842 O O . SER A 1 364 ? 0.667 4.480 -12.894 1.00 95.69 364 SER A O 1
ATOM 2844 N N . ILE A 1 365 ? 0.043 3.967 -14.993 1.00 97.12 365 ILE A N 1
ATOM 2845 C CA . ILE A 1 365 ? 0.299 2.515 -14.892 1.00 97.12 365 ILE A CA 1
ATOM 2846 C C . ILE A 1 365 ? 1.785 2.262 -14.626 1.00 97.12 365 ILE A C 1
ATOM 2848 O O . ILE A 1 365 ? 2.143 1.529 -13.704 1.00 97.12 365 ILE A O 1
ATOM 2852 N N . LEU A 1 366 ? 2.661 2.908 -15.405 1.00 97.81 366 LEU A N 1
ATOM 2853 C CA . LEU A 1 366 ? 4.107 2.825 -15.209 1.00 97.81 366 LEU A CA 1
ATOM 2854 C C . LEU A 1 366 ? 4.508 3.294 -13.802 1.00 97.81 366 LEU A C 1
ATOM 2856 O O . LEU A 1 366 ? 5.287 2.618 -13.134 1.00 97.81 366 LEU A O 1
ATOM 2860 N N . ARG A 1 367 ? 3.954 4.421 -13.338 1.00 97.00 367 ARG A N 1
ATOM 2861 C CA . ARG A 1 367 ? 4.200 4.956 -11.996 1.00 97.00 367 ARG A CA 1
ATOM 2862 C C . ARG A 1 367 ? 3.802 3.966 -10.910 1.00 97.00 367 ARG A C 1
ATOM 2864 O O . ARG A 1 367 ? 4.599 3.774 -10.004 1.00 97.00 367 ARG A O 1
ATOM 2871 N N . ALA A 1 368 ? 2.652 3.304 -11.021 1.00 96.19 368 ALA A N 1
ATOM 2872 C CA . ALA A 1 368 ? 2.220 2.308 -10.040 1.00 96.19 368 ALA A CA 1
ATOM 2873 C C . ALA A 1 368 ? 3.183 1.108 -9.958 1.00 96.19 368 ALA A C 1
ATOM 2875 O O . ALA A 1 368 ? 3.541 0.679 -8.862 1.00 96.19 368 ALA A O 1
ATOM 2876 N N . PHE A 1 369 ? 3.675 0.595 -11.093 1.00 97.88 369 PHE A N 1
ATOM 2877 C CA . PHE A 1 369 ? 4.684 -0.473 -11.078 1.00 97.88 369 PHE A CA 1
ATOM 2878 C C . PHE A 1 369 ? 6.027 -0.016 -10.495 1.00 97.88 369 PHE A C 1
ATOM 2880 O O . PHE A 1 369 ? 6.653 -0.759 -9.740 1.00 97.88 369 PHE A O 1
ATOM 2887 N N . VAL A 1 370 ? 6.476 1.198 -10.827 1.00 97.12 370 VAL A N 1
ATOM 2888 C CA . VAL A 1 370 ? 7.713 1.762 -10.266 1.00 97.12 370 VAL A CA 1
ATOM 2889 C C . VAL A 1 370 ? 7.570 2.006 -8.765 1.00 97.12 370 VAL A C 1
ATOM 2891 O O . VAL A 1 370 ? 8.480 1.673 -8.016 1.00 97.12 370 VAL A O 1
ATOM 2894 N N . GLU A 1 371 ? 6.433 2.526 -8.308 1.00 96.50 371 GLU A N 1
ATOM 2895 C CA . GLU A 1 371 ? 6.134 2.716 -6.888 1.00 96.50 371 GLU A CA 1
ATOM 2896 C C . GLU A 1 371 ? 6.194 1.382 -6.136 1.00 96.50 371 GLU A C 1
ATOM 2898 O O . GLU A 1 371 ? 6.927 1.277 -5.155 1.00 96.50 371 GLU A O 1
ATOM 2903 N N . GLN A 1 372 ? 5.525 0.336 -6.640 1.00 96.06 372 GLN A N 1
ATOM 2904 C CA . GLN A 1 372 ? 5.608 -1.010 -6.062 1.00 96.06 372 GLN A CA 1
ATOM 2905 C C . GLN A 1 372 ? 7.051 -1.526 -6.024 1.00 96.06 372 GLN A C 1
ATOM 2907 O O . GLN A 1 372 ? 7.489 -2.061 -5.006 1.00 96.06 372 GLN A O 1
ATOM 2912 N N . MET A 1 373 ? 7.814 -1.346 -7.106 1.00 95.00 373 MET A N 1
ATOM 2913 C CA . MET A 1 373 ? 9.218 -1.757 -7.190 1.00 95.00 373 MET A CA 1
ATOM 2914 C C . MET A 1 373 ? 10.100 -1.034 -6.158 1.00 95.00 373 MET A C 1
ATOM 2916 O O . MET A 1 373 ? 10.988 -1.655 -5.573 1.00 95.00 373 MET A O 1
ATOM 2920 N N . VAL A 1 374 ? 9.877 0.261 -5.936 1.00 94.25 374 VAL A N 1
ATOM 2921 C CA . VAL A 1 374 ? 10.693 1.096 -5.045 1.00 94.25 374 VAL A CA 1
ATOM 2922 C C . VAL A 1 374 ? 10.304 0.883 -3.578 1.00 94.25 374 VAL A C 1
ATOM 2924 O O . VAL A 1 374 ? 11.167 0.558 -2.762 1.00 94.25 374 VAL A O 1
ATOM 2927 N N . PHE A 1 375 ? 9.019 0.994 -3.227 1.00 95.00 375 PHE A N 1
ATOM 2928 C CA . PHE A 1 375 ? 8.561 0.878 -1.837 1.00 95.00 375 PHE A CA 1
ATOM 2929 C C . PHE A 1 375 ? 8.735 -0.525 -1.259 1.00 95.00 375 PHE A C 1
ATOM 2931 O O . PHE A 1 375 ? 9.153 -0.658 -0.112 1.00 95.00 375 PHE A O 1
ATOM 2938 N N . SER A 1 376 ? 8.540 -1.580 -2.055 1.00 92.69 376 SER A N 1
ATOM 2939 C CA . SER A 1 376 ? 8.816 -2.954 -1.599 1.00 92.69 376 SER A CA 1
ATOM 2940 C C . SER A 1 376 ? 10.248 -3.151 -1.088 1.00 92.69 376 SER A C 1
ATOM 2942 O O . SER A 1 376 ? 10.483 -4.001 -0.234 1.00 92.69 376 SER A O 1
ATOM 2944 N N . ARG A 1 377 ? 11.199 -2.337 -1.563 1.00 91.06 377 ARG A N 1
ATOM 2945 C CA . ARG A 1 377 ? 12.618 -2.385 -1.181 1.00 91.06 377 ARG A CA 1
ATOM 2946 C C . ARG A 1 377 ? 13.009 -1.334 -0.148 1.00 91.06 377 ARG A C 1
ATOM 2948 O O . ARG A 1 377 ? 13.958 -1.556 0.593 1.00 91.06 377 ARG A O 1
ATOM 2955 N N . LEU A 1 378 ? 12.305 -0.202 -0.098 1.00 91.44 378 LEU A N 1
ATOM 2956 C CA . LEU A 1 378 ? 12.705 0.975 0.686 1.00 91.44 378 LEU A CA 1
ATOM 2957 C C . LEU A 1 378 ? 11.682 1.423 1.748 1.00 91.44 378 LEU A C 1
ATOM 2959 O O . LEU A 1 378 ? 11.931 2.422 2.415 1.00 91.44 378 LEU A O 1
ATOM 2963 N N . ALA A 1 379 ? 10.572 0.707 1.964 1.00 92.00 379 ALA A N 1
ATOM 2964 C CA . ALA A 1 379 ? 9.566 1.060 2.979 1.00 92.00 379 ALA A CA 1
ATOM 2965 C C . ALA A 1 379 ? 10.165 1.271 4.385 1.00 92.00 379 ALA A C 1
ATOM 2967 O O . ALA A 1 379 ? 9.853 2.264 5.034 1.00 92.00 379 ALA A O 1
ATOM 2968 N N . CYS A 1 380 ? 11.105 0.429 4.830 1.00 89.88 380 CYS A N 1
ATOM 2969 C CA . CYS A 1 380 ? 11.793 0.641 6.111 1.00 89.88 380 CYS A CA 1
ATOM 2970 C C . CYS A 1 380 ? 12.549 1.974 6.200 1.00 89.88 380 CYS A C 1
ATOM 2972 O O . CYS A 1 380 ? 12.588 2.582 7.265 1.00 89.88 380 CYS A O 1
ATOM 2974 N N . ALA A 1 381 ? 13.117 2.462 5.093 1.00 86.94 381 ALA A N 1
ATOM 2975 C CA . ALA A 1 381 ? 13.778 3.768 5.051 1.00 86.94 381 ALA A CA 1
ATOM 2976 C C . ALA A 1 381 ? 12.798 4.907 5.350 1.00 86.94 381 ALA A C 1
ATOM 2978 O O . ALA A 1 381 ? 13.149 5.876 6.017 1.00 86.94 381 ALA A O 1
ATOM 2979 N N . CYS A 1 382 ? 11.571 4.755 4.849 1.00 90.12 382 CYS A N 1
ATOM 2980 C CA . CYS A 1 382 ? 10.496 5.736 4.934 1.00 90.12 382 CYS A CA 1
ATOM 2981 C C . CYS A 1 382 ? 9.947 5.860 6.355 1.00 90.12 382 CYS A C 1
ATOM 2983 O O . CYS A 1 382 ? 9.575 6.949 6.779 1.00 90.12 382 CYS A O 1
ATOM 2985 N N . LEU A 1 383 ? 9.896 4.736 7.074 1.00 90.56 383 LEU A N 1
ATOM 2986 C CA . LEU A 1 383 ? 9.355 4.657 8.430 1.00 90.56 383 LEU A CA 1
ATOM 2987 C C . LEU A 1 383 ? 10.401 4.944 9.506 1.00 90.56 383 LEU A C 1
ATOM 2989 O O . LEU A 1 383 ? 10.036 5.303 10.617 1.00 90.56 383 LEU A O 1
ATOM 2993 N N . ARG A 1 384 ? 11.695 4.824 9.191 1.00 87.06 384 ARG A N 1
ATOM 2994 C CA . ARG A 1 384 ? 12.783 4.948 10.171 1.00 87.06 384 ARG A CA 1
ATOM 2995 C C . ARG A 1 384 ? 12.750 6.252 10.967 1.00 87.06 384 ARG A C 1
ATOM 2997 O O . ARG A 1 384 ? 13.027 6.226 12.157 1.00 87.06 384 ARG A O 1
ATOM 3004 N N . SER A 1 385 ? 12.458 7.387 10.333 1.00 85.56 385 SER A N 1
ATOM 3005 C CA . SER A 1 385 ? 12.459 8.680 11.034 1.00 85.56 385 SER A CA 1
ATOM 3006 C C . SER A 1 385 ? 11.330 8.813 12.054 1.00 85.56 385 SER A C 1
ATOM 3008 O O . SER A 1 385 ? 11.460 9.603 12.979 1.00 85.56 385 SER A O 1
ATOM 3010 N N . ALA A 1 386 ? 10.245 8.057 11.876 1.00 90.56 386 ALA A N 1
ATOM 3011 C CA . ALA A 1 386 ? 9.063 8.084 12.727 1.00 90.56 386 ALA A CA 1
ATOM 3012 C C . ALA A 1 386 ? 8.876 6.776 13.515 1.00 90.56 386 ALA A C 1
ATOM 3014 O O . ALA A 1 386 ? 7.860 6.619 14.180 1.00 90.56 386 ALA A O 1
ATOM 3015 N N . SER A 1 387 ? 9.811 5.818 13.438 1.00 89.38 387 SER A N 1
ATOM 3016 C CA . SER A 1 387 ? 9.561 4.452 13.917 1.00 89.38 387 SER A CA 1
ATOM 3017 C C . SER A 1 387 ? 9.271 4.421 15.410 1.00 89.38 387 SER A C 1
ATOM 3019 O O . SER A 1 387 ? 8.267 3.848 15.801 1.00 89.38 387 SER A O 1
ATOM 3021 N N . THR A 1 388 ? 10.063 5.130 16.216 1.00 88.44 388 THR A N 1
ATOM 3022 C CA . THR A 1 388 ? 9.895 5.171 17.675 1.00 88.44 388 THR A CA 1
ATOM 3023 C C . THR A 1 388 ? 8.542 5.747 18.097 1.00 88.44 388 THR A C 1
ATOM 3025 O O . THR A 1 388 ? 7.887 5.190 18.969 1.00 88.44 388 THR A O 1
ATOM 3028 N N . GLU A 1 389 ? 8.098 6.835 17.459 1.00 91.50 389 GLU A N 1
ATOM 3029 C CA . GLU A 1 389 ? 6.796 7.459 17.741 1.00 91.50 389 GLU A CA 1
ATOM 3030 C C . GLU A 1 389 ? 5.642 6.560 17.274 1.00 91.50 389 GLU A C 1
ATOM 3032 O O . GLU A 1 389 ? 4.652 6.370 17.980 1.00 91.50 389 GLU A O 1
ATOM 3037 N N . LEU A 1 390 ? 5.782 5.956 16.090 1.00 93.62 390 LEU A N 1
ATOM 3038 C CA . LEU A 1 390 ? 4.815 4.997 15.562 1.00 93.62 390 LEU A CA 1
ATOM 3039 C C . LEU A 1 390 ? 4.708 3.752 16.447 1.00 93.62 390 LEU A C 1
ATOM 3041 O O . LEU A 1 390 ? 3.608 3.231 16.607 1.00 93.62 390 LEU A O 1
ATOM 3045 N N . ASP A 1 391 ? 5.811 3.264 17.009 1.00 91.62 391 ASP A N 1
ATOM 3046 C CA . ASP A 1 391 ? 5.829 2.114 17.913 1.00 91.62 391 ASP A CA 1
ATOM 3047 C C . ASP A 1 391 ? 5.095 2.411 19.218 1.00 91.62 391 ASP A C 1
ATOM 3049 O O . ASP A 1 391 ? 4.233 1.627 19.620 1.00 91.62 391 ASP A O 1
ATOM 3053 N N . GLU A 1 392 ? 5.341 3.577 19.821 1.00 92.44 392 GLU A N 1
ATOM 3054 C CA . GLU A 1 392 ? 4.611 4.034 21.006 1.00 92.44 392 GLU A CA 1
ATOM 3055 C C . GLU A 1 392 ? 3.102 4.138 20.723 1.00 92.44 392 GLU A C 1
ATOM 3057 O O . GLU A 1 392 ? 2.288 3.530 21.428 1.00 92.44 392 GLU A O 1
ATOM 3062 N N . MET A 1 393 ? 2.721 4.814 19.631 1.00 94.69 393 MET A N 1
ATOM 3063 C CA . MET A 1 393 ? 1.315 4.953 19.235 1.00 94.69 393 MET A CA 1
ATOM 3064 C C . MET A 1 393 ? 0.652 3.604 18.941 1.00 94.69 393 MET A C 1
ATOM 3066 O O . MET A 1 393 ? -0.469 3.362 19.384 1.00 94.69 393 MET A O 1
ATOM 3070 N N . ASN A 1 394 ? 1.329 2.703 18.224 1.00 94.88 394 ASN A N 1
ATOM 3071 C CA . ASN A 1 394 ? 0.811 1.367 17.935 1.00 94.88 394 ASN A CA 1
ATOM 3072 C C . ASN A 1 394 ? 0.702 0.505 19.201 1.00 94.88 394 ASN A C 1
ATOM 3074 O O . ASN A 1 394 ? -0.224 -0.299 19.309 1.00 94.88 394 ASN A O 1
ATOM 3078 N N . SER A 1 395 ? 1.611 0.664 20.167 1.00 92.56 395 SER A N 1
ATOM 3079 C CA . SER A 1 395 ? 1.523 -0.032 21.452 1.00 92.56 395 SER A CA 1
ATOM 3080 C C . SER A 1 395 ? 0.292 0.411 22.231 1.00 92.56 395 SER A C 1
ATOM 3082 O O . SER A 1 395 ? -0.533 -0.424 22.605 1.00 92.56 395 SER A O 1
ATOM 3084 N N . THR A 1 396 ? 0.103 1.725 22.385 1.00 94.00 396 THR A N 1
ATOM 3085 C CA . THR A 1 396 ? -1.097 2.265 23.034 1.00 94.00 396 THR A CA 1
ATOM 3086 C C . THR A 1 396 ? -2.369 1.871 22.273 1.00 94.00 396 THR A C 1
ATOM 3088 O O . THR A 1 396 ? -3.362 1.497 22.891 1.00 94.00 396 THR A O 1
ATOM 3091 N N . TRP A 1 397 ? -2.342 1.867 20.938 1.00 95.12 397 TRP A N 1
ATOM 3092 C CA . TRP A 1 397 ? -3.460 1.409 20.110 1.00 95.12 397 TRP A CA 1
ATOM 3093 C C . TRP A 1 397 ? -3.890 -0.023 20.433 1.00 95.12 397 TRP A C 1
ATOM 3095 O O . TRP A 1 397 ? -5.076 -0.259 20.660 1.00 95.12 397 TRP A O 1
ATOM 3105 N N . ARG A 1 398 ? -2.951 -0.974 20.522 1.00 94.56 398 ARG A N 1
ATOM 3106 C CA . ARG A 1 398 ? -3.265 -2.376 20.855 1.00 94.56 398 ARG A CA 1
ATOM 3107 C C . ARG A 1 398 ? -3.956 -2.505 22.213 1.00 94.56 398 ARG A C 1
ATOM 3109 O O . ARG A 1 398 ? -4.917 -3.261 22.342 1.00 94.56 398 ARG A O 1
ATOM 3116 N N . GLU A 1 399 ? -3.506 -1.742 23.207 1.00 93.56 399 GLU A N 1
ATOM 3117 C CA . GLU A 1 399 ? -4.122 -1.724 24.538 1.00 93.56 399 GLU A CA 1
ATOM 3118 C C . GLU A 1 399 ? -5.543 -1.144 24.513 1.00 93.56 399 GLU A C 1
ATOM 3120 O O . GLU A 1 399 ? -6.457 -1.696 25.131 1.00 93.56 399 GLU A O 1
ATOM 3125 N N . GLN A 1 400 ? -5.747 -0.039 23.791 1.00 95.50 400 GLN A N 1
ATOM 3126 C CA . GLN A 1 400 ? -7.030 0.665 23.733 1.00 95.50 400 GLN A CA 1
ATOM 3127 C C . GLN A 1 400 ? -8.071 -0.082 22.891 1.00 95.50 400 GLN A C 1
ATOM 3129 O O . GLN A 1 400 ? -9.234 -0.182 23.286 1.00 95.50 400 GLN A O 1
ATOM 3134 N N . VAL A 1 401 ? -7.665 -0.688 21.773 1.00 95.25 401 VAL A N 1
ATOM 3135 C CA . VAL A 1 401 ? -8.545 -1.531 20.947 1.00 95.25 401 VAL A CA 1
ATOM 3136 C C . VAL A 1 401 ? -9.062 -2.728 21.730 1.00 95.25 401 VAL A C 1
ATOM 3138 O O . VAL A 1 401 ? -10.258 -3.011 21.672 1.00 95.25 401 VAL A O 1
ATOM 3141 N N . ALA A 1 402 ? -8.209 -3.392 22.515 1.00 92.69 402 ALA A N 1
ATOM 3142 C CA . ALA A 1 402 ? -8.629 -4.530 23.330 1.00 92.69 402 ALA A CA 1
ATOM 3143 C C . ALA A 1 402 ? -9.779 -4.156 24.282 1.00 92.69 402 ALA A C 1
ATOM 3145 O O . ALA A 1 402 ? -10.748 -4.905 24.405 1.00 92.69 402 ALA A O 1
ATOM 3146 N N . LYS A 1 403 ? -9.732 -2.961 24.883 1.00 93.75 403 LYS A N 1
ATOM 3147 C CA . LYS A 1 403 ? -10.818 -2.431 25.725 1.00 93.75 403 LYS A CA 1
ATOM 3148 C C . LYS A 1 403 ? -12.054 -2.064 24.902 1.00 93.75 403 LYS A C 1
ATOM 3150 O O . LYS A 1 403 ? -13.179 -2.413 25.265 1.00 93.75 403 LYS A O 1
ATOM 3155 N N . ALA A 1 404 ? -11.848 -1.388 23.772 1.00 94.06 404 ALA A N 1
ATOM 3156 C CA . ALA A 1 404 ? -12.908 -0.940 22.874 1.00 94.06 404 ALA A CA 1
ATOM 3157 C C . ALA A 1 404 ? -13.630 -2.091 22.147 1.00 94.06 404 ALA A C 1
ATOM 3159 O O . ALA A 1 404 ? -14.744 -1.892 21.663 1.00 94.06 404 ALA A O 1
ATOM 3160 N N . SER A 1 405 ? -13.052 -3.292 22.086 1.00 92.75 405 SER A N 1
ATOM 3161 C CA . SER A 1 405 ? -13.671 -4.475 21.465 1.00 92.75 405 SER A CA 1
ATOM 3162 C C . SER A 1 405 ? -15.015 -4.865 22.099 1.00 92.75 405 SER A C 1
ATOM 3164 O O . SER A 1 405 ? -15.878 -5.439 21.437 1.00 92.75 405 SER A O 1
ATOM 3166 N N . THR A 1 406 ? -15.233 -4.472 23.358 1.00 91.69 406 THR A N 1
ATOM 3167 C CA . THR A 1 406 ? -16.478 -4.697 24.110 1.00 91.69 406 THR A CA 1
ATOM 3168 C C . THR A 1 406 ? -17.613 -3.734 23.743 1.00 91.69 406 THR A C 1
ATOM 3170 O O . THR A 1 406 ? -18.741 -3.903 24.203 1.00 91.69 406 THR A O 1
ATOM 3173 N N . LEU A 1 407 ? -17.342 -2.722 22.909 1.00 90.38 407 LEU A N 1
ATOM 3174 C CA . LEU A 1 407 ? -18.321 -1.712 22.511 1.00 90.38 407 LEU A CA 1
ATOM 3175 C C . LEU A 1 407 ? -19.452 -2.309 21.675 1.00 90.38 407 LEU A C 1
ATOM 3177 O O . LEU A 1 407 ? -19.215 -2.791 20.565 1.00 90.38 407 LEU A O 1
ATOM 3181 N N . GLY A 1 408 ? -20.686 -2.196 22.162 1.00 90.88 408 GLY A N 1
ATOM 3182 C CA . GLY A 1 408 ? -21.887 -2.451 21.363 1.00 90.88 408 GLY A CA 1
ATOM 3183 C C . GLY A 1 408 ? -22.197 -1.305 20.389 1.00 90.88 408 GLY A C 1
ATOM 3184 O O . GLY A 1 408 ? -21.750 -0.173 20.584 1.00 90.88 408 GLY A O 1
ATOM 3185 N N . LEU A 1 409 ? -23.022 -1.566 19.367 1.00 90.94 409 LEU A N 1
ATOM 3186 C CA . LEU A 1 409 ? -23.439 -0.553 18.376 1.00 90.94 409 LEU A CA 1
ATOM 3187 C C . LEU A 1 409 ? -24.097 0.684 19.018 1.00 90.94 409 LEU A C 1
ATOM 3189 O O . LEU A 1 409 ? -23.819 1.817 18.630 1.00 90.94 409 LEU A O 1
ATOM 3193 N N . HIS A 1 410 ? -24.911 0.484 20.055 1.00 90.94 410 HIS A N 1
ATOM 3194 C CA . HIS A 1 410 ? -25.542 1.586 20.787 1.00 90.94 410 HIS A CA 1
ATOM 3195 C C . HIS A 1 410 ? -24.517 2.482 21.503 1.00 90.94 410 HIS A C 1
ATOM 3197 O O . HIS A 1 410 ? -24.707 3.692 21.595 1.00 90.94 410 HIS A O 1
ATOM 3203 N N . GLN A 1 411 ? -23.406 1.908 21.977 1.00 90.50 411 GLN A N 1
ATOM 3204 C CA . GLN A 1 411 ? -22.375 2.636 22.724 1.00 90.50 411 GLN A CA 1
ATOM 3205 C C . GLN A 1 411 ? -21.500 3.501 21.819 1.00 90.50 411 GLN A C 1
ATOM 3207 O O . GLN A 1 411 ? -20.976 4.513 22.273 1.00 90.50 411 GLN A O 1
ATOM 3212 N N . VAL A 1 412 ? -21.361 3.132 20.542 1.00 91.69 412 VAL A N 1
ATOM 3213 C CA . VAL A 1 412 ? -20.681 3.976 19.545 1.00 91.69 412 VAL A CA 1
ATOM 3214 C C . VAL A 1 412 ? -21.594 5.072 18.982 1.00 91.69 412 VAL A C 1
ATOM 3216 O O . VAL A 1 412 ? -21.154 5.856 18.149 1.00 91.69 412 VAL A O 1
ATOM 3219 N N . GLY A 1 413 ? -22.846 5.162 19.448 1.00 89.88 413 GLY A N 1
ATOM 3220 C CA . GLY A 1 413 ? -23.786 6.213 19.059 1.00 89.88 413 GLY A CA 1
ATOM 3221 C C . GLY A 1 413 ? -24.678 5.866 17.868 1.00 89.88 413 GLY A C 1
ATOM 3222 O O . GLY A 1 413 ? -25.274 6.769 17.289 1.00 89.88 413 GLY A O 1
ATOM 3223 N N . LEU A 1 414 ? -24.801 4.585 17.496 1.00 88.56 414 LEU A N 1
ATOM 3224 C CA . LEU A 1 414 ? -25.764 4.155 16.480 1.00 88.56 414 LEU A CA 1
ATOM 3225 C C . LEU A 1 414 ? -27.088 3.777 17.159 1.00 88.56 414 LEU A C 1
ATOM 3227 O O . LEU A 1 414 ? -27.128 2.775 17.878 1.00 88.56 414 LEU A O 1
ATOM 3231 N N . PRO A 1 415 ? -28.184 4.531 16.937 1.00 77.44 415 PRO A N 1
ATOM 3232 C CA . PRO A 1 415 ? -29.489 4.268 17.540 1.00 77.44 415 PRO A CA 1
ATOM 3233 C C . PRO A 1 415 ? -30.217 3.141 16.792 1.00 77.44 415 PRO A C 1
ATOM 3235 O O . PRO A 1 415 ? -31.362 3.297 16.376 1.00 77.44 415 PRO A O 1
ATOM 3238 N N . PHE A 1 416 ? -29.529 2.027 16.547 1.00 75.19 416 PHE A N 1
ATOM 3239 C CA . PHE A 1 416 ? -30.103 0.884 15.857 1.00 75.19 416 PHE A CA 1
ATOM 3240 C C . PHE A 1 416 ? -30.428 -0.196 16.881 1.00 75.19 416 PHE A C 1
ATOM 3242 O O . PHE A 1 416 ? -29.549 -0.909 17.367 1.00 75.19 416 PHE A O 1
ATOM 3249 N N . GLU A 1 417 ? -31.710 -0.315 17.210 1.00 71.44 417 GLU A N 1
ATOM 3250 C CA . GLU A 1 417 ? -32.223 -1.566 17.740 1.00 71.44 417 GLU A CA 1
ATOM 3251 C C . GLU A 1 417 ? -32.213 -2.536 16.563 1.00 71.44 417 GLU A C 1
ATOM 3253 O O . GLU A 1 417 ? -32.935 -2.339 15.587 1.00 71.44 417 GLU A O 1
ATOM 3258 N N . VAL A 1 418 ? -31.332 -3.541 16.603 1.00 67.44 418 VAL A N 1
ATOM 3259 C CA . VAL A 1 418 ? -31.422 -4.669 15.674 1.00 67.44 418 VAL A CA 1
ATOM 3260 C C . VAL A 1 418 ? -32.810 -5.238 15.912 1.00 67.44 418 VAL A C 1
ATOM 3262 O O . VAL A 1 418 ? -33.016 -5.871 16.946 1.00 67.44 418 VAL A O 1
ATOM 3265 N N . GLU A 1 419 ? -33.772 -4.919 15.034 1.00 63.00 419 GLU A N 1
ATOM 3266 C CA . GLU A 1 419 ? -35.132 -5.440 15.112 1.00 63.00 419 GLU A CA 1
ATOM 3267 C C . GLU A 1 419 ? -34.976 -6.950 15.119 1.00 63.00 419 GLU A C 1
ATOM 3269 O O . GLU A 1 419 ? -34.697 -7.566 14.087 1.00 63.00 419 GLU A O 1
ATOM 3274 N N . GLY A 1 420 ? -35.024 -7.516 16.328 1.00 56.81 420 GLY A N 1
ATOM 3275 C CA . GLY A 1 420 ? -34.744 -8.912 16.569 1.00 56.81 420 GLY A CA 1
ATOM 3276 C C . GLY A 1 420 ? -35.680 -9.655 15.660 1.00 56.81 420 GLY A C 1
ATOM 3277 O O . GLY A 1 420 ? -36.888 -9.544 15.862 1.00 56.81 420 GLY A O 1
ATOM 3278 N N . ARG A 1 421 ? -35.098 -10.274 14.618 1.00 53.22 421 ARG A N 1
ATOM 3279 C CA . ARG A 1 421 ? -35.743 -11.078 13.582 1.00 53.22 421 ARG A CA 1
ATOM 3280 C C . ARG A 1 421 ? -36.973 -11.676 14.230 1.00 53.22 421 ARG A C 1
ATOM 3282 O O . ARG A 1 421 ? -36.796 -12.586 15.038 1.00 53.22 421 ARG A O 1
ATOM 3289 N N . LYS A 1 422 ? -38.145 -11.051 14.010 1.00 54.78 422 LYS A N 1
ATOM 3290 C CA . LYS A 1 422 ? -39.362 -11.385 14.755 1.00 54.78 422 LYS A CA 1
ATOM 3291 C C . LYS A 1 422 ? -39.461 -12.884 14.623 1.00 54.78 422 LYS A C 1
ATOM 3293 O O . LYS A 1 422 ? -39.513 -13.377 13.499 1.00 54.78 422 LYS A O 1
ATOM 3298 N N . SER A 1 423 ? -39.278 -13.585 15.739 1.00 57.62 423 SER A N 1
ATOM 3299 C CA . SER A 1 423 ? -39.386 -15.029 15.785 1.00 57.62 423 SER A CA 1
ATOM 3300 C C . SER A 1 423 ? -40.813 -15.280 15.365 1.00 57.62 423 SER A C 1
ATOM 3302 O O . SER A 1 423 ? -41.715 -15.106 16.180 1.00 57.62 423 SER A O 1
ATOM 3304 N N . ASP A 1 424 ? -41.020 -15.502 14.069 1.00 55.06 424 ASP A N 1
ATOM 3305 C CA . ASP A 1 424 ? -42.346 -15.652 13.518 1.00 55.06 424 ASP A CA 1
ATOM 3306 C C . ASP A 1 424 ? -42.985 -16.768 14.330 1.00 55.06 424 ASP A C 1
ATOM 3308 O O . ASP A 1 424 ? -42.541 -17.920 14.312 1.00 55.06 424 ASP A O 1
ATOM 3312 N N . GLU A 1 425 ? -44.025 -16.395 15.073 1.00 56.62 425 GLU A N 1
ATOM 3313 C CA . GLU A 1 425 ? -44.950 -17.272 15.777 1.00 56.62 425 GLU A CA 1
ATOM 3314 C C . GLU A 1 425 ? -45.747 -18.127 14.770 1.00 56.62 425 GLU A C 1
ATOM 3316 O O . GLU A 1 425 ? -46.933 -18.402 14.941 1.00 56.62 425 GLU A O 1
ATOM 3321 N N . THR A 1 426 ? -45.119 -18.597 13.690 1.00 57.12 426 THR A N 1
ATOM 3322 C CA . THR A 1 426 ? -45.552 -19.810 13.012 1.00 57.12 426 THR A CA 1
ATOM 3323 C C . THR A 1 426 ? -45.320 -20.956 13.983 1.00 57.12 426 THR A C 1
ATOM 3325 O O . THR A 1 426 ? -44.247 -21.553 14.020 1.00 57.12 426 THR A O 1
ATOM 3328 N N . GLY A 1 427 ? -46.329 -21.197 14.823 1.00 54.69 427 GLY A N 1
ATOM 3329 C CA . GLY A 1 427 ? -46.374 -22.193 15.885 1.00 54.69 427 GLY A CA 1
ATOM 3330 C C . GLY A 1 427 ? -46.184 -23.630 15.404 1.00 54.69 427 GLY A C 1
ATOM 3331 O O . GLY A 1 427 ? -47.106 -24.441 15.471 1.00 54.69 427 GLY A O 1
ATOM 3332 N N . LEU A 1 428 ? -44.971 -23.977 14.978 1.00 49.47 428 LEU A N 1
ATOM 3333 C CA . LEU A 1 428 ? -44.501 -25.352 14.993 1.00 49.47 428 LEU A CA 1
ATOM 3334 C C . LEU A 1 428 ? -43.965 -25.642 16.395 1.00 49.47 428 LEU A C 1
ATOM 3336 O O . LEU A 1 428 ? -42.800 -25.412 16.710 1.00 49.47 428 LEU A O 1
ATOM 3340 N N . SER A 1 429 ? -44.855 -26.154 17.242 1.00 46.62 429 SER A N 1
ATOM 3341 C CA . SER A 1 429 ? -44.513 -26.781 18.513 1.00 46.62 429 SER A CA 1
ATOM 3342 C C . SER A 1 429 ? -43.646 -28.020 18.253 1.00 46.62 429 SER A C 1
ATOM 3344 O O . SER A 1 429 ? -44.160 -29.127 18.081 1.00 46.62 429 SER A O 1
ATOM 3346 N N . VAL A 1 430 ? -42.328 -27.855 18.188 1.00 49.47 430 VAL A N 1
ATOM 3347 C CA . VAL A 1 430 ? -41.395 -28.984 18.209 1.00 49.47 430 VAL A CA 1
ATOM 3348 C C . VAL A 1 430 ? -40.798 -29.078 19.607 1.00 49.47 430 VAL A C 1
ATOM 3350 O O . VAL A 1 430 ? -39.822 -28.418 19.927 1.00 49.47 430 VAL A O 1
ATOM 3353 N N . VAL A 1 431 ? -41.493 -29.886 20.408 1.00 52.28 431 VAL A N 1
ATOM 3354 C CA . VAL A 1 431 ? -41.008 -30.827 21.429 1.00 52.28 431 VAL A CA 1
ATOM 3355 C C . VAL A 1 431 ? -39.880 -30.340 22.349 1.00 52.28 431 VAL A C 1
ATOM 3357 O O . VAL A 1 431 ? -38.717 -30.271 21.962 1.00 52.28 431 VAL A O 1
ATOM 3360 N N . ASP A 1 432 ? -40.261 -30.135 23.613 1.00 54.19 432 ASP A N 1
ATOM 3361 C CA . ASP A 1 432 ? -39.403 -30.070 24.799 1.00 54.19 432 ASP A CA 1
ATOM 3362 C C . ASP A 1 432 ? -38.231 -31.065 24.736 1.00 54.19 432 ASP A C 1
ATOM 3364 O O . ASP A 1 432 ? -38.427 -32.282 24.721 1.00 54.19 432 ASP A O 1
ATOM 3368 N N . GLY A 1 433 ? -37.001 -30.550 24.725 1.00 48.53 433 GLY A N 1
ATOM 3369 C CA . GLY A 1 433 ? -35.794 -31.371 24.684 1.00 48.53 433 GLY A CA 1
ATOM 3370 C C . GLY A 1 433 ? -34.532 -30.603 25.067 1.00 48.53 433 GLY A C 1
ATOM 3371 O O . GLY A 1 433 ? -33.748 -30.229 24.205 1.00 48.53 433 GLY A O 1
ATOM 3372 N N . GLU A 1 434 ? -34.372 -30.344 26.367 1.00 48.19 434 GLU A N 1
ATOM 3373 C CA . GLU A 1 434 ? -33.100 -30.287 27.120 1.00 48.19 434 GLU A CA 1
ATOM 3374 C C . GLU A 1 434 ? -31.810 -29.793 26.416 1.00 48.19 434 GLU A C 1
ATOM 3376 O O . GLU A 1 434 ? -30.753 -30.407 26.543 1.00 48.19 434 GLU A O 1
ATOM 3381 N N . LEU A 1 435 ? -31.828 -28.630 25.756 1.00 54.81 435 LEU A N 1
ATOM 3382 C CA . LEU A 1 435 ? -30.589 -27.916 25.380 1.00 54.81 435 LEU A CA 1
ATOM 3383 C C . LEU A 1 435 ? -30.537 -26.454 25.853 1.00 54.81 435 LEU A C 1
ATOM 3385 O O . LEU A 1 435 ? -29.715 -25.662 25.402 1.00 54.81 435 LEU A O 1
ATOM 3389 N N . SER A 1 436 ? -31.367 -26.099 26.835 1.00 45.00 436 SER A N 1
ATOM 3390 C CA . SER A 1 436 ? -31.456 -24.743 27.402 1.00 45.00 436 SER A CA 1
ATOM 3391 C C . SER A 1 436 ? -30.323 -24.380 28.388 1.00 45.00 436 SER A C 1
ATOM 3393 O O . SER A 1 436 ? -30.413 -23.366 29.075 1.00 45.00 436 SER A O 1
ATOM 3395 N N . GLY A 1 437 ? -29.262 -25.189 28.492 1.00 46.38 437 GLY A N 1
ATOM 3396 C CA . GLY A 1 437 ? -28.206 -25.021 29.503 1.00 46.38 437 GLY A CA 1
ATOM 3397 C C . GLY A 1 437 ? -26.872 -24.439 29.021 1.00 46.38 437 GLY A C 1
ATOM 3398 O O . GLY A 1 437 ? -26.005 -24.211 29.857 1.00 46.38 437 GLY A O 1
ATOM 3399 N N . VAL A 1 438 ? -26.668 -24.219 27.714 1.00 49.50 438 VAL A N 1
ATOM 3400 C CA . VAL A 1 438 ? -25.334 -23.861 27.161 1.00 49.50 438 VAL A CA 1
ATOM 3401 C C . VAL A 1 438 ? -25.311 -22.512 26.422 1.00 49.50 438 VAL A C 1
ATOM 3403 O O . VAL A 1 438 ? -24.246 -22.029 26.066 1.00 49.50 438 VAL A O 1
ATOM 3406 N N . LEU A 1 439 ? -26.450 -21.829 26.264 1.00 42.97 439 LEU A N 1
ATOM 3407 C CA . LEU A 1 439 ? -26.520 -20.501 25.624 1.00 42.97 439 LEU A CA 1
ATOM 3408 C C . LEU A 1 439 ? -26.519 -19.345 26.638 1.00 42.97 439 LEU A C 1
ATOM 3410 O O . LEU A 1 439 ? -27.189 -18.329 26.464 1.00 42.97 439 LEU A O 1
ATOM 3414 N N . GLY A 1 440 ? -25.751 -19.499 27.716 1.00 42.84 440 GLY A N 1
ATOM 3415 C CA . GLY A 1 440 ? -25.362 -18.385 28.573 1.00 42.84 440 GLY A CA 1
ATOM 3416 C C . GLY A 1 440 ? -24.207 -17.621 27.932 1.00 42.84 440 GLY A C 1
ATOM 3417 O O . GLY A 1 440 ? -23.055 -17.887 28.252 1.00 42.84 440 GLY A O 1
ATOM 3418 N N . GLY A 1 441 ? -24.505 -16.690 27.024 1.00 47.00 441 GLY A N 1
ATOM 3419 C CA . GLY A 1 441 ? -23.490 -15.802 26.459 1.00 47.00 441 GLY A CA 1
ATOM 3420 C C . GLY A 1 441 ? -23.993 -15.002 25.265 1.00 47.00 441 GLY A C 1
ATOM 3421 O O . GLY A 1 441 ? -23.822 -15.420 24.128 1.00 47.00 441 GLY A O 1
ATOM 3422 N N . GLY A 1 442 ? -24.554 -13.813 25.505 1.00 52.31 442 GLY A N 1
ATOM 3423 C CA . GLY A 1 442 ? -24.924 -12.837 24.465 1.00 52.31 442 GLY A CA 1
ATOM 3424 C C . GLY A 1 442 ? -23.742 -12.251 23.670 1.00 52.31 442 GLY A C 1
ATOM 3425 O O . GLY A 1 442 ? -23.870 -11.167 23.123 1.00 52.31 442 GLY A O 1
ATOM 3426 N N . SER A 1 443 ? -22.598 -12.940 23.628 1.00 57.75 443 SER A N 1
ATOM 3427 C CA . SER A 1 443 ? -21.350 -12.508 22.988 1.00 57.75 443 SER A CA 1
ATOM 3428 C C . SER A 1 443 ? -21.229 -12.955 21.527 1.00 57.75 443 SER A C 1
ATOM 3430 O O . SER A 1 443 ? -20.483 -12.334 20.775 1.00 57.75 443 SER A O 1
ATOM 3432 N N . ASP A 1 444 ? -21.926 -14.017 21.107 1.00 62.72 444 ASP A N 1
ATOM 3433 C CA . ASP A 1 444 ? -21.686 -14.623 19.785 1.00 62.72 444 ASP A CA 1
ATOM 3434 C C . ASP A 1 444 ? -22.397 -13.900 18.632 1.00 62.72 444 ASP A C 1
ATOM 3436 O O . ASP A 1 444 ? -21.933 -13.952 17.496 1.00 62.72 444 ASP A O 1
ATOM 3440 N N . VAL A 1 445 ? -23.503 -13.193 18.892 1.00 66.69 445 VAL A N 1
ATOM 3441 C CA . VAL A 1 445 ? -24.252 -12.489 17.830 1.00 66.69 445 VAL A CA 1
ATOM 3442 C C . VAL A 1 445 ? -23.499 -11.240 17.359 1.00 66.69 445 VAL A C 1
ATOM 3444 O O . VAL A 1 445 ? -23.430 -10.978 16.157 1.00 66.69 445 VAL A O 1
ATOM 3447 N N . ASP A 1 446 ? -22.853 -10.524 18.281 1.00 67.00 446 ASP A N 1
ATOM 3448 C CA . ASP A 1 446 ? -22.043 -9.341 17.967 1.00 67.00 446 ASP A CA 1
ATOM 3449 C C . ASP A 1 446 ? -20.763 -9.691 17.196 1.00 67.00 446 ASP A C 1
ATOM 3451 O O . ASP A 1 446 ? -20.244 -8.856 16.456 1.00 67.00 446 ASP A O 1
ATOM 3455 N N . ALA A 1 447 ? -20.271 -10.928 17.325 1.00 66.62 447 ALA A N 1
ATOM 3456 C CA . ALA A 1 447 ? -19.087 -11.405 16.614 1.00 66.62 447 ALA A CA 1
ATOM 3457 C C . ALA A 1 447 ? -19.316 -11.589 15.099 1.00 66.62 447 ALA A C 1
ATOM 3459 O O . ALA A 1 447 ? -18.353 -11.674 14.339 1.00 66.62 447 ALA A O 1
ATOM 3460 N N . VAL A 1 448 ? -20.576 -11.646 14.645 1.00 81.69 448 VAL A N 1
ATOM 3461 C CA . VAL A 1 448 ? -20.922 -11.872 13.228 1.00 81.69 448 VAL A CA 1
ATOM 3462 C C . VAL A 1 448 ? -21.181 -10.561 12.473 1.00 81.69 448 VAL A C 1
ATOM 3464 O O . VAL A 1 448 ? -21.109 -10.528 11.241 1.00 81.69 448 VAL A O 1
ATOM 3467 N N . LEU A 1 449 ? -21.465 -9.464 13.179 1.00 90.62 449 LEU A N 1
ATOM 3468 C CA . LEU A 1 449 ? -21.771 -8.183 12.543 1.00 90.62 449 LEU A CA 1
ATOM 3469 C C . LEU A 1 449 ? -20.529 -7.595 11.864 1.00 90.62 449 LEU A C 1
ATOM 3471 O O . LEU A 1 449 ? -19.466 -7.480 12.467 1.00 90.62 449 LEU A O 1
ATOM 3475 N N . PHE A 1 450 ? -20.692 -7.184 10.604 1.00 94.69 450 PHE A N 1
ATOM 3476 C CA . PHE A 1 450 ? -19.640 -6.572 9.782 1.00 94.69 450 PHE A CA 1
ATOM 3477 C C . PHE A 1 450 ? -18.386 -7.442 9.580 1.00 94.69 450 PHE A C 1
ATOM 3479 O O . PHE A 1 450 ? -17.280 -6.925 9.400 1.00 94.69 450 PHE A O 1
ATOM 3486 N N . ALA A 1 451 ? -18.542 -8.770 9.593 1.00 95.88 451 ALA A N 1
ATOM 3487 C CA . ALA A 1 451 ? -17.427 -9.701 9.445 1.00 95.88 451 ALA A CA 1
ATOM 3488 C C . ALA A 1 451 ? -16.623 -9.475 8.150 1.00 95.88 451 ALA A C 1
ATOM 3490 O O . ALA A 1 451 ? -15.394 -9.559 8.182 1.00 95.88 451 ALA A O 1
ATOM 3491 N N . LYS A 1 452 ? -17.273 -9.137 7.019 1.00 97.44 452 LYS A N 1
ATOM 3492 C CA . LYS A 1 452 ? -16.551 -8.896 5.753 1.00 97.44 452 LYS A CA 1
ATOM 3493 C C . LYS A 1 452 ? -15.730 -7.607 5.824 1.00 97.44 452 LYS A C 1
ATOM 3495 O O . LYS A 1 452 ? -14.641 -7.547 5.260 1.00 97.44 452 LYS A O 1
ATOM 3500 N N . SER A 1 453 ? -16.239 -6.579 6.498 1.00 97.88 453 SER A N 1
ATOM 3501 C CA . SER A 1 453 ? -15.560 -5.299 6.693 1.00 97.88 453 SER A CA 1
ATOM 3502 C C . SER A 1 453 ? -14.354 -5.476 7.593 1.00 97.88 453 SER A C 1
ATOM 3504 O O . SER A 1 453 ? -13.267 -5.063 7.206 1.00 97.88 453 SER A O 1
ATOM 3506 N N . ILE A 1 454 ? -14.515 -6.152 8.735 1.00 97.25 454 ILE A N 1
ATOM 3507 C CA . ILE A 1 454 ? -13.411 -6.488 9.645 1.00 97.25 454 ILE A CA 1
ATOM 3508 C C . ILE A 1 454 ? -12.322 -7.255 8.883 1.00 97.25 454 ILE A C 1
ATOM 3510 O O . ILE A 1 454 ? -11.152 -6.878 8.914 1.00 97.25 454 ILE A O 1
ATOM 3514 N N . GLU A 1 455 ? -12.703 -8.280 8.114 1.00 97.19 455 GLU A N 1
ATOM 3515 C CA . GLU A 1 455 ? -11.760 -9.028 7.280 1.00 97.19 455 GLU A CA 1
ATOM 3516 C C . GLU A 1 455 ? -11.070 -8.133 6.233 1.00 97.19 455 GLU A C 1
ATOM 3518 O O . GLU A 1 455 ? -9.871 -8.272 5.991 1.00 97.19 455 GLU A O 1
ATOM 3523 N N . ALA A 1 456 ? -11.799 -7.206 5.607 1.00 97.62 456 ALA A N 1
ATOM 3524 C CA . ALA A 1 456 ? -11.240 -6.290 4.618 1.00 97.62 456 ALA A CA 1
ATOM 3525 C C . ALA A 1 456 ? -10.256 -5.285 5.237 1.00 97.62 456 ALA A C 1
ATOM 3527 O O . ALA A 1 456 ? -9.219 -5.013 4.632 1.00 97.62 456 ALA A O 1
ATOM 3528 N N . PHE A 1 457 ? -10.544 -4.772 6.437 1.00 97.94 457 PHE A N 1
ATOM 3529 C CA . PHE A 1 457 ? -9.631 -3.919 7.198 1.00 97.94 457 PHE A CA 1
ATOM 3530 C C . PHE A 1 457 ? -8.363 -4.689 7.592 1.00 97.94 457 PHE A C 1
ATOM 3532 O O . PHE A 1 457 ? -7.266 -4.220 7.305 1.00 97.94 457 PHE A O 1
ATOM 3539 N N . ASN A 1 458 ? -8.488 -5.917 8.105 1.00 96.94 458 ASN A N 1
ATOM 3540 C CA . ASN A 1 458 ? -7.346 -6.776 8.463 1.00 96.94 458 ASN A CA 1
ATOM 3541 C C . ASN A 1 458 ? -6.439 -7.142 7.270 1.00 96.94 458 ASN A C 1
ATOM 3543 O O . ASN A 1 458 ? -5.321 -7.613 7.458 1.00 96.94 458 ASN A O 1
ATOM 3547 N N . LYS A 1 459 ? -6.908 -6.943 6.031 1.00 96.69 459 LYS A N 1
ATOM 3548 C CA . LYS A 1 459 ? -6.149 -7.180 4.791 1.00 96.69 459 LYS A CA 1
ATOM 3549 C C . LYS A 1 459 ? -5.454 -5.929 4.241 1.00 96.69 459 LYS A C 1
ATOM 3551 O O . LYS A 1 459 ? -4.922 -5.980 3.127 1.00 96.69 459 LYS A O 1
ATOM 3556 N N . ILE A 1 460 ? -5.465 -4.806 4.962 1.00 97.62 460 ILE A N 1
ATOM 3557 C CA . ILE A 1 460 ? -4.711 -3.615 4.556 1.00 97.62 460 ILE A CA 1
ATOM 3558 C C . ILE A 1 460 ? -3.209 -3.960 4.580 1.00 97.62 460 ILE A C 1
ATOM 3560 O O . ILE A 1 460 ? -2.716 -4.431 5.603 1.00 97.62 460 ILE A O 1
ATOM 3564 N N . PRO A 1 461 ? -2.472 -3.755 3.472 1.00 96.88 461 PRO A N 1
ATOM 3565 C CA . PRO A 1 461 ? -1.059 -4.094 3.405 1.00 96.88 461 PRO A CA 1
ATOM 3566 C C . PRO A 1 461 ? -0.187 -3.053 4.119 1.00 96.88 461 PRO A C 1
ATOM 3568 O O . PRO A 1 461 ? -0.682 -2.031 4.596 1.00 96.88 461 PRO A O 1
ATOM 3571 N N . TYR A 1 462 ? 1.126 -3.277 4.152 1.00 95.50 462 TYR A N 1
ATOM 3572 C CA . TYR A 1 462 ? 2.066 -2.422 4.887 1.00 95.50 462 TYR A CA 1
ATOM 3573 C C . TYR A 1 462 ? 3.082 -1.697 3.997 1.00 95.50 462 TYR A C 1
ATOM 3575 O O . TYR A 1 462 ? 3.522 -0.600 4.335 1.00 95.50 462 TYR A O 1
ATOM 3583 N N . LEU A 1 463 ? 3.486 -2.289 2.865 1.00 94.81 463 LEU A N 1
ATOM 3584 C CA . LEU A 1 463 ? 4.678 -1.811 2.149 1.00 94.81 463 LEU A CA 1
ATOM 3585 C C . LEU A 1 463 ? 4.447 -0.637 1.191 1.00 94.81 463 LEU A C 1
ATOM 3587 O O . LEU A 1 463 ? 5.240 0.302 1.172 1.00 94.81 463 LEU A O 1
ATOM 3591 N N . VAL A 1 464 ? 3.434 -0.719 0.323 1.00 96.06 464 VAL A N 1
ATOM 3592 C CA . VAL A 1 464 ? 3.297 0.188 -0.833 1.00 96.06 464 VAL A CA 1
ATOM 3593 C C . VAL A 1 464 ? 2.149 1.175 -0.601 1.00 96.06 464 VAL A C 1
ATOM 3595 O O . VAL A 1 464 ? 1.002 0.729 -0.614 1.00 96.06 464 VAL A O 1
ATOM 3598 N N . PRO A 1 465 ? 2.403 2.492 -0.470 1.00 96.12 465 PRO A N 1
ATOM 3599 C CA . PRO A 1 465 ? 1.397 3.489 -0.088 1.00 96.12 465 PRO A CA 1
ATOM 3600 C C . PRO A 1 465 ? 0.120 3.455 -0.927 1.00 96.12 465 PRO A C 1
ATOM 3602 O O . PRO A 1 465 ? -0.980 3.411 -0.377 1.00 96.12 465 PRO A O 1
ATOM 3605 N N . SER A 1 466 ? 0.235 3.408 -2.260 1.00 94.81 466 SER A N 1
ATOM 3606 C CA . SER A 1 466 ? -0.941 3.309 -3.132 1.00 94.81 466 SER A CA 1
ATOM 3607 C C . SER A 1 466 ? -1.744 2.022 -2.934 1.00 94.81 466 SER A C 1
ATOM 3609 O O . SER A 1 466 ? -2.967 2.045 -3.071 1.00 94.81 466 SER A O 1
ATOM 3611 N N . CYS A 1 467 ? -1.092 0.914 -2.570 1.00 96.19 467 CYS A N 1
ATOM 3612 C CA . CYS A 1 467 ? -1.765 -0.344 -2.248 1.00 96.19 467 CYS A CA 1
ATOM 3613 C C . CYS A 1 467 ? -2.419 -0.291 -0.860 1.00 96.19 467 CYS A C 1
ATOM 3615 O O . CYS A 1 467 ? -3.542 -0.771 -0.730 1.00 96.19 467 CYS A O 1
ATOM 3617 N N . VAL A 1 468 ? -1.771 0.332 0.137 1.00 97.12 468 VAL A N 1
ATOM 3618 C CA . VAL A 1 468 ? -2.362 0.579 1.468 1.00 97.12 468 VAL A CA 1
ATOM 3619 C C . VAL A 1 468 ? -3.647 1.391 1.320 1.00 97.12 468 VAL A C 1
ATOM 3621 O O . VAL A 1 468 ? -4.711 0.967 1.768 1.00 97.12 468 VAL A O 1
ATOM 3624 N N . LEU A 1 469 ? -3.575 2.505 0.585 1.00 96.56 469 LEU A N 1
ATOM 3625 C CA . LEU A 1 469 ? -4.725 3.365 0.336 1.00 96.56 469 LEU A CA 1
ATOM 3626 C C . LEU A 1 469 ? -5.827 2.640 -0.448 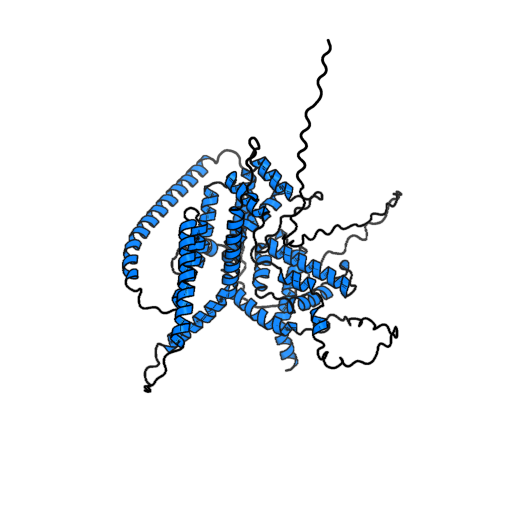1.00 96.56 469 LEU A C 1
ATOM 3628 O O . LEU A 1 469 ? -6.997 2.731 -0.090 1.00 96.56 469 LEU A O 1
ATOM 3632 N N . ALA A 1 470 ? -5.482 1.900 -1.506 1.00 95.31 470 ALA A N 1
ATOM 3633 C CA . ALA A 1 470 ? -6.468 1.154 -2.287 1.00 95.31 470 ALA A CA 1
ATOM 3634 C C . ALA A 1 470 ? -7.187 0.082 -1.451 1.00 95.31 470 ALA A C 1
ATOM 3636 O O . ALA A 1 470 ? -8.404 -0.071 -1.581 1.00 95.31 470 ALA A O 1
ATOM 3637 N N . ALA A 1 471 ? -6.458 -0.627 -0.583 1.00 97.00 471 ALA A N 1
ATOM 3638 C CA . ALA A 1 471 ? -7.018 -1.616 0.333 1.00 97.00 471 ALA A CA 1
ATOM 3639 C C . ALA A 1 471 ? -7.962 -0.972 1.351 1.00 97.00 471 ALA A C 1
ATOM 3641 O O . ALA A 1 471 ? -9.078 -1.451 1.531 1.00 97.00 471 ALA A O 1
ATOM 3642 N N . PHE A 1 472 ? -7.553 0.153 1.942 1.00 97.94 472 PHE A N 1
ATOM 3643 C CA . PHE A 1 472 ? -8.382 0.918 2.868 1.00 97.94 472 PHE A CA 1
ATOM 3644 C C . PHE A 1 472 ? -9.679 1.402 2.205 1.00 97.94 472 PHE A C 1
ATOM 3646 O O . PHE A 1 472 ? -10.768 1.147 2.712 1.00 97.94 472 PHE A O 1
ATOM 3653 N N . LEU A 1 473 ? -9.596 2.016 1.020 1.00 96.94 473 LEU A N 1
ATOM 3654 C CA . LEU A 1 473 ? -10.786 2.443 0.275 1.00 96.94 473 LEU A CA 1
ATOM 3655 C C . LEU A 1 473 ? -11.692 1.263 -0.089 1.00 96.94 473 LEU A C 1
ATOM 3657 O O . LEU A 1 473 ? -12.913 1.404 -0.127 1.00 96.94 473 LEU A O 1
ATOM 3661 N N . ASN A 1 474 ? -11.116 0.091 -0.361 1.00 96.88 474 ASN A N 1
ATOM 3662 C CA . ASN A 1 474 ? -11.894 -1.121 -0.575 1.00 96.88 474 ASN A CA 1
ATOM 3663 C C . ASN A 1 474 ? -12.590 -1.592 0.711 1.00 96.88 474 ASN A C 1
ATOM 3665 O O . ASN A 1 474 ? -13.771 -1.918 0.653 1.00 96.88 474 ASN A O 1
ATOM 3669 N N . ALA A 1 475 ? -11.908 -1.574 1.858 1.00 98.12 475 ALA A N 1
ATOM 3670 C CA . ALA A 1 475 ? -12.497 -1.913 3.153 1.00 98.12 475 ALA A CA 1
ATOM 3671 C C . ALA A 1 475 ? -13.666 -0.983 3.506 1.00 98.12 475 ALA A C 1
ATOM 3673 O O . ALA A 1 475 ? -14.734 -1.455 3.890 1.00 98.12 475 ALA A O 1
ATOM 3674 N N . VAL A 1 476 ? -13.522 0.320 3.245 1.00 97.75 476 VAL A N 1
ATOM 3675 C CA . VAL A 1 476 ? -14.623 1.284 3.368 1.00 97.75 476 VAL A CA 1
ATOM 3676 C C . VAL A 1 476 ? -15.781 0.904 2.440 1.00 97.75 476 VAL A C 1
ATOM 3678 O O . VAL A 1 476 ? -16.912 0.808 2.896 1.00 97.75 476 VAL A O 1
ATOM 3681 N N . ARG A 1 477 ? -15.550 0.591 1.159 1.00 96.88 477 ARG A N 1
ATOM 3682 C CA . ARG A 1 477 ? -16.641 0.150 0.259 1.00 96.88 477 ARG A CA 1
ATOM 3683 C C . ARG A 1 477 ? -17.351 -1.118 0.743 1.00 96.88 477 ARG A C 1
ATOM 3685 O O . ARG A 1 477 ? -18.564 -1.231 0.570 1.00 96.88 477 ARG A O 1
ATOM 3692 N N . VAL A 1 478 ? -16.615 -2.066 1.326 1.00 97.50 478 VAL A N 1
ATOM 3693 C CA . VAL A 1 478 ? -17.198 -3.269 1.942 1.00 97.50 478 VAL A CA 1
ATOM 3694 C C . VAL A 1 478 ? -18.071 -2.881 3.137 1.00 97.50 478 VAL A C 1
ATOM 3696 O O . VAL A 1 478 ? -19.200 -3.361 3.219 1.00 97.50 478 VAL A O 1
ATOM 3699 N N . LEU A 1 479 ? -17.621 -1.931 3.963 1.00 97.12 479 LEU A N 1
ATOM 3700 C CA . LEU A 1 479 ? -18.405 -1.370 5.064 1.00 97.12 479 LEU A CA 1
ATOM 3701 C C . LEU A 1 479 ? -19.708 -0.733 4.590 1.00 97.12 479 LEU A C 1
ATOM 3703 O O . LEU A 1 479 ? -20.764 -1.058 5.123 1.00 97.12 479 LEU A O 1
ATOM 3707 N N . TYR A 1 480 ? -19.674 0.106 3.553 1.00 96.25 480 TYR A N 1
ATOM 3708 C CA . TYR A 1 480 ? -20.891 0.682 2.965 1.00 96.25 480 TYR A CA 1
ATOM 3709 C C . TYR A 1 480 ? -21.881 -0.407 2.523 1.00 96.25 480 TYR A C 1
ATOM 3711 O O . TYR A 1 480 ? -23.084 -0.296 2.761 1.00 96.25 480 TYR A O 1
ATOM 3719 N N . ARG A 1 481 ? -21.383 -1.481 1.897 1.00 95.81 481 ARG A N 1
ATOM 3720 C CA . ARG A 1 481 ? -22.223 -2.588 1.428 1.00 95.81 481 ARG A CA 1
ATOM 3721 C C . ARG A 1 481 ? -22.848 -3.362 2.584 1.00 95.81 481 ARG A C 1
ATOM 3723 O O . ARG A 1 481 ? -24.058 -3.561 2.574 1.00 95.81 481 ARG A O 1
ATOM 3730 N N . GLU A 1 482 ? -22.054 -3.771 3.573 1.00 95.62 482 GLU A N 1
ATOM 3731 C CA . GLU A 1 482 ? -22.576 -4.486 4.744 1.00 95.62 482 GLU A CA 1
ATOM 3732 C C . GLU A 1 482 ? -23.531 -3.616 5.561 1.00 95.62 482 GLU A C 1
ATOM 3734 O O . GLU A 1 482 ? -24.531 -4.116 6.058 1.00 95.62 482 GLU A O 1
ATOM 3739 N N . THR A 1 483 ? -23.288 -2.309 5.639 1.00 94.00 483 THR A N 1
ATOM 3740 C CA . THR A 1 483 ? -24.198 -1.366 6.304 1.00 94.00 483 THR A CA 1
ATOM 3741 C C . THR A 1 483 ? -25.552 -1.319 5.604 1.00 94.00 483 THR A C 1
ATOM 3743 O O . THR A 1 483 ? -26.586 -1.373 6.264 1.00 94.00 483 THR A O 1
ATOM 3746 N N . ASN A 1 484 ? -25.568 -1.285 4.272 1.00 93.75 484 ASN A N 1
ATOM 3747 C CA . ASN A 1 484 ? -26.809 -1.356 3.508 1.00 93.75 484 ASN A CA 1
ATOM 3748 C C . ASN A 1 484 ? -27.517 -2.712 3.672 1.00 93.75 484 ASN A C 1
ATOM 3750 O O . ASN A 1 484 ? -28.731 -2.745 3.841 1.00 93.75 484 ASN A O 1
ATOM 3754 N N . GLU A 1 485 ? -26.769 -3.822 3.660 1.00 92.94 485 GLU A N 1
ATOM 3755 C CA . GLU A 1 485 ? -27.310 -5.177 3.857 1.00 92.94 485 GLU A CA 1
ATOM 3756 C C . GLU A 1 485 ? -27.913 -5.367 5.263 1.00 92.94 485 GLU A C 1
ATOM 3758 O O . GLU A 1 485 ? -28.970 -5.981 5.393 1.00 92.94 485 GLU A O 1
ATOM 3763 N N . MET A 1 486 ? -27.257 -4.847 6.305 1.00 90.69 486 MET A N 1
ATOM 3764 C CA . MET A 1 486 ? -27.614 -5.104 7.707 1.00 90.69 486 MET A CA 1
ATOM 3765 C C . MET A 1 486 ? -28.565 -4.060 8.295 1.00 90.69 486 MET A C 1
ATOM 3767 O O . MET A 1 486 ? -29.451 -4.411 9.069 1.00 90.69 486 MET A O 1
ATOM 3771 N N . LEU A 1 487 ? -28.372 -2.782 7.959 1.00 88.75 487 LEU A N 1
ATOM 3772 C CA . LEU A 1 487 ? -29.115 -1.661 8.547 1.00 88.75 487 LEU A CA 1
ATOM 3773 C C . LEU A 1 487 ? -30.137 -1.050 7.578 1.00 88.75 487 LEU A C 1
ATOM 3775 O O . LEU A 1 487 ? -30.867 -0.137 7.956 1.00 88.75 487 LEU A O 1
ATOM 3779 N N . GLY A 1 488 ? -30.173 -1.492 6.315 1.00 89.44 488 GLY A N 1
ATOM 3780 C CA . GLY A 1 488 ? -31.048 -0.911 5.289 1.00 89.44 488 GLY A CA 1
ATOM 3781 C C . GLY A 1 488 ? -30.710 0.544 4.938 1.00 89.44 488 GLY A C 1
ATOM 3782 O O . GLY A 1 488 ? -31.522 1.241 4.328 1.00 89.44 488 GLY A O 1
ATOM 3783 N N . VAL A 1 489 ? -29.529 1.030 5.335 1.00 88.12 489 VAL A N 1
ATOM 3784 C CA . VAL A 1 489 ? -29.075 2.392 5.039 1.00 88.12 489 VAL A CA 1
ATOM 3785 C C . VAL A 1 489 ? -28.497 2.418 3.631 1.00 88.12 489 VAL A C 1
ATOM 3787 O O . VAL A 1 489 ? -27.443 1.840 3.374 1.00 88.12 489 VAL A O 1
ATOM 3790 N N . SER A 1 490 ? -29.171 3.126 2.723 1.00 88.94 490 SER A N 1
ATOM 3791 C CA . SER A 1 490 ? -28.681 3.282 1.352 1.00 88.94 490 SER A CA 1
ATOM 3792 C C . SER A 1 490 ? -27.279 3.918 1.341 1.00 88.94 490 SER A C 1
ATOM 3794 O O . SER A 1 490 ? -27.070 4.913 2.045 1.00 88.94 490 SER A O 1
ATOM 3796 N N . PRO A 1 491 ? -26.329 3.430 0.516 1.00 85.56 491 PRO A N 1
ATOM 3797 C CA . PRO A 1 491 ? -24.966 3.965 0.449 1.00 85.56 491 PRO A CA 1
ATOM 3798 C C . PRO A 1 491 ? -24.895 5.472 0.167 1.00 85.56 491 PRO A C 1
ATOM 3800 O O . PRO A 1 491 ? -23.976 6.142 0.626 1.00 85.56 491 PRO A O 1
ATOM 3803 N N . SER A 1 492 ? -25.877 6.027 -0.553 1.00 85.75 492 SER A N 1
ATOM 3804 C CA . SER A 1 492 ? -25.961 7.465 -0.851 1.00 85.75 492 SER A CA 1
ATOM 3805 C C . SER A 1 492 ? -26.318 8.331 0.361 1.00 85.75 492 SER A C 1
ATOM 3807 O O . SER A 1 492 ? -26.182 9.550 0.300 1.00 85.75 492 SER A O 1
ATOM 3809 N N . CYS A 1 493 ? -26.810 7.719 1.437 1.00 82.75 493 CYS A N 1
ATOM 3810 C CA . CYS A 1 493 ? -27.280 8.399 2.641 1.00 82.75 493 CYS A CA 1
ATOM 3811 C C . CYS A 1 493 ? -26.292 8.285 3.809 1.00 82.75 493 CYS A C 1
ATOM 3813 O O . CYS A 1 493 ? -26.599 8.748 4.907 1.00 82.75 493 CYS A O 1
ATOM 3815 N N . MET A 1 494 ? -25.126 7.666 3.604 1.00 88.81 494 MET A N 1
ATOM 3816 C CA . MET A 1 494 ? -24.155 7.457 4.672 1.00 88.81 494 MET A CA 1
ATOM 3817 C C . MET A 1 494 ? -23.382 8.752 4.943 1.00 88.81 494 MET A C 1
ATOM 3819 O O . MET A 1 494 ? -22.383 9.059 4.295 1.00 88.81 494 MET A O 1
ATOM 3823 N N . SER A 1 495 ? -23.888 9.549 5.884 1.00 91.31 495 SER A N 1
ATOM 3824 C CA . SER A 1 495 ? -23.192 10.735 6.385 1.00 91.31 495 SER A CA 1
ATOM 3825 C C . SER A 1 495 ? -22.039 10.346 7.318 1.00 91.31 495 SER A C 1
ATOM 3827 O O . SER A 1 495 ? -21.922 9.198 7.759 1.00 91.31 495 SER A O 1
ATOM 3829 N N . ALA A 1 496 ? -21.201 11.327 7.671 1.00 92.94 496 ALA A N 1
ATOM 3830 C CA . ALA A 1 496 ? -20.152 11.153 8.678 1.00 92.94 496 ALA A CA 1
ATOM 3831 C C . ALA A 1 496 ? -20.712 10.660 10.026 1.00 92.94 496 ALA A C 1
ATOM 3833 O O . ALA A 1 496 ? -20.052 9.871 10.696 1.00 92.94 496 ALA A O 1
ATOM 3834 N N . ASP A 1 497 ? -21.938 11.065 10.378 1.00 92.06 497 ASP A N 1
ATOM 3835 C CA . ASP A 1 497 ? -22.613 10.687 11.629 1.00 92.06 497 ASP A CA 1
ATOM 3836 C C . ASP A 1 497 ? -22.932 9.189 11.703 1.00 92.06 497 ASP A C 1
ATOM 3838 O O . ASP A 1 497 ? -23.069 8.641 12.790 1.00 92.06 497 ASP A O 1
ATOM 3842 N N . VAL A 1 498 ? -23.032 8.516 10.553 1.00 93.38 498 VAL A N 1
ATOM 3843 C CA . VAL A 1 498 ? -23.229 7.063 10.471 1.00 93.38 498 VAL A CA 1
ATOM 3844 C C . VAL A 1 498 ? -21.887 6.360 10.269 1.00 93.38 498 VAL A C 1
ATOM 3846 O O . VAL A 1 498 ? -21.582 5.382 10.950 1.00 93.38 498 VAL A O 1
ATOM 3849 N N . LEU A 1 499 ? -21.054 6.877 9.362 1.00 95.75 499 LEU A N 1
ATOM 3850 C CA . LEU A 1 499 ? -19.771 6.271 9.008 1.00 95.75 499 LEU A CA 1
ATOM 3851 C C . LEU A 1 499 ? -18.785 6.235 10.185 1.00 95.75 499 LEU A C 1
ATOM 3853 O O . LEU A 1 499 ? -18.114 5.222 10.368 1.00 95.75 499 LEU A O 1
ATOM 3857 N N . LEU A 1 500 ? -18.667 7.314 10.967 1.00 96.38 500 LEU A N 1
ATOM 3858 C CA . LEU A 1 500 ? -17.691 7.388 12.060 1.00 96.38 500 LEU A CA 1
ATOM 3859 C C . LEU A 1 500 ? -17.975 6.351 13.161 1.00 96.38 500 LEU A C 1
ATOM 3861 O O . LEU A 1 500 ? -17.066 5.569 13.449 1.00 96.38 500 LEU A O 1
ATOM 3865 N N . PRO A 1 501 ? -19.197 6.254 13.726 1.00 96.38 501 PRO A N 1
ATOM 3866 C CA . PRO A 1 501 ? -19.543 5.188 14.666 1.00 96.38 501 PRO A CA 1
ATOM 3867 C C . PRO A 1 501 ? -19.304 3.776 14.131 1.00 96.38 501 PRO A C 1
ATOM 3869 O O . PRO A 1 501 ? -18.763 2.927 14.839 1.00 96.38 501 PRO A O 1
ATOM 3872 N N . LEU A 1 502 ? -19.667 3.523 12.869 1.00 96.62 502 LEU A N 1
ATOM 3873 C CA . LEU A 1 502 ? -19.451 2.224 12.232 1.00 96.62 502 LEU A CA 1
ATOM 3874 C C . LEU A 1 502 ? -17.965 1.898 12.103 1.00 96.62 502 LEU A C 1
ATOM 3876 O O . LEU A 1 502 ? -17.550 0.772 12.366 1.00 96.62 502 LEU A O 1
ATOM 3880 N N . MET A 1 503 ? -17.150 2.884 11.733 1.00 97.56 503 MET A N 1
ATOM 3881 C CA . MET A 1 503 ? -15.712 2.696 11.623 1.00 97.56 503 MET A CA 1
ATOM 3882 C C . MET A 1 503 ? -15.072 2.470 12.995 1.00 97.56 503 MET A C 1
ATOM 3884 O O . MET A 1 503 ? -14.230 1.589 13.112 1.00 97.56 503 MET A O 1
ATOM 3888 N N . VAL A 1 504 ? -15.515 3.163 14.051 1.00 97.44 504 VAL A N 1
ATOM 3889 C CA . VAL A 1 504 ? -15.104 2.860 15.436 1.00 97.44 504 VAL A CA 1
ATOM 3890 C C . VAL A 1 504 ? -15.451 1.414 15.801 1.00 97.44 504 VAL A C 1
ATOM 3892 O O . VAL A 1 504 ? -14.594 0.695 16.309 1.00 97.44 504 VAL A O 1
ATOM 3895 N N . PHE A 1 505 ? -16.679 0.972 15.510 1.00 96.69 505 PHE A N 1
ATOM 3896 C CA . PHE A 1 505 ? -17.143 -0.384 15.816 1.00 96.69 505 PHE A CA 1
ATOM 3897 C C . PHE A 1 505 ? -16.337 -1.472 15.094 1.00 96.69 505 PHE A C 1
ATOM 3899 O O . PHE A 1 505 ? -15.981 -2.484 15.700 1.00 96.69 505 PHE A O 1
ATOM 3906 N N . VAL A 1 506 ? -16.046 -1.272 13.805 1.00 97.44 506 VAL A N 1
ATOM 3907 C CA . VAL A 1 506 ? -15.269 -2.223 12.997 1.00 97.44 506 VAL A CA 1
ATOM 3908 C C . VAL A 1 506 ? -13.801 -2.224 13.409 1.00 97.44 506 VAL A C 1
ATOM 3910 O O . VAL A 1 506 ? -13.222 -3.296 13.589 1.00 97.44 506 VAL A O 1
ATOM 3913 N N . LEU A 1 507 ? -13.191 -1.053 13.608 1.00 97.56 507 LEU A N 1
ATOM 3914 C CA . LEU A 1 507 ? -11.787 -0.959 14.014 1.00 97.56 507 LEU A CA 1
ATOM 3915 C C . LEU A 1 507 ? -11.546 -1.556 15.399 1.00 97.56 507 LEU A C 1
ATOM 3917 O O . LEU A 1 507 ? -10.523 -2.203 15.590 1.00 97.56 507 LEU A O 1
ATOM 3921 N N . SER A 1 508 ? -12.485 -1.409 16.341 1.00 96.38 508 SER A N 1
ATOM 3922 C CA . SER A 1 508 ? -12.338 -1.994 17.679 1.00 96.38 508 SER A CA 1
ATOM 3923 C C . SER A 1 508 ? -12.357 -3.529 17.692 1.00 96.38 508 SER A C 1
ATOM 3925 O O . SER A 1 508 ? -12.009 -4.140 18.699 1.00 96.38 508 SER A O 1
ATOM 3927 N N . ARG A 1 509 ? -12.744 -4.153 16.573 1.00 96.31 509 ARG A N 1
ATOM 3928 C CA . ARG A 1 509 ? -12.772 -5.609 16.355 1.00 96.31 509 ARG A CA 1
ATOM 3929 C C . ARG A 1 509 ? -11.775 -6.083 15.298 1.00 96.31 509 ARG A C 1
ATOM 3931 O O . ARG A 1 509 ? -11.711 -7.275 15.009 1.00 96.31 509 ARG A O 1
ATOM 3938 N N . SER A 1 510 ? -11.025 -5.162 14.702 1.00 96.62 510 SER A N 1
ATOM 3939 C CA . SER A 1 510 ? -10.029 -5.468 13.679 1.00 96.62 510 SER A CA 1
ATOM 3940 C C . SER A 1 510 ? -8.675 -5.768 14.328 1.00 96.62 510 SER A C 1
ATOM 3942 O O . SER A 1 510 ? -8.269 -5.105 15.280 1.00 96.62 510 SER A O 1
ATOM 3944 N N . ASP A 1 511 ? -7.960 -6.755 13.795 1.00 95.50 511 ASP A N 1
ATOM 3945 C CA . ASP A 1 511 ? -6.602 -7.111 14.206 1.00 95.50 511 ASP A CA 1
ATOM 3946 C C . ASP A 1 511 ? -5.596 -6.285 13.395 1.00 95.50 511 ASP A C 1
ATOM 3948 O O . ASP A 1 511 ? -5.082 -6.704 12.356 1.00 95.50 511 ASP A O 1
ATOM 3952 N N . LEU A 1 512 ? -5.386 -5.044 13.841 1.00 95.06 512 LEU A N 1
ATOM 3953 C CA . LEU A 1 512 ? -4.545 -4.053 13.167 1.00 95.06 512 LEU A CA 1
ATOM 3954 C C . LEU A 1 512 ? -3.429 -3.553 14.095 1.00 95.06 512 LEU A C 1
ATOM 3956 O O . LEU A 1 512 ? -3.460 -2.397 14.523 1.00 95.06 512 LEU A O 1
ATOM 3960 N N . PRO A 1 513 ? -2.420 -4.383 14.413 1.00 93.81 513 PRO A N 1
ATOM 3961 C CA . PRO A 1 513 ? -1.402 -4.053 15.414 1.00 93.81 513 PRO A CA 1
ATOM 3962 C C . PRO A 1 513 ? -0.468 -2.899 15.020 1.00 93.81 513 PRO A C 1
ATOM 3964 O O . PRO A 1 513 ? 0.218 -2.366 15.893 1.00 93.81 513 PRO A O 1
ATOM 3967 N N . HIS A 1 514 ? -0.441 -2.517 13.736 1.00 95.50 514 HIS A N 1
ATOM 3968 C CA . HIS A 1 514 ? 0.415 -1.457 13.186 1.00 95.50 514 HIS A CA 1
ATOM 3969 C C . HIS A 1 514 ? -0.379 -0.397 12.394 1.00 95.50 514 HIS A C 1
ATOM 3971 O O . HIS A 1 514 ? 0.112 0.143 11.397 1.00 95.50 514 HIS A O 1
ATOM 3977 N N . LEU A 1 515 ? -1.624 -0.110 12.804 1.00 96.75 515 LEU A N 1
ATOM 3978 C CA . LEU A 1 515 ? -2.513 0.811 12.085 1.00 96.75 515 LEU A CA 1
ATOM 3979 C C . LEU A 1 515 ? -1.918 2.217 11.925 1.00 96.75 515 LEU A C 1
ATOM 3981 O O . LEU A 1 515 ? -2.033 2.804 10.849 1.00 96.75 515 LEU A O 1
ATOM 3985 N N . HIS A 1 516 ? -1.237 2.756 12.943 1.00 97.12 516 HIS A N 1
ATOM 3986 C CA . HIS A 1 516 ? -0.627 4.087 12.841 1.00 97.12 516 HIS A CA 1
ATOM 3987 C C . HIS A 1 516 ? 0.445 4.137 11.750 1.00 97.12 516 HIS A C 1
ATOM 3989 O O . HIS A 1 516 ? 0.537 5.125 11.024 1.00 97.12 516 HIS A O 1
ATOM 3995 N N . SER A 1 517 ? 1.202 3.054 11.567 1.00 96.06 517 SER A N 1
ATOM 3996 C CA . SER A 1 517 ? 2.204 2.953 10.502 1.00 96.06 517 SER A CA 1
ATOM 3997 C C . SER A 1 517 ? 1.555 2.946 9.118 1.00 96.06 517 SER A C 1
ATOM 3999 O O . SER A 1 517 ? 2.038 3.609 8.203 1.00 96.06 517 SER A O 1
ATOM 4001 N N . GLN A 1 518 ? 0.437 2.232 8.959 1.00 96.69 518 GLN A N 1
ATOM 4002 C CA . GLN A 1 518 ? -0.326 2.206 7.707 1.00 96.69 518 GLN A CA 1
ATOM 4003 C C . GLN A 1 518 ? -0.935 3.581 7.397 1.00 96.69 518 GLN A C 1
ATOM 4005 O O . GLN A 1 518 ? -0.873 4.042 6.256 1.00 96.69 518 GLN A O 1
ATOM 4010 N N . VAL A 1 519 ? -1.470 4.266 8.412 1.00 97.31 519 VAL A N 1
ATOM 4011 C CA . VAL A 1 519 ? -1.989 5.637 8.293 1.00 97.31 519 VAL A CA 1
ATOM 4012 C C . VAL A 1 519 ? -0.891 6.612 7.898 1.00 97.31 519 VAL A C 1
ATOM 4014 O O . VAL A 1 519 ? -1.084 7.368 6.949 1.00 97.31 519 VAL A O 1
ATOM 4017 N N . PHE A 1 520 ? 0.272 6.537 8.542 1.00 96.50 520 PHE A N 1
ATOM 4018 C CA . PHE A 1 520 ? 1.439 7.339 8.184 1.00 96.50 520 PHE A CA 1
ATOM 4019 C C . PHE A 1 520 ? 1.856 7.112 6.725 1.00 96.50 520 PHE A C 1
ATOM 4021 O O . PHE A 1 520 ? 2.077 8.069 5.987 1.00 96.50 520 PHE A O 1
ATOM 4028 N N . MET A 1 521 ? 1.881 5.858 6.260 1.00 95.81 521 MET A N 1
ATOM 4029 C CA . MET A 1 521 ? 2.176 5.544 4.857 1.00 95.81 521 MET A CA 1
ATOM 4030 C C . MET A 1 521 ? 1.158 6.160 3.887 1.00 95.81 521 MET A C 1
ATOM 4032 O O . MET A 1 521 ? 1.543 6.669 2.832 1.00 95.81 521 MET A O 1
ATOM 4036 N N . MET A 1 522 ? -0.134 6.139 4.224 1.00 96.12 522 MET A N 1
ATOM 4037 C CA . MET A 1 522 ? -1.177 6.754 3.398 1.00 96.12 522 MET A CA 1
ATOM 4038 C C . MET A 1 522 ? -1.061 8.282 3.364 1.00 96.12 522 MET A C 1
ATOM 4040 O O . MET A 1 522 ? -1.118 8.872 2.284 1.00 96.12 522 MET A O 1
ATOM 4044 N N . GLU A 1 523 ? -0.884 8.904 4.527 1.00 94.56 523 GLU A N 1
ATOM 4045 C CA . GLU A 1 523 ? -0.829 10.358 4.696 1.00 94.56 523 GLU A CA 1
ATOM 4046 C C . GLU A 1 523 ? 0.411 10.963 4.037 1.00 94.56 523 GLU A C 1
ATOM 4048 O O . GLU A 1 523 ? 0.298 11.896 3.244 1.00 94.56 523 GLU A O 1
ATOM 4053 N N . GLU A 1 524 ? 1.586 10.391 4.298 1.00 94.06 524 GLU A N 1
ATOM 4054 C CA . GLU A 1 524 ? 2.839 10.965 3.817 1.00 94.06 524 GLU A CA 1
ATOM 4055 C C . GLU A 1 524 ? 3.160 10.594 2.371 1.00 94.06 524 GLU A C 1
ATOM 4057 O O . GLU A 1 524 ? 3.802 11.368 1.666 1.00 94.06 524 GLU A O 1
ATOM 4062 N N . TYR A 1 525 ? 2.736 9.424 1.886 1.00 94.75 525 TYR A N 1
ATOM 4063 C CA . TYR A 1 525 ? 3.230 8.924 0.599 1.00 94.75 525 TYR A CA 1
ATOM 4064 C C . TYR A 1 525 ? 2.147 8.624 -0.444 1.00 94.75 525 TYR A C 1
ATOM 4066 O O . TYR A 1 525 ? 2.473 8.601 -1.632 1.00 94.75 525 TYR A O 1
ATOM 4074 N N . ALA A 1 526 ? 0.882 8.404 -0.061 1.00 93.25 526 ALA A N 1
ATOM 4075 C CA . ALA A 1 526 ? -0.187 8.084 -1.021 1.00 93.25 526 ALA A CA 1
ATOM 4076 C C . ALA A 1 526 ? -1.044 9.303 -1.417 1.00 93.25 526 ALA A C 1
ATOM 4078 O O . ALA A 1 526 ? -1.511 9.403 -2.569 1.00 93.25 526 ALA A O 1
ATOM 4079 N N . ILE A 1 527 ? -1.279 10.210 -0.465 1.00 88.81 527 ILE A N 1
ATOM 4080 C CA . ILE A 1 527 ? -2.045 11.444 -0.653 1.00 88.81 527 ILE A CA 1
ATOM 4081 C C . ILE A 1 527 ? -1.072 12.602 -0.904 1.00 88.81 527 ILE A C 1
ATOM 4083 O O . ILE A 1 527 ? -0.438 13.136 0.000 1.00 88.81 527 ILE A O 1
ATOM 4087 N N . ASP A 1 528 ? -0.946 12.979 -2.174 1.00 84.56 528 ASP A N 1
ATOM 4088 C CA . ASP A 1 528 ? -0.208 14.176 -2.585 1.00 84.56 528 ASP A CA 1
ATOM 4089 C C . ASP A 1 528 ? -1.076 15.432 -2.402 1.00 84.56 528 ASP A C 1
ATOM 4091 O O . ASP A 1 528 ? -2.301 15.327 -2.400 1.00 84.56 528 ASP A O 1
ATOM 4095 N N . GLU A 1 529 ? -0.465 16.623 -2.373 1.00 71.75 529 GLU A N 1
ATOM 4096 C CA . GLU A 1 529 ? -1.166 17.922 -2.270 1.00 71.75 529 GLU A CA 1
ATOM 4097 C C . GLU A 1 529 ? -2.291 18.068 -3.315 1.00 71.75 529 GLU A C 1
ATOM 4099 O O . GLU A 1 529 ? -3.376 18.567 -3.041 1.00 71.75 529 GLU A O 1
ATOM 4104 N N . SER A 1 530 ? -2.085 17.529 -4.523 1.00 69.25 530 SER A N 1
ATOM 4105 C CA . SER A 1 530 ? -3.105 17.508 -5.590 1.00 69.25 530 SER A CA 1
ATOM 4106 C C . SER A 1 530 ? -4.378 16.711 -5.258 1.00 69.25 530 SER A C 1
ATOM 4108 O O . SER A 1 530 ? -5.366 16.800 -5.986 1.00 69.25 530 SER A O 1
ATOM 4110 N N . LYS A 1 531 ? -4.347 15.902 -4.195 1.00 72.94 531 LYS A N 1
ATOM 4111 C CA . LYS A 1 531 ? -5.452 15.079 -3.693 1.00 72.94 531 LYS A CA 1
ATOM 4112 C C . LYS A 1 531 ? -5.992 15.585 -2.353 1.00 72.94 531 LYS A C 1
ATOM 4114 O O . LYS A 1 531 ? -6.870 14.926 -1.787 1.00 72.94 531 LYS A O 1
ATOM 4119 N N . GLU A 1 532 ? -5.510 16.719 -1.845 1.00 65.44 532 GLU A N 1
ATOM 4120 C CA . GLU A 1 532 ? -6.122 17.397 -0.703 1.00 65.44 532 GLU A CA 1
ATOM 4121 C C . GLU A 1 532 ? -7.553 17.805 -1.091 1.00 65.44 532 GLU A C 1
ATOM 4123 O O . GLU A 1 532 ? -7.774 18.544 -2.046 1.00 65.44 532 GLU A O 1
ATOM 4128 N N . GLY A 1 533 ? -8.551 17.229 -0.414 1.00 76.12 533 GLY A N 1
ATOM 4129 C CA . GLY A 1 533 ? -9.970 17.371 -0.773 1.00 76.12 533 GLY A CA 1
ATOM 4130 C C . GLY A 1 533 ? -10.541 16.251 -1.652 1.00 76.12 533 GLY A C 1
ATOM 4131 O O . GLY A 1 533 ? -11.709 16.304 -2.032 1.00 76.12 533 GLY A O 1
ATOM 4132 N N . SER A 1 534 ? -9.758 15.215 -1.960 1.00 90.38 534 SER A N 1
ATOM 4133 C CA . SER A 1 534 ? -10.287 13.995 -2.577 1.00 90.38 534 SER A CA 1
ATOM 4134 C C . SER A 1 534 ? -11.143 13.180 -1.599 1.00 90.38 534 SER A C 1
ATOM 4136 O O . SER A 1 534 ? -10.978 13.260 -0.381 1.00 90.38 534 SER A O 1
ATOM 4138 N N . GLU A 1 535 ? -12.009 12.317 -2.137 1.00 92.62 535 GLU A N 1
ATOM 4139 C CA . GLU A 1 535 ? -12.759 11.317 -1.359 1.00 92.62 535 GLU A CA 1
ATOM 4140 C C . GLU A 1 535 ? -11.827 10.464 -0.474 1.00 92.62 535 GLU A C 1
ATOM 4142 O O . GLU A 1 535 ? -12.145 10.149 0.670 1.00 92.62 535 GLU A O 1
ATOM 4147 N N . ALA A 1 536 ? -10.628 10.151 -0.972 1.00 94.56 536 ALA A N 1
ATOM 4148 C CA . ALA A 1 536 ? -9.633 9.402 -0.219 1.00 94.56 536 ALA A CA 1
ATOM 4149 C C . ALA A 1 536 ? -9.137 10.154 1.026 1.00 94.56 536 ALA A C 1
ATOM 4151 O O . ALA A 1 536 ? -8.999 9.550 2.089 1.00 94.56 536 ALA A O 1
ATOM 4152 N N . ALA A 1 537 ? -8.911 11.466 0.908 1.00 94.62 537 ALA A N 1
ATOM 4153 C CA . ALA A 1 537 ? -8.532 12.309 2.038 1.00 94.62 537 ALA A CA 1
ATOM 4154 C C . ALA A 1 537 ? -9.665 12.409 3.071 1.00 94.62 537 ALA A C 1
ATOM 4156 O O . ALA A 1 537 ? -9.400 12.354 4.270 1.00 94.62 537 ALA A O 1
ATOM 4157 N N . TYR A 1 538 ? -10.921 12.481 2.616 1.00 95.56 538 TYR A N 1
ATOM 4158 C CA . TYR A 1 538 ? -12.089 12.451 3.497 1.00 95.56 538 TYR A CA 1
ATOM 4159 C C . TYR A 1 538 ? -12.148 11.160 4.325 1.00 95.56 538 TYR A C 1
ATOM 4161 O O . TYR A 1 538 ? -12.211 11.224 5.552 1.00 95.56 538 TYR A O 1
ATOM 4169 N N . TYR A 1 539 ? -12.047 9.986 3.692 1.00 97.00 539 TYR A N 1
ATOM 4170 C CA . TYR A 1 539 ? -12.079 8.728 4.443 1.00 97.00 539 TYR A CA 1
ATOM 4171 C C . TYR A 1 539 ? -10.865 8.547 5.353 1.00 97.00 539 TYR A C 1
ATOM 4173 O O . TYR A 1 539 ? -11.025 8.030 6.456 1.00 97.00 539 TYR A O 1
ATOM 4181 N N . LEU A 1 540 ? -9.672 9.000 4.947 1.00 96.62 540 LEU A N 1
ATOM 4182 C CA . LEU A 1 540 ? -8.498 8.969 5.823 1.00 96.62 540 LEU A CA 1
ATOM 4183 C C . LEU A 1 540 ? -8.699 9.861 7.058 1.00 96.62 540 LEU A C 1
ATOM 4185 O O . LEU A 1 540 ? -8.349 9.460 8.167 1.00 96.62 540 LEU A O 1
ATOM 4189 N N . ALA A 1 541 ? -9.312 11.036 6.896 1.00 96.31 541 ALA A N 1
ATOM 4190 C CA . ALA A 1 541 ? -9.669 11.897 8.020 1.00 96.31 541 ALA A CA 1
ATOM 4191 C C . ALA A 1 541 ? -10.683 11.214 8.951 1.00 96.31 541 ALA A C 1
ATOM 4193 O O . ALA A 1 541 ? -10.509 11.242 10.169 1.00 96.31 541 ALA A O 1
ATOM 4194 N N . CYS A 1 542 ? -11.694 10.535 8.397 1.00 97.56 542 CYS A N 1
ATOM 4195 C CA . CYS A 1 542 ? -12.625 9.739 9.194 1.00 97.56 542 CYS A CA 1
ATOM 4196 C C . CYS A 1 542 ? -11.918 8.594 9.938 1.00 97.56 542 CYS A C 1
ATOM 4198 O O . CYS A 1 542 ? -12.227 8.351 11.101 1.00 97.56 542 CYS A O 1
ATOM 4200 N N . LEU A 1 543 ? -10.955 7.915 9.304 1.00 98.12 543 LEU A N 1
ATOM 4201 C CA . LEU A 1 543 ? -10.162 6.857 9.937 1.00 98.12 543 LEU A CA 1
ATOM 4202 C C . LEU A 1 543 ? -9.373 7.410 11.131 1.00 98.12 543 LEU A C 1
ATOM 4204 O O . LEU A 1 543 ? -9.462 6.863 12.228 1.00 98.12 543 LEU A O 1
ATOM 4208 N N . LYS A 1 544 ? -8.672 8.537 10.950 1.00 97.56 544 LYS A N 1
ATOM 4209 C CA . LYS A 1 544 ? -7.925 9.212 12.025 1.00 97.56 544 LYS A CA 1
ATOM 4210 C C . LYS A 1 544 ? -8.841 9.666 13.164 1.00 97.56 544 LYS A C 1
ATOM 4212 O O . LYS A 1 544 ? -8.472 9.525 14.327 1.00 97.56 544 LYS A O 1
ATOM 4217 N N . ALA A 1 545 ? -10.039 10.162 12.853 1.00 97.56 545 ALA A N 1
ATOM 4218 C CA . ALA A 1 545 ? -11.029 10.538 13.860 1.00 97.56 545 ALA A CA 1
ATOM 4219 C C . ALA A 1 545 ? -11.536 9.322 14.656 1.00 97.56 545 ALA A C 1
ATOM 4221 O O . ALA A 1 545 ? -11.597 9.379 15.883 1.00 97.56 545 ALA A O 1
ATOM 4222 N N . ALA A 1 546 ? -11.832 8.206 13.982 1.00 97.88 546 ALA A N 1
ATOM 4223 C CA . ALA A 1 546 ? -12.237 6.962 14.635 1.00 97.88 546 ALA A CA 1
ATOM 4224 C C . ALA A 1 546 ? -11.123 6.393 15.534 1.00 97.88 546 ALA A C 1
ATOM 4226 O O . ALA A 1 546 ? -11.388 5.989 16.666 1.00 97.88 546 ALA A O 1
ATOM 4227 N N . MET A 1 547 ? -9.868 6.433 15.073 1.00 97.75 547 MET A N 1
ATOM 4228 C CA . MET A 1 547 ? -8.708 6.075 15.894 1.00 97.75 547 MET A CA 1
ATOM 4229 C C . MET A 1 547 ? -8.587 6.992 17.115 1.00 97.75 547 MET A C 1
ATOM 4231 O O . MET A 1 547 ? -8.450 6.505 18.233 1.00 97.75 547 MET A O 1
ATOM 4235 N N . GLY A 1 548 ? -8.701 8.310 16.925 1.00 97.19 548 GLY A N 1
ATOM 4236 C CA . GLY A 1 548 ? -8.655 9.290 18.011 1.00 97.19 548 GLY A CA 1
ATOM 4237 C C . GLY A 1 548 ? -9.732 9.057 19.073 1.00 97.19 548 GLY A C 1
ATOM 4238 O O . GLY A 1 548 ? -9.441 9.143 20.265 1.00 97.19 548 GLY A O 1
ATOM 4239 N N . TYR A 1 549 ? -10.949 8.689 18.661 1.00 96.44 549 TYR A N 1
ATOM 4240 C CA . TYR A 1 549 ? -12.027 8.312 19.577 1.00 96.44 549 TYR A CA 1
ATOM 4241 C C . TYR A 1 549 ? -11.653 7.090 20.430 1.00 96.44 549 TYR A C 1
ATOM 4243 O O . TYR A 1 549 ? -11.740 7.150 21.654 1.00 96.44 549 TYR A O 1
ATOM 4251 N N . ILE A 1 550 ? -11.175 6.005 19.807 1.00 96.50 550 ILE A N 1
ATOM 4252 C CA . ILE A 1 550 ? -10.770 4.781 20.526 1.00 96.50 550 ILE A CA 1
ATOM 4253 C C . ILE A 1 550 ? -9.642 5.087 21.520 1.00 96.50 550 ILE A C 1
ATOM 4255 O O . ILE A 1 550 ? -9.698 4.655 22.665 1.00 96.50 550 ILE A O 1
ATOM 4259 N N . MET A 1 551 ? -8.661 5.890 21.107 1.00 95.44 551 MET A N 1
ATOM 4260 C CA . MET A 1 551 ? -7.487 6.236 21.916 1.00 95.44 551 MET A CA 1
ATOM 4261 C C . MET A 1 551 ? -7.785 7.159 23.108 1.00 95.44 551 MET A C 1
ATOM 4263 O O . MET A 1 551 ? -6.973 7.252 24.028 1.00 95.44 551 MET A O 1
ATOM 4267 N N . THR A 1 552 ? -8.913 7.876 23.097 1.00 94.56 552 THR A N 1
ATOM 4268 C CA . THR A 1 552 ? -9.265 8.869 24.131 1.00 94.56 552 THR A CA 1
ATOM 4269 C C . THR A 1 552 ? -10.434 8.455 25.021 1.00 94.56 552 THR A C 1
ATOM 4271 O O . THR A 1 552 ? -10.634 9.071 26.068 1.00 94.56 552 THR A O 1
ATOM 4274 N N . LYS A 1 553 ? -11.170 7.399 24.658 1.00 86.81 553 LYS A N 1
ATOM 4275 C CA . LYS A 1 553 ? -12.402 6.974 25.334 1.00 86.81 553 LYS A CA 1
ATOM 4276 C C . LYS A 1 553 ? -12.243 6.766 26.844 1.00 86.81 553 LYS A C 1
ATOM 4278 O O . LYS A 1 553 ? -13.080 7.243 27.605 1.00 86.81 553 LYS A O 1
ATOM 4283 N N . ASP A 1 554 ? -11.171 6.106 27.279 1.00 79.44 554 ASP A N 1
ATOM 4284 C CA . ASP A 1 554 ? -10.940 5.807 28.699 1.00 79.44 554 ASP A CA 1
ATOM 4285 C C . ASP A 1 554 ? -10.844 7.073 29.561 1.00 79.44 554 ASP A C 1
ATOM 4287 O O . ASP A 1 554 ? -11.368 7.096 30.671 1.00 79.44 554 ASP A O 1
ATOM 4291 N N . LYS A 1 555 ? -10.235 8.144 29.033 1.00 79.56 555 LYS A N 1
ATOM 4292 C CA . LYS A 1 555 ? -10.066 9.412 29.761 1.00 79.56 555 LYS A CA 1
ATOM 4293 C C . LYS A 1 555 ? -11.412 10.075 30.051 1.00 79.56 555 LYS A C 1
ATOM 4295 O O . LYS A 1 555 ? -11.622 10.614 31.130 1.00 79.56 555 LYS A O 1
ATOM 4300 N N . ILE A 1 556 ? -12.336 9.982 29.095 1.00 76.75 556 ILE A N 1
ATOM 4301 C CA . ILE A 1 556 ? -13.672 10.574 29.205 1.00 76.75 556 ILE A CA 1
ATOM 4302 C C . ILE A 1 556 ? -14.507 9.820 30.244 1.00 76.75 556 ILE A C 1
ATOM 4304 O O . ILE A 1 556 ? -15.231 10.440 31.017 1.00 76.75 556 ILE A O 1
ATOM 4308 N N . CYS A 1 557 ? -14.408 8.487 30.282 1.00 74.06 557 CYS A N 1
ATOM 4309 C CA . CYS A 1 557 ? -15.138 7.690 31.265 1.00 74.06 557 CYS A CA 1
ATOM 4310 C C . CYS A 1 557 ? -14.635 7.935 32.693 1.00 74.06 557 CYS A C 1
ATOM 4312 O O . CYS A 1 557 ? -15.459 8.054 33.591 1.00 74.06 557 CYS A O 1
ATOM 4314 N N . THR A 1 558 ? -13.320 8.068 32.903 1.00 76.19 558 THR A N 1
ATOM 4315 C CA . THR A 1 558 ? -12.770 8.351 34.239 1.00 76.19 558 THR A CA 1
ATOM 4316 C C . THR A 1 558 ? -13.135 9.745 34.746 1.00 76.19 558 THR A C 1
ATOM 4318 O O . THR A 1 558 ? -13.488 9.887 35.908 1.00 76.19 558 THR A O 1
ATOM 4321 N N . GLU A 1 559 ? -13.116 10.766 33.883 1.00 80.50 559 GLU A N 1
ATOM 4322 C CA . GLU A 1 559 ? -13.480 12.141 34.270 1.00 80.50 559 GLU A CA 1
ATOM 4323 C C . GLU A 1 559 ? -14.983 12.319 34.538 1.00 80.50 559 GLU A C 1
ATOM 4325 O O . GLU A 1 559 ? -15.372 13.263 35.214 1.00 80.50 559 GLU A O 1
ATOM 4330 N N . ALA A 1 560 ? -15.841 11.445 34.003 1.00 73.31 560 ALA A N 1
ATOM 4331 C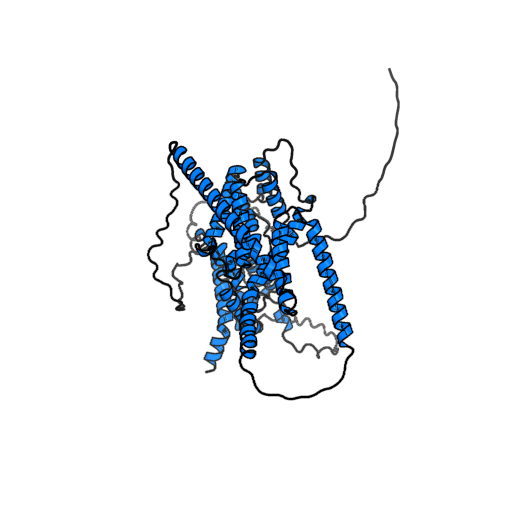 CA . ALA A 1 560 ? -17.281 11.490 34.261 1.00 73.31 560 ALA A CA 1
ATOM 4332 C C . ALA A 1 560 ? -17.686 10.819 35.588 1.00 73.31 560 ALA A C 1
ATOM 4334 O O . ALA A 1 560 ? -18.819 11.004 36.038 1.00 73.31 560 ALA A O 1
ATOM 4335 N N . GLU A 1 561 ? -16.801 10.012 36.179 1.00 68.81 561 GLU A N 1
ATOM 4336 C CA . GLU A 1 561 ? -17.027 9.332 37.461 1.00 68.81 561 GLU A CA 1
ATOM 4337 C C . GLU A 1 561 ? -16.474 10.114 38.669 1.00 68.81 561 GLU A C 1
ATOM 4339 O O . GLU A 1 561 ? -16.909 9.859 39.796 1.00 68.81 561 GLU A O 1
ATOM 4344 N N . GLU A 1 562 ? -15.559 11.063 38.439 1.00 59.47 562 GLU A N 1
ATOM 4345 C CA . GLU A 1 562 ? -15.060 12.033 39.432 1.00 59.47 562 GLU A CA 1
ATOM 4346 C C . GLU A 1 562 ? -15.976 13.262 39.555 1.00 59.47 562 GLU A C 1
ATOM 4348 O O . GLU A 1 562 ? -16.195 13.710 40.710 1.00 59.47 562 GLU A O 1
#

pLDDT: mean 70.49, std 24.74, range [25.75, 98.12]

Organism: Globisporangium ultimum (strain ATCC 200006 / CBS 805.95 / DAOM BR144) (NCBI:txid431595)

Foldseek 3Di:
DDDDDDDDDDDDDDDDDDDDDDDPDPDDPPDDDPDDDDDDDDDDDDDDDPPPPDDPPDPPPPDDDDDDDDDDDDPDDPPDPDPPPDDDDDDCPVVVVVVVVVVVVVVVVVVVVVVVVVVVCVVVVVVVVVPPPDDDDPVVVVVVVLVVLVVLLVCVVDDPNPVVVVVVVVVVVVVVVVVVVVVVVVVDDDDDDDDDDDDDPDDVVVVVVVVVVVVVVVLLCVVLVVLVVLLSVQVVLLVVLLPDPVLADDDDPPDDLLNSVQVLLCVQQDPVRDGDDDFQLSHDDSSLSNVVNSCVVNVLDDVVLVVVLSVLLVLLSCVVSDPPDDPPQRPCNVDQPLVVLVVNLVVSLVSSCVSSVHDPSSSVVSSQSSLCVNQSRCVSVNCVVVSSVLSVLLVLLVVLLLVLLPDDLVNLPNPDDQPPPPPPPPPPPDDDDPPPPPPPDPPVVLVPQLPVLLVLLLSQGQGGQQSNLVSLVVSLVSLLVSCCVRVVQHSVRCDLSNSLSSLLNSSSNHPCSRVSNSLCSNVSHVQDPVCVPPPSVVVSVSNVVSSVCSSCVVVVVVVVVD

Sequence (562 aa):
MGIEGAPSALRGSCPTELLRKSVVAVADCDLDDACASETVQANDNNDTDDECRRRTSIPPTFAYGAEMQLGRGPVEERRYRSFDWSGSTASQSSTKAASLESLTTRIQQENEKVKQRTAKLGRRFEWMRSMKSLFSSSTKKEQVQLLQMQMVAEVAKGTRSLAILNDMKTLVMTMEEEELESEVEKSSSSRESRSSMVSTIDGNNQRLLDGIENADQVLADDNLHHILSIQTRWLQELICLHADKKNNVSKKHGVAPSVVMQQFLNEFVRPDGMQRVPCAFDLPTVALVRFEKLINRYKFMKPALKKALDQVCQDTMASVVARSSSGNASVFENREARDVMQSLIREIVDAIAEEAWVVTNNRSILRAFVEQMVFSRLACACLRSASTELDEMNSTWREQVAKASTLGLHQVGLPFEVEGRKSDETGLSVVDGELSGVLGGGSDVDAVLFAKSIEAFNKIPYLVPSCVLAAFLNAVRVLYRETNEMLGVSPSCMSADVLLPLMVFVLSRSDLPHLHSQVFMMEEYAIDESKEGSEAAYYLACLKAAMGYIMTKDKICTEAEE